Protein AF-0000000078268261 (afdb_homodimer)

Secondary structure (DSSP, 8-state):
-HHHHHHHHHHHHHHHHHHHHHHHH-GGG--HHHHHHHHT--HHHHHHH-TTTHHHHHHHHHHHHHHHHHHHHHHHHHS-S-HHHHHHHHHHHHHHHHHH-TTHHHHHTSHHHHTS-HHHHHHHHHHHHHHHHHHHHHHHHHHHTTSS-SSS-HHHHHHHHHHHHHHHHHHHHH-TTS--HHHHHHHHHHHHHHHH--/-HHHHHHHHHHHHHHHHHHHHHHHH-GGG--HHHHHHHHT--HHHHHHH-TTTHHHHHHHHHHHHHHHHHHHHHHHHHS-S-HHHHHHHHHHHHHHHHHH-TTHHHHHTSHHHHTS-HHHHHHHHHHHHHHHHHHHHHHHHHHHTTSS-SSS-HHHHHHHHHHHHHHHHHHHHH-TTS--HHHHHHHHHHHHHHHH--

Structure (mmCIF, N/CA/C/O backbone):
data_AF-0000000078268261-model_v1
#
loop_
_entity.id
_entity.type
_entity.pdbx_description
1 polymer 'Transcriptional regulator, TetR family'
#
loop_
_atom_site.group_PDB
_atom_site.id
_atom_site.type_symbol
_atom_site.label_atom_id
_atom_site.label_alt_id
_atom_site.label_comp_id
_atom_site.label_asym_id
_atom_site.label_entity_id
_atom_site.label_seq_id
_atom_site.pdbx_PDB_ins_code
_atom_site.Cartn_x
_atom_site.Cartn_y
_atom_site.Cartn_z
_atom_site.occupancy
_atom_site.B_iso_or_equiv
_atom_site.auth_seq_id
_atom_site.auth_comp_id
_atom_site.auth_asym_id
_atom_site.auth_atom_id
_atom_site.pdbx_PDB_model_num
ATOM 1 N N . MET A 1 1 ? 38.875 10.984 5.336 1 37.34 1 MET A N 1
ATOM 2 C CA . MET A 1 1 ? 38.094 9.742 5.367 1 37.34 1 MET A CA 1
ATOM 3 C C . MET A 1 1 ? 37.25 9.656 6.625 1 37.34 1 MET A C 1
ATOM 5 O O . MET A 1 1 ? 36.156 9.055 6.609 1 37.34 1 MET A O 1
ATOM 9 N N . ALA A 1 2 ? 37.625 10.102 7.668 1 46.66 2 ALA A N 1
ATOM 10 C CA . ALA A 1 2 ? 36.969 10.055 8.969 1 46.66 2 ALA A CA 1
ATOM 11 C C . ALA A 1 2 ? 35.75 10.984 9 1 46.66 2 ALA A C 1
ATOM 13 O O . ALA A 1 2 ? 34.688 10.633 9.531 1 46.66 2 ALA A O 1
ATOM 14 N N . LYS A 1 3 ? 35.875 12.133 8.391 1 48.94 3 LYS A N 1
ATOM 15 C CA . LYS A 1 3 ? 34.781 13.117 8.359 1 48.94 3 LYS A CA 1
ATOM 16 C C . LYS A 1 3 ? 33.594 12.609 7.551 1 48.94 3 LYS A C 1
ATOM 18 O O . LYS A 1 3 ? 32.438 12.797 7.949 1 48.94 3 LYS A O 1
ATOM 23 N N . ARG A 1 4 ? 34 11.898 6.434 1 51.97 4 ARG A N 1
ATOM 24 C CA . ARG A 1 4 ? 32.969 11.344 5.551 1 51.97 4 ARG A CA 1
ATOM 25 C C . ARG A 1 4 ? 32.188 10.242 6.254 1 51.97 4 ARG A C 1
ATOM 27 O O . ARG A 1 4 ? 30.953 10.172 6.117 1 51.97 4 ARG A O 1
ATOM 34 N N . LEU A 1 5 ? 32.938 9.531 6.969 1 49.31 5 LEU A N 1
ATOM 35 C CA . LEU A 1 5 ? 32.312 8.453 7.742 1 49.31 5 LEU A CA 1
ATOM 36 C C . LEU A 1 5 ? 31.422 9.016 8.836 1 49.31 5 LEU A C 1
ATOM 38 O O . LEU A 1 5 ? 30.328 8.484 9.078 1 49.31 5 LEU A O 1
ATOM 42 N N . THR A 1 6 ? 31.953 10.156 9.367 1 54 6 THR A N 1
ATOM 43 C CA . THR A 1 6 ? 31.188 10.773 10.453 1 54 6 THR A CA 1
ATOM 44 C C . THR A 1 6 ? 29.891 11.375 9.922 1 54 6 THR A C 1
ATOM 46 O O . THR A 1 6 ? 28.844 11.227 10.539 1 54 6 THR A O 1
ATOM 49 N N . THR A 1 7 ? 30.125 11.812 8.633 1 62 7 THR A N 1
ATOM 50 C CA . THR A 1 7 ? 28.953 12.438 8.031 1 62 7 THR A CA 1
ATOM 51 C C . THR A 1 7 ? 27.922 11.391 7.641 1 62 7 THR A C 1
ATOM 53 O O . THR A 1 7 ? 26.719 11.586 7.836 1 62 7 THR A O 1
ATOM 56 N N . ILE A 1 8 ? 28.516 10.32 7.156 1 59.25 8 ILE A N 1
ATOM 57 C CA . ILE A 1 8 ? 27.609 9.25 6.734 1 59.25 8 ILE A CA 1
ATOM 58 C C . ILE A 1 8 ? 26.922 8.648 7.957 1 59.25 8 ILE A C 1
ATOM 60 O O . ILE A 1 8 ? 25.703 8.398 7.934 1 59.25 8 ILE A O 1
ATOM 64 N N . ILE A 1 9 ? 27.656 8.469 8.977 1 61.19 9 ILE A N 1
ATOM 65 C CA . ILE A 1 9 ? 27.094 7.93 10.219 1 61.19 9 ILE A CA 1
ATOM 66 C C . ILE A 1 9 ? 26.062 8.898 10.781 1 61.19 9 ILE A C 1
ATOM 68 O O . ILE A 1 9 ? 24.984 8.477 11.211 1 61.19 9 ILE A O 1
ATOM 72 N N . ARG A 1 10 ? 26.297 10.109 10.445 1 75.62 10 ARG A N 1
ATOM 73 C CA . ARG A 1 10 ? 25.359 11.102 10.977 1 75.62 10 ARG A CA 1
ATOM 74 C C . ARG A 1 10 ? 24.078 11.148 10.141 1 75.62 10 ARG A C 1
ATOM 76 O O . ARG A 1 10 ? 22.984 11.227 10.688 1 75.62 10 ARG A O 1
ATOM 83 N N . ARG A 1 11 ? 24.359 10.914 8.867 1 77.94 11 ARG A N 1
ATOM 84 C CA . ARG A 1 11 ? 23.188 10.945 7.996 1 77.94 11 ARG A CA 1
ATOM 85 C C . ARG A 1 11 ? 22.297 9.734 8.242 1 77.94 11 ARG A C 1
ATOM 87 O O . ARG A 1 11 ? 21.062 9.859 8.25 1 77.94 11 ARG A O 1
ATOM 94 N N . GLU A 1 12 ? 22.938 8.625 8.484 1 82.88 12 GLU A N 1
ATOM 95 C CA . GLU A 1 12 ? 22.188 7.414 8.781 1 82.88 12 GLU A CA 1
ATOM 96 C C . GLU A 1 12 ? 21.453 7.535 10.117 1 82.88 12 GLU A C 1
ATOM 98 O O . GLU A 1 12 ? 20.297 7.102 10.242 1 82.88 12 GLU A O 1
ATOM 103 N N . GLN A 1 13 ? 22.125 8.117 10.984 1 87.19 13 GLN A N 1
ATOM 104 C CA . GLN A 1 13 ? 21.516 8.328 12.297 1 87.19 13 GLN A CA 1
ATOM 105 C C . GLN A 1 13 ? 20.312 9.25 12.195 1 87.19 13 GLN A C 1
ATOM 107 O O . GLN A 1 13 ? 19.281 9.008 12.844 1 87.19 13 GLN A O 1
ATOM 112 N N . ILE A 1 14 ? 20.469 10.258 11.406 1 89.25 14 ILE A N 1
ATOM 113 C CA . ILE A 1 14 ? 19.391 11.227 11.227 1 89.25 14 ILE A CA 1
ATOM 114 C C . ILE A 1 14 ? 18.219 10.562 10.508 1 89.25 14 ILE A C 1
ATOM 116 O O . ILE A 1 14 ? 17.062 10.734 10.906 1 89.25 14 ILE A O 1
ATOM 120 N N . ALA A 1 15 ? 18.562 9.797 9.531 1 88.25 15 ALA A N 1
ATOM 121 C CA . ALA A 1 15 ? 17.516 9.094 8.789 1 88.25 15 ALA A CA 1
ATOM 122 C C . ALA A 1 15 ? 16.781 8.109 9.68 1 88.25 15 ALA A C 1
ATOM 124 O O . ALA A 1 15 ? 15.547 8.016 9.625 1 88.25 15 ALA A O 1
ATOM 125 N N . GLU A 1 16 ? 17.516 7.441 10.531 1 90 16 GLU A N 1
ATOM 126 C CA . GLU A 1 16 ? 16.922 6.477 11.438 1 90 16 GLU A CA 1
ATOM 127 C C . GLU A 1 16 ? 16.047 7.176 12.477 1 90 16 GLU A C 1
ATOM 129 O O . GLU A 1 16 ? 14.953 6.691 12.812 1 90 16 GLU A O 1
ATOM 134 N N . ALA A 1 17 ? 16.531 8.273 12.93 1 93.06 17 ALA A N 1
ATOM 135 C CA . ALA A 1 17 ? 15.75 9.062 13.883 1 93.06 17 ALA A CA 1
ATOM 136 C C . ALA A 1 17 ? 14.461 9.578 13.242 1 93.06 17 ALA A C 1
ATOM 138 O O . ALA A 1 17 ? 13.414 9.602 13.891 1 93.06 17 ALA A O 1
ATOM 139 N N . ALA A 1 18 ? 14.594 10.016 12.016 1 94 18 ALA A N 1
ATOM 140 C CA . ALA A 1 18 ? 13.43 10.484 11.273 1 94 18 ALA A CA 1
ATOM 141 C C . ALA A 1 18 ? 12.375 9.383 11.148 1 94 18 ALA A C 1
ATOM 143 O O . ALA A 1 18 ? 11.195 9.609 11.422 1 94 18 ALA A O 1
ATOM 144 N N . LEU A 1 19 ? 12.797 8.227 10.844 1 92.25 19 LEU A N 1
ATOM 145 C CA . LEU A 1 19 ? 11.883 7.102 10.672 1 92.25 19 LEU A CA 1
ATOM 146 C C . LEU A 1 19 ? 11.266 6.703 12.008 1 92.25 19 LEU A C 1
ATOM 148 O O . LEU A 1 19 ? 10.086 6.34 12.07 1 92.25 19 LEU A O 1
ATOM 152 N N . ALA A 1 20 ? 12.031 6.785 13.055 1 92.06 20 ALA A N 1
ATOM 153 C CA . ALA A 1 20 ? 11.508 6.484 14.383 1 92.06 20 ALA A CA 1
ATOM 154 C C . ALA A 1 20 ? 10.422 7.484 14.781 1 92.06 20 ALA A C 1
ATOM 156 O O . ALA A 1 20 ? 9.406 7.105 15.367 1 92.06 20 ALA A O 1
ATOM 157 N N . LEU A 1 21 ? 10.672 8.719 14.453 1 93.69 21 LEU A N 1
ATOM 158 C CA . LEU A 1 21 ? 9.688 9.758 14.734 1 93.69 21 LEU A CA 1
ATOM 159 C C . LEU A 1 21 ? 8.383 9.492 14 1 93.69 21 LEU A C 1
ATOM 161 O O . LEU A 1 21 ? 7.301 9.625 14.578 1 93.69 21 LEU A O 1
ATOM 165 N N . VAL A 1 22 ? 8.492 9.125 12.758 1 92.88 22 VAL A N 1
ATOM 166 C CA . VAL A 1 22 ? 7.32 8.836 11.938 1 92.88 22 VAL A CA 1
ATOM 167 C C . VAL A 1 22 ? 6.582 7.625 12.5 1 92.88 22 VAL A C 1
ATOM 169 O O . VAL A 1 22 ? 5.352 7.609 12.547 1 92.88 22 VAL A O 1
ATOM 172 N N . ALA A 1 23 ? 7.32 6.645 12.93 1 88.12 23 ALA A N 1
ATOM 173 C CA . ALA A 1 23 ? 6.723 5.434 13.492 1 88.12 23 ALA A CA 1
ATOM 174 C C . ALA A 1 23 ? 5.91 5.754 14.742 1 88.12 23 ALA A C 1
ATOM 176 O O . ALA A 1 23 ? 4.82 5.211 14.938 1 88.12 23 ALA A O 1
ATOM 177 N N . ASP A 1 24 ? 6.379 6.672 15.477 1 87.88 24 ASP A N 1
ATOM 178 C CA . ASP A 1 24 ? 5.793 6.949 16.781 1 87.88 24 ASP A CA 1
ATOM 179 C C . ASP A 1 24 ? 4.691 8 16.688 1 87.88 24 ASP A C 1
ATOM 181 O O . ASP A 1 24 ? 3.674 7.91 17.375 1 87.88 24 ASP A O 1
ATOM 185 N N . GLN A 1 25 ? 4.957 8.984 15.781 1 90.06 25 GLN A N 1
ATOM 186 C CA . GLN A 1 25 ? 4.105 10.164 15.867 1 90.06 25 GLN A CA 1
ATOM 187 C C . GLN A 1 25 ? 3.516 10.523 14.508 1 90.06 25 GLN A C 1
ATOM 189 O O . GLN A 1 25 ? 2.723 11.461 14.391 1 90.06 25 GLN A O 1
ATOM 194 N N . GLY A 1 26 ? 3.852 9.828 13.516 1 90.81 26 GLY A N 1
ATOM 195 C CA . GLY A 1 26 ? 3.34 10.117 12.188 1 90.81 26 GLY A CA 1
ATOM 196 C C . GLY A 1 26 ? 4.223 11.07 11.398 1 90.81 26 GLY A C 1
ATOM 197 O O . GLY A 1 26 ? 5.184 11.617 11.93 1 90.81 26 GLY A O 1
ATOM 198 N N . VAL A 1 27 ? 3.883 11.297 10.195 1 91.81 27 VAL A N 1
ATOM 199 C CA . VAL A 1 27 ? 4.695 12.07 9.266 1 91.81 27 VAL A CA 1
ATOM 200 C C . VAL A 1 27 ? 4.66 13.547 9.648 1 91.81 27 VAL A C 1
ATOM 202 O O . VAL A 1 27 ? 5.637 14.273 9.445 1 91.81 27 VAL A O 1
ATOM 205 N N . GLY A 1 28 ? 3.611 13.984 10.211 1 89.12 28 GLY A N 1
ATOM 206 C CA . GLY A 1 28 ? 3.469 15.367 10.633 1 89.12 28 GLY A CA 1
ATOM 207 C C . GLY A 1 28 ? 4.477 15.773 11.688 1 89.12 28 GLY A C 1
ATOM 208 O O . GLY A 1 28 ? 4.816 16.953 11.812 1 89.12 28 GLY A O 1
ATOM 209 N N . ALA A 1 29 ? 4.969 14.867 12.375 1 92.12 29 ALA A N 1
ATOM 210 C CA . ALA A 1 29 ? 5.918 15.133 13.453 1 92.12 29 ALA A CA 1
ATOM 211 C C . ALA A 1 29 ? 7.34 15.273 12.914 1 92.12 29 ALA A C 1
ATOM 213 O O . ALA A 1 29 ? 8.242 15.711 13.633 1 92.12 29 ALA A O 1
ATOM 214 N N . LEU A 1 30 ? 7.473 14.922 11.688 1 93.88 30 LEU A N 1
ATOM 215 C CA . LEU A 1 30 ? 8.805 14.992 11.094 1 93.88 30 LEU A CA 1
ATOM 216 C C . LEU A 1 30 ? 9.18 16.438 10.766 1 93.88 30 LEU A C 1
ATOM 218 O O . LEU A 1 30 ? 8.852 16.938 9.695 1 93.88 30 LEU A O 1
ATOM 222 N N . THR A 1 31 ? 9.844 17.109 11.695 1 93 31 THR A N 1
ATOM 223 C CA . THR A 1 31 ? 10.414 18.438 11.508 1 93 31 THR A CA 1
ATOM 224 C C . THR A 1 31 ? 11.891 18.453 11.898 1 93 31 THR A C 1
ATOM 226 O O . THR A 1 31 ? 12.352 17.578 12.641 1 93 31 THR A O 1
ATOM 229 N N . ALA A 1 32 ? 12.547 19.453 11.344 1 93 32 ALA A N 1
ATOM 230 C CA . ALA A 1 32 ? 13.961 19.578 11.695 1 93 32 ALA A CA 1
ATOM 231 C C . ALA A 1 32 ? 14.141 19.719 13.203 1 93 32 ALA A C 1
ATOM 233 O O . ALA A 1 32 ? 15.055 19.125 13.781 1 93 32 ALA A O 1
ATOM 234 N N . ARG A 1 33 ? 13.305 20.375 13.836 1 94.75 33 ARG A N 1
ATOM 235 C CA . ARG A 1 33 ? 13.375 20.594 15.281 1 94.75 33 ARG A CA 1
ATOM 236 C C . ARG A 1 33 ? 13.18 19.281 16.047 1 94.75 33 ARG A C 1
ATOM 238 O O . ARG A 1 33 ? 13.953 18.969 16.953 1 94.75 33 ARG A O 1
ATOM 245 N N . ASN A 1 34 ? 12.203 18.516 15.695 1 96.12 34 ASN A N 1
ATOM 246 C CA . ASN A 1 34 ? 11.93 17.25 16.375 1 96.12 34 ASN A CA 1
ATOM 247 C C . ASN A 1 34 ? 13.039 16.234 16.125 1 96.12 34 ASN A C 1
ATOM 249 O O . ASN A 1 34 ? 13.383 15.461 17.031 1 96.12 34 ASN A O 1
ATOM 253 N N . VAL A 1 35 ? 13.594 16.219 14.914 1 95.69 35 VAL A N 1
ATOM 254 C CA . VAL A 1 35 ? 14.695 15.305 14.594 1 95.69 35 VAL A CA 1
ATOM 255 C C . VAL A 1 35 ? 15.93 15.688 15.406 1 95.69 35 VAL A C 1
ATOM 257 O O . VAL A 1 35 ? 16.609 14.82 15.953 1 95.69 35 VAL A O 1
ATOM 260 N N . ALA A 1 36 ? 16.188 17.016 15.469 1 95.06 36 ALA A N 1
ATOM 261 C CA . ALA A 1 36 ? 17.328 17.5 16.266 1 95.06 36 ALA A CA 1
ATOM 262 C C . ALA A 1 36 ? 17.219 17.016 17.703 1 95.06 36 ALA A C 1
ATOM 264 O O . ALA A 1 36 ? 18.172 16.469 18.266 1 95.06 36 ALA A O 1
ATOM 265 N N . ARG A 1 37 ? 16.078 17.125 18.25 1 95.38 37 ARG A N 1
ATOM 266 C CA . ARG A 1 37 ? 15.828 16.688 19.625 1 95.38 37 ARG A CA 1
ATOM 267 C C . ARG A 1 37 ? 16.031 15.188 19.766 1 95.38 37 ARG A C 1
ATOM 269 O O . ARG A 1 37 ? 16.641 14.727 20.734 1 95.38 37 ARG A O 1
ATOM 276 N N . ALA A 1 38 ? 15.602 14.453 18.828 1 93.69 38 ALA A N 1
ATOM 277 C CA . ALA A 1 38 ? 15.672 12.992 18.875 1 93.69 38 ALA A CA 1
ATOM 278 C C . ALA A 1 38 ? 17.109 12.508 18.844 1 93.69 38 ALA A C 1
ATOM 280 O O . ALA A 1 38 ? 17.438 11.477 19.438 1 93.69 38 ALA A O 1
ATOM 281 N N . VAL A 1 39 ? 17.969 13.25 18.125 1 93.31 39 VAL A N 1
ATOM 282 C CA . VAL A 1 39 ? 19.344 12.781 17.969 1 93.31 39 VAL A CA 1
ATOM 283 C C . VAL A 1 39 ? 20.25 13.516 18.953 1 93.31 39 VAL A C 1
ATOM 285 O O . VAL A 1 39 ? 21.469 13.336 18.938 1 93.31 39 VAL A O 1
ATOM 288 N N . GLY A 1 40 ? 19.672 14.445 19.719 1 93.5 40 GLY A N 1
ATOM 289 C CA . GLY A 1 40 ? 20.406 15.078 20.812 1 93.5 40 GLY A CA 1
ATOM 290 C C . GLY A 1 40 ? 21.281 16.219 20.344 1 93.5 40 GLY A C 1
ATOM 291 O O . GLY A 1 40 ? 22.375 16.422 20.875 1 93.5 40 GLY A O 1
ATOM 292 N N . VAL A 1 41 ? 20.906 16.906 19.344 1 92.94 41 VAL A N 1
ATOM 293 C CA . VAL A 1 41 ? 21.625 18.094 18.891 1 92.94 41 VAL A CA 1
ATOM 294 C C . VAL A 1 41 ? 20.703 19.297 18.922 1 92.94 41 VAL A C 1
ATOM 296 O O . VAL A 1 41 ? 19.484 19.156 19.062 1 92.94 41 VAL A O 1
ATOM 299 N N . THR A 1 42 ? 21.312 20.484 18.828 1 92.75 42 THR A N 1
ATOM 300 C CA . THR A 1 42 ? 20.5 21.688 18.766 1 92.75 42 THR A CA 1
ATOM 301 C C . THR A 1 42 ? 19.953 21.891 17.359 1 92.75 42 THR A C 1
ATOM 303 O O . THR A 1 42 ? 20.531 21.406 16.375 1 92.75 42 THR A O 1
ATOM 306 N N . ALA A 1 43 ? 18.844 22.578 17.266 1 91.31 43 ALA A N 1
ATOM 307 C CA . ALA A 1 43 ? 18.219 22.844 15.961 1 91.31 43 ALA A CA 1
ATOM 308 C C . ALA A 1 43 ? 19.188 23.562 15.031 1 91.31 43 ALA A C 1
ATOM 310 O O . ALA A 1 43 ? 19.344 23.188 13.867 1 91.31 43 ALA A O 1
ATOM 311 N N . PRO A 1 44 ? 19.953 24.5 15.508 1 92.06 44 PRO A N 1
ATOM 312 C CA . PRO A 1 44 ? 20.922 25.172 14.633 1 92.06 44 PRO A CA 1
ATOM 313 C C . PRO A 1 44 ? 22 24.219 14.109 1 92.06 44 PRO A C 1
ATOM 315 O O . PRO A 1 44 ? 22.391 24.312 12.938 1 92.06 44 PRO A O 1
ATOM 318 N N . ALA A 1 45 ? 22.406 23.375 14.852 1 90.94 45 ALA A N 1
ATOM 319 C CA . ALA A 1 45 ? 23.406 22.391 14.43 1 90.94 45 ALA A CA 1
ATOM 320 C C . ALA A 1 45 ? 22.844 21.5 13.312 1 90.94 45 ALA A C 1
ATOM 322 O O . ALA A 1 45 ? 23.547 21.188 12.352 1 90.94 45 ALA A O 1
ATOM 323 N N . LEU A 1 46 ? 21.562 21.016 13.461 1 92.19 46 LEU A N 1
ATOM 324 C CA . LEU A 1 46 ? 20.938 20.203 12.422 1 92.19 46 LEU A CA 1
ATOM 325 C C . LEU A 1 46 ? 20.812 20.984 11.117 1 92.19 46 LEU A C 1
ATOM 327 O O . LEU A 1 46 ? 21.078 20.438 10.039 1 92.19 46 LEU A O 1
ATOM 331 N N . TYR A 1 47 ? 20.516 22.266 11.219 1 91.5 47 TYR A N 1
ATOM 332 C CA . TYR A 1 47 ? 20.312 23.094 10.039 1 91.5 47 TYR A CA 1
ATOM 333 C C . TYR A 1 47 ? 21.625 23.359 9.312 1 91.5 47 TYR A C 1
ATOM 335 O O . TYR A 1 47 ? 21.641 23.625 8.109 1 91.5 47 TYR A O 1
ATOM 343 N N . ARG A 1 48 ? 22.719 23.266 10.039 1 89.62 48 ARG A N 1
ATOM 344 C CA . ARG A 1 48 ? 24.016 23.359 9.398 1 89.62 48 ARG A CA 1
ATOM 345 C C . ARG A 1 48 ? 24.25 22.203 8.438 1 89.62 48 ARG A C 1
ATOM 347 O O . ARG A 1 48 ? 24.828 22.391 7.363 1 89.62 48 ARG A O 1
ATOM 354 N N . HIS A 1 49 ? 23.719 21.062 8.844 1 87.44 49 HIS A N 1
ATOM 355 C CA . HIS A 1 49 ? 23.891 19.875 8.023 1 87.44 49 HIS A CA 1
ATOM 356 C C . HIS A 1 49 ? 22.734 19.703 7.047 1 87.44 49 HIS A C 1
ATOM 358 O O . HIS A 1 49 ? 22.906 19.094 5.988 1 87.44 49 HIS A O 1
ATOM 364 N N . PHE A 1 50 ? 21.547 20.25 7.449 1 92 50 PHE A N 1
ATOM 365 C CA . PHE A 1 50 ? 20.328 20.172 6.66 1 92 50 PHE A CA 1
ATOM 366 C C . PHE A 1 50 ? 19.688 21.547 6.52 1 92 50 PHE A C 1
ATOM 368 O O . PHE A 1 50 ? 18.609 21.797 7.066 1 92 50 PHE A O 1
ATOM 375 N N . PRO A 1 51 ? 20.266 22.312 5.688 1 91.5 51 PRO A N 1
ATOM 376 C CA . PRO A 1 51 ? 19.781 23.688 5.57 1 91.5 51 PRO A CA 1
ATOM 377 C C . PRO A 1 51 ? 18.359 23.766 5.051 1 91.5 51 PRO A C 1
ATOM 379 O O . PRO A 1 51 ? 17.625 24.703 5.383 1 91.5 51 PRO A O 1
ATOM 382 N N . GLY A 1 52 ? 17.953 22.766 4.262 1 91.81 52 GLY A N 1
ATOM 383 C CA . GLY A 1 52 ? 16.594 22.75 3.729 1 91.81 52 GLY A CA 1
ATOM 384 C C . GLY A 1 52 ? 15.586 22.172 4.691 1 91.81 52 GLY A C 1
ATOM 385 O O . GLY A 1 52 ? 14.406 22.047 4.355 1 91.81 52 GLY A O 1
ATOM 386 N N . GLY A 1 53 ? 16.078 21.781 5.875 1 91.5 53 GLY A N 1
ATOM 387 C CA . GLY A 1 53 ? 15.172 21.297 6.906 1 91.5 53 GLY A CA 1
ATOM 388 C C . GLY A 1 53 ? 14.57 19.938 6.582 1 91.5 53 GLY A C 1
ATOM 389 O O . GLY A 1 53 ? 15.297 19 6.262 1 91.5 53 GLY A O 1
ATOM 390 N N . LYS A 1 54 ? 13.258 19.938 6.586 1 91.62 54 LYS A N 1
ATOM 391 C CA . LYS A 1 54 ? 12.508 18.688 6.398 1 91.62 54 LYS A CA 1
ATOM 392 C C . LYS A 1 54 ? 12.812 18.062 5.043 1 91.62 54 LYS A C 1
ATOM 394 O O . LYS A 1 54 ? 12.984 16.844 4.945 1 91.62 54 LYS A O 1
ATOM 399 N N . ALA A 1 55 ? 12.906 18.875 4 1 93.31 55 ALA A N 1
ATOM 400 C CA . ALA A 1 55 ? 13.164 18.375 2.654 1 93.31 55 ALA A CA 1
ATOM 401 C C . ALA A 1 55 ? 14.508 17.656 2.58 1 93.31 55 ALA A C 1
ATOM 403 O O . ALA A 1 55 ? 14.609 16.578 1.981 1 93.31 55 ALA A O 1
ATOM 404 N N . ASP A 1 56 ? 15.469 18.203 3.23 1 92.94 56 ASP A N 1
ATOM 405 C CA . ASP A 1 56 ? 16.797 17.609 3.24 1 92.94 56 ASP A CA 1
ATOM 406 C C . ASP A 1 56 ? 16.812 16.312 4.059 1 92.94 56 ASP A C 1
ATOM 408 O O . ASP A 1 56 ? 17.484 15.352 3.693 1 92.94 56 ASP A O 1
ATOM 412 N N . ILE A 1 57 ? 16.094 16.328 5.125 1 93.44 57 ILE A N 1
ATOM 413 C CA . ILE A 1 57 ? 16 15.141 5.969 1 93.44 57 ILE A CA 1
ATOM 414 C C . ILE A 1 57 ? 15.328 14.008 5.188 1 93.44 57 ILE A C 1
ATOM 416 O O . ILE A 1 57 ? 15.82 12.875 5.184 1 93.44 57 ILE A O 1
ATOM 420 N N . LEU A 1 58 ? 14.281 14.367 4.5 1 94.19 58 LEU A N 1
ATOM 421 C CA . LEU A 1 58 ? 13.57 13.398 3.684 1 94.19 58 LEU A CA 1
ATOM 422 C C . LEU A 1 58 ? 14.469 12.844 2.584 1 94.19 58 LEU A C 1
ATOM 424 O O . LEU A 1 58 ? 14.461 11.641 2.312 1 94.19 58 LEU A O 1
ATOM 428 N N . ALA A 1 59 ? 15.219 13.727 2 1 92.81 59 ALA A N 1
ATOM 429 C CA . ALA A 1 59 ? 16.156 13.297 0.973 1 92.81 59 ALA A CA 1
ATOM 430 C C . ALA A 1 59 ? 17.172 12.305 1.543 1 92.81 59 ALA A C 1
ATOM 432 O O . ALA A 1 59 ? 17.531 11.328 0.884 1 92.81 59 ALA A O 1
ATOM 433 N N . SER A 1 60 ? 17.594 12.562 2.73 1 90 60 SER A N 1
ATOM 434 C CA . SER A 1 60 ? 18.562 11.68 3.375 1 90 60 SER A CA 1
ATOM 435 C C . SER A 1 60 ? 17.953 10.312 3.664 1 90 60 SER A C 1
ATOM 437 O O . SER A 1 60 ? 18.656 9.289 3.596 1 90 60 SER A O 1
ATOM 439 N N . VAL A 1 61 ? 16.719 10.242 4.023 1 91.25 61 VAL A N 1
ATOM 440 C CA . VAL A 1 61 ? 16.031 8.977 4.238 1 91.25 61 VAL A CA 1
ATOM 441 C C . VAL A 1 61 ? 15.969 8.188 2.93 1 91.25 61 VAL A C 1
ATOM 443 O O . VAL A 1 61 ? 16.25 6.988 2.904 1 91.25 61 VAL A O 1
ATOM 446 N N . LEU A 1 62 ? 15.633 8.898 1.838 1 90.69 62 LEU A N 1
ATOM 447 C CA . LEU A 1 62 ? 15.578 8.242 0.535 1 90.69 62 LEU A CA 1
ATOM 448 C C . LEU A 1 62 ? 16.953 7.73 0.126 1 90.69 62 LEU A C 1
ATOM 450 O O . LEU A 1 62 ? 17.062 6.656 -0.466 1 90.69 62 LEU A O 1
ATOM 454 N N . ASP A 1 63 ? 18 8.5 0.467 1 86.75 63 ASP A N 1
ATOM 455 C CA . ASP A 1 63 ? 19.359 8.062 0.201 1 86.75 63 ASP A CA 1
ATOM 456 C C . ASP A 1 63 ? 19.688 6.766 0.941 1 86.75 63 ASP A C 1
ATOM 458 O O . ASP A 1 63 ? 20.25 5.836 0.363 1 86.75 63 ASP A O 1
ATOM 462 N N . LEU A 1 64 ? 19.344 6.762 2.152 1 82.19 64 LEU A N 1
ATOM 463 C CA . LEU A 1 64 ? 19.562 5.578 2.979 1 82.19 64 LEU A CA 1
ATOM 464 C C . LEU A 1 64 ? 18.859 4.359 2.385 1 82.19 64 LEU A C 1
ATOM 466 O O . LEU A 1 64 ? 19.453 3.283 2.297 1 82.19 64 LEU A O 1
ATOM 470 N N . LEU A 1 65 ? 17.672 4.504 1.923 1 82.94 65 LEU A N 1
ATOM 471 C CA . LEU A 1 65 ? 16.906 3.396 1.376 1 82.94 65 LEU A CA 1
ATOM 472 C C . LEU A 1 65 ? 17.469 2.936 0.042 1 82.94 65 LEU A C 1
ATOM 474 O O . LEU A 1 65 ? 17.516 1.735 -0.236 1 82.94 65 LEU A O 1
ATOM 478 N N . ASP A 1 66 ? 17.812 3.943 -0.728 1 82 66 ASP A N 1
ATOM 479 C CA . ASP A 1 66 ? 18.422 3.627 -2.018 1 82 66 ASP A CA 1
ATOM 480 C C . ASP A 1 66 ? 19.719 2.846 -1.836 1 82 66 ASP A C 1
ATOM 482 O O . ASP A 1 66 ? 19.984 1.897 -2.578 1 82 66 ASP A O 1
ATOM 486 N N . ASP A 1 67 ? 20.469 3.182 -0.851 1 76.69 67 ASP A N 1
ATOM 487 C CA . ASP A 1 67 ? 21.75 2.516 -0.586 1 76.69 67 ASP A CA 1
ATOM 488 C C . ASP A 1 67 ? 21.531 1.064 -0.163 1 76.69 67 ASP A C 1
ATOM 490 O O . ASP A 1 67 ? 22.234 0.164 -0.636 1 76.69 67 ASP A O 1
ATOM 494 N N . VAL A 1 68 ? 20.578 0.853 0.626 1 73.56 68 VAL A N 1
ATOM 495 C CA . VAL A 1 68 ? 20.312 -0.484 1.143 1 73.56 68 VAL A CA 1
ATOM 496 C C . VAL A 1 68 ? 19.75 -1.366 0.027 1 73.56 68 VAL A C 1
ATOM 498 O O . VAL A 1 68 ? 20.172 -2.514 -0.133 1 73.56 68 VAL A O 1
ATOM 501 N N . LYS A 1 69 ? 18.922 -0.814 -0.816 1 78.25 69 LYS A N 1
ATOM 502 C CA . LYS A 1 69 ? 18.219 -1.602 -1.831 1 78.25 69 LYS A CA 1
ATOM 503 C C . LYS A 1 69 ? 19.109 -1.818 -3.057 1 78.25 69 LYS A C 1
ATOM 505 O O . LYS A 1 69 ? 19.172 -2.928 -3.59 1 78.25 69 LYS A O 1
ATOM 510 N N . THR A 1 70 ? 19.719 -0.738 -3.482 1 76.06 70 THR A N 1
ATOM 511 C CA . THR A 1 70 ? 20.469 -0.786 -4.73 1 76.06 70 THR A CA 1
ATOM 512 C C . THR A 1 70 ? 21.641 -1.766 -4.617 1 76.06 70 THR A C 1
ATOM 514 O O . THR A 1 70 ? 21.859 -2.58 -5.516 1 76.06 70 THR A O 1
ATOM 517 N N . GLU A 1 71 ? 22.25 -1.744 -3.502 1 74.44 71 GLU A N 1
ATOM 518 C CA . GLU A 1 71 ? 23.391 -2.639 -3.348 1 74.44 71 GLU A CA 1
ATOM 519 C C . GLU A 1 71 ? 22.953 -4.098 -3.303 1 74.44 71 GLU A C 1
ATOM 521 O O . GLU A 1 71 ? 23.562 -4.957 -3.943 1 74.44 71 GLU A O 1
ATOM 526 N N . GLY A 1 72 ? 21.859 -4.363 -2.652 1 75.94 72 GLY A N 1
ATOM 527 C CA . GLY A 1 72 ? 21.359 -5.723 -2.555 1 75.94 72 GLY A CA 1
ATOM 528 C C . GLY A 1 72 ? 20.844 -6.262 -3.871 1 75.94 72 GLY A C 1
ATOM 529 O O . GLY A 1 72 ? 21.125 -7.402 -4.238 1 75.94 72 GLY A O 1
ATOM 530 N N . ILE A 1 73 ? 20.188 -5.434 -4.625 1 80.12 73 ILE A N 1
ATOM 531 C CA . ILE A 1 73 ? 19.609 -5.848 -5.902 1 80.12 73 ILE A CA 1
ATOM 532 C C . ILE A 1 73 ? 20.734 -6.055 -6.926 1 80.12 73 ILE A C 1
ATOM 534 O O . ILE A 1 73 ? 20.719 -7.027 -7.684 1 80.12 73 ILE A O 1
ATOM 538 N N . ARG A 1 74 ? 21.672 -5.137 -6.879 1 80.81 74 ARG A N 1
ATOM 539 C CA . ARG A 1 74 ? 22.797 -5.266 -7.789 1 80.81 74 ARG A CA 1
ATOM 540 C C . ARG A 1 74 ? 23.562 -6.562 -7.531 1 80.81 74 ARG A C 1
ATOM 542 O O . ARG A 1 74 ? 23.984 -7.238 -8.477 1 80.81 74 ARG A O 1
ATOM 549 N N . GLN A 1 75 ? 23.672 -6.91 -6.312 1 81.19 75 GLN A N 1
ATOM 550 C CA . GLN A 1 75 ? 24.344 -8.156 -5.961 1 81.19 75 GLN A CA 1
ATOM 551 C C . GLN A 1 75 ? 23.531 -9.367 -6.395 1 81.19 75 GLN A C 1
ATOM 553 O O . GLN A 1 75 ? 24.078 -10.359 -6.871 1 81.19 75 GLN A O 1
ATOM 558 N N . ALA A 1 76 ? 22.234 -9.281 -6.25 1 80.62 76 ALA A N 1
ATOM 559 C CA . ALA A 1 76 ? 21.359 -10.375 -6.637 1 80.62 76 ALA A CA 1
ATOM 560 C C . ALA A 1 76 ? 21.406 -10.617 -8.141 1 80.62 76 ALA A C 1
ATOM 562 O O . ALA A 1 76 ? 21.406 -11.766 -8.594 1 80.62 76 ALA A O 1
ATOM 563 N N . ILE A 1 77 ? 21.5 -9.602 -8.906 1 82.31 77 ILE A N 1
ATOM 564 C CA . ILE A 1 77 ? 21.484 -9.664 -10.367 1 82.31 77 ILE A CA 1
ATOM 565 C C . ILE A 1 77 ? 22.797 -10.266 -10.859 1 82.31 77 ILE A C 1
ATOM 567 O O . ILE A 1 77 ? 22.828 -11 -11.852 1 82.31 77 ILE A O 1
ATOM 571 N N . LYS A 1 78 ? 23.844 -9.953 -10.148 1 85 78 LYS A N 1
ATOM 572 C CA . LYS A 1 78 ? 25.172 -10.367 -10.594 1 85 78 LYS A CA 1
ATOM 573 C C . LYS A 1 78 ? 25.453 -11.828 -10.242 1 85 78 LYS A C 1
ATOM 575 O O . LYS A 1 78 ? 26.344 -12.453 -10.812 1 85 78 LYS A O 1
ATOM 580 N N . GLU A 1 7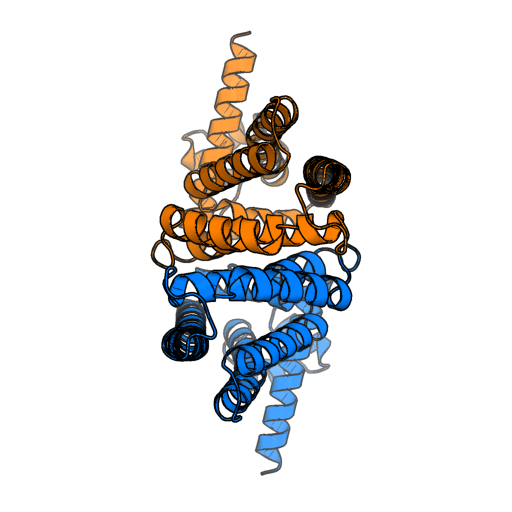9 ? 24.688 -12.281 -9.281 1 80.81 79 GLU A N 1
ATOM 581 C CA . GLU A 1 79 ? 24.906 -13.664 -8.875 1 80.81 79 GLU A CA 1
ATOM 582 C C . GLU A 1 79 ? 24.391 -14.641 -9.93 1 80.81 79 GLU A C 1
ATOM 584 O O . GLU A 1 79 ? 23.328 -14.438 -10.508 1 80.81 79 GLU A O 1
ATOM 589 N N . PRO A 1 80 ? 25.281 -15.602 -10.258 1 85 80 PRO A N 1
ATOM 590 C CA . PRO A 1 80 ? 24.812 -16.594 -11.227 1 85 80 PRO A CA 1
ATOM 591 C C . PRO A 1 80 ? 23.641 -17.422 -10.695 1 85 80 PRO A C 1
ATOM 593 O O . PRO A 1 80 ? 23.5 -17.594 -9.477 1 85 80 PRO A O 1
ATOM 596 N N . GLY A 1 81 ? 22.75 -17.859 -11.539 1 89.31 81 GLY A N 1
ATOM 597 C CA . GLY A 1 81 ? 21.656 -18.719 -11.141 1 89.31 81 GLY A CA 1
ATOM 598 C C . GLY A 1 81 ? 20.359 -18.406 -11.883 1 89.31 81 GLY A C 1
ATOM 599 O O . GLY A 1 81 ? 20.312 -17.484 -12.695 1 89.31 81 GLY A O 1
ATOM 600 N N . PRO A 1 82 ? 19.438 -19.281 -11.641 1 94.88 82 PRO A N 1
ATOM 601 C CA . PRO A 1 82 ? 18.141 -19.109 -12.281 1 94.88 82 PRO A CA 1
ATOM 602 C C . PRO A 1 82 ? 17.469 -17.797 -11.883 1 94.88 82 PRO A C 1
ATOM 604 O O . PRO A 1 82 ? 17.75 -17.25 -10.82 1 94.88 82 PRO A O 1
ATOM 607 N N . ALA A 1 83 ? 16.656 -17.25 -12.734 1 95.56 83 ALA A N 1
ATOM 608 C CA . ALA A 1 83 ? 15.938 -15.992 -12.523 1 95.56 83 ALA A CA 1
ATOM 609 C C . ALA A 1 83 ? 15.18 -16.016 -11.195 1 95.56 83 ALA A C 1
ATOM 611 O O . ALA A 1 83 ? 15.172 -15.016 -10.469 1 95.56 83 ALA A O 1
ATOM 612 N N . LEU A 1 84 ? 14.664 -17.156 -10.836 1 95.75 84 LEU A N 1
ATOM 613 C CA . LEU A 1 84 ? 13.867 -17.234 -9.617 1 95.75 84 LEU A CA 1
ATOM 614 C C . LEU A 1 84 ? 14.75 -17.125 -8.383 1 95.75 84 LEU A C 1
ATOM 616 O O . LEU A 1 84 ? 14.328 -16.578 -7.359 1 95.75 84 LEU A O 1
ATOM 620 N N . THR A 1 85 ? 15.953 -17.594 -8.461 1 95.12 85 THR A N 1
ATOM 621 C CA . THR A 1 85 ? 16.906 -17.438 -7.359 1 95.12 85 THR A CA 1
ATOM 622 C C . THR A 1 85 ? 17.266 -15.977 -7.16 1 95.12 85 THR A C 1
ATOM 624 O O . THR A 1 85 ? 17.328 -15.492 -6.027 1 95.12 85 THR A O 1
ATOM 627 N N . LYS A 1 86 ? 17.438 -15.266 -8.25 1 94.94 86 LYS A N 1
ATOM 628 C CA . LYS A 1 86 ? 17.734 -13.836 -8.195 1 94.94 86 LYS A CA 1
ATOM 629 C C . LYS A 1 86 ? 16.562 -13.055 -7.617 1 94.94 86 LYS A C 1
ATOM 631 O O . LYS A 1 86 ? 16.734 -12.172 -6.777 1 94.94 86 LYS A O 1
ATOM 636 N N . LEU A 1 87 ? 15.375 -13.414 -8.016 1 96.12 87 LEU A N 1
ATOM 637 C CA . LEU A 1 87 ? 14.18 -12.75 -7.512 1 96.12 87 LEU A CA 1
ATOM 638 C C . LEU A 1 87 ? 14 -13.016 -6.02 1 96.12 87 LEU A C 1
ATOM 640 O O . LEU A 1 87 ? 13.586 -12.125 -5.273 1 96.12 87 LEU A O 1
ATOM 644 N N . ARG A 1 88 ? 14.328 -14.219 -5.598 1 96.19 88 ARG A N 1
ATOM 645 C CA . ARG A 1 88 ? 14.227 -14.555 -4.18 1 96.19 88 ARG A CA 1
ATOM 646 C C . ARG A 1 88 ? 15.172 -13.695 -3.346 1 96.19 88 ARG A C 1
ATOM 648 O O . ARG A 1 88 ? 14.797 -13.219 -2.275 1 96.19 88 ARG A O 1
ATOM 655 N N . ARG A 1 89 ? 16.297 -13.508 -3.797 1 94.19 89 ARG A N 1
ATOM 656 C CA . ARG A 1 89 ? 17.266 -12.68 -3.09 1 94.19 89 ARG A CA 1
ATOM 657 C C . ARG A 1 89 ? 16.781 -11.234 -2.984 1 94.19 89 ARG A C 1
ATOM 659 O O . ARG A 1 89 ? 16.875 -10.617 -1.924 1 94.19 89 ARG A O 1
ATOM 666 N N . CYS A 1 90 ? 16.297 -10.727 -4.121 1 93.56 90 CYS A N 1
ATOM 667 C CA . CYS A 1 90 ? 15.711 -9.391 -4.109 1 93.56 90 CYS A CA 1
ATOM 668 C C . CYS A 1 90 ? 14.57 -9.305 -3.107 1 93.56 90 CYS A C 1
ATOM 670 O O . CYS A 1 90 ? 14.484 -8.344 -2.336 1 93.56 90 CYS A O 1
ATOM 672 N N . TYR A 1 91 ? 13.75 -10.32 -3.141 1 95.69 91 TYR A N 1
ATOM 673 C CA . TYR A 1 91 ? 12.594 -10.383 -2.258 1 95.69 91 TYR A CA 1
ATOM 674 C C . TYR A 1 91 ? 13.023 -10.367 -0.795 1 95.69 91 TYR A C 1
ATOM 676 O O . TYR A 1 91 ? 12.5 -9.594 0.005 1 95.69 91 TYR A O 1
ATOM 684 N N . ASP A 1 92 ? 14.031 -11.18 -0.433 1 94.88 92 ASP A N 1
ATOM 685 C CA . ASP A 1 92 ? 14.508 -11.289 0.942 1 94.88 92 ASP A CA 1
ATOM 686 C C . ASP A 1 92 ? 15.109 -9.977 1.421 1 94.88 92 ASP A C 1
ATOM 688 O O . ASP A 1 92 ? 14.969 -9.609 2.59 1 94.88 92 ASP A O 1
ATOM 692 N N . LEU A 1 93 ? 15.719 -9.305 0.566 1 92.12 93 LEU A N 1
ATOM 693 C CA . LEU A 1 93 ? 16.266 -7.992 0.892 1 92.12 93 LEU A CA 1
ATOM 694 C C . LEU A 1 93 ? 15.156 -7.004 1.231 1 92.12 93 LEU A C 1
ATOM 696 O O . LEU A 1 93 ? 15.25 -6.273 2.221 1 92.12 93 LEU A O 1
ATOM 700 N N . HIS A 1 94 ? 14.125 -6.973 0.436 1 93.5 94 HIS A N 1
ATOM 701 C CA . HIS A 1 94 ? 13 -6.078 0.701 1 93.5 94 HIS A CA 1
ATOM 702 C C . HIS A 1 94 ? 12.336 -6.414 2.029 1 93.5 94 HIS A C 1
ATOM 704 O O . HIS A 1 94 ? 11.992 -5.516 2.801 1 93.5 94 HIS A O 1
ATOM 710 N N . ILE A 1 95 ? 12.195 -7.695 2.307 1 95.25 95 ILE A N 1
ATOM 711 C CA . ILE A 1 95 ? 11.578 -8.109 3.562 1 95.25 95 ILE A CA 1
ATOM 712 C C . ILE A 1 95 ? 12.438 -7.656 4.738 1 95.25 95 ILE A C 1
ATOM 714 O O . ILE A 1 95 ? 11.922 -7.168 5.746 1 95.25 95 ILE A O 1
ATOM 718 N N . SER A 1 96 ? 13.734 -7.77 4.59 1 92.81 96 SER A N 1
ATOM 719 C CA . SER A 1 96 ? 14.633 -7.336 5.648 1 92.81 96 SER A CA 1
ATOM 720 C C . SER A 1 96 ? 14.523 -5.836 5.891 1 92.81 96 SER A C 1
ATOM 722 O O . SER A 1 96 ? 14.602 -5.379 7.035 1 92.81 96 SER A O 1
ATOM 724 N N . VAL A 1 97 ? 14.336 -5.078 4.863 1 90.38 97 VAL A N 1
ATOM 725 C CA . VAL A 1 97 ? 14.172 -3.631 4.965 1 90.38 97 VAL A CA 1
ATOM 726 C C . VAL A 1 97 ? 12.859 -3.305 5.664 1 90.38 97 VAL A C 1
ATOM 728 O O . VAL A 1 97 ? 12.805 -2.432 6.531 1 90.38 97 VAL A O 1
ATOM 731 N N . VAL A 1 98 ? 11.82 -4.008 5.285 1 91.38 98 VAL A N 1
ATOM 732 C CA . VAL A 1 98 ? 10.508 -3.816 5.898 1 91.38 98 VAL A CA 1
ATOM 733 C C . VAL A 1 98 ? 10.602 -4.082 7.398 1 91.38 98 VAL A C 1
ATOM 735 O O . VAL A 1 98 ? 10.055 -3.32 8.203 1 91.38 98 VAL A O 1
ATOM 738 N N . GLU A 1 99 ? 11.305 -5.102 7.738 1 91.56 99 GLU A N 1
ATOM 739 C CA . GLU A 1 99 ? 11.43 -5.473 9.148 1 91.56 99 GLU A CA 1
ATOM 740 C C . GLU A 1 99 ? 12.234 -4.438 9.922 1 91.56 99 GLU A C 1
ATOM 742 O O . GLU A 1 99 ? 11.922 -4.129 11.07 1 91.56 99 GLU A O 1
ATOM 747 N N . ARG A 1 100 ? 13.18 -3.922 9.258 1 88.44 100 ARG A N 1
ATOM 748 C CA . ARG A 1 100 ? 14.078 -2.988 9.922 1 88.44 100 ARG A CA 1
ATOM 749 C C . ARG A 1 100 ? 13.445 -1.61 10.055 1 88.44 100 ARG A C 1
ATOM 751 O O . ARG A 1 100 ? 13.641 -0.921 11.062 1 88.44 100 ARG A O 1
ATOM 758 N N . TYR A 1 101 ? 12.75 -1.218 9.016 1 89.25 101 TYR A N 1
ATOM 759 C CA . TYR A 1 101 ? 12.156 0.116 8.984 1 89.25 101 TYR A CA 1
ATOM 760 C C . TYR A 1 101 ? 10.641 0.038 8.844 1 89.25 101 TYR A C 1
ATOM 762 O O . TYR A 1 101 ? 10.102 0.349 7.781 1 89.25 101 TYR A O 1
ATOM 770 N N . ARG A 1 102 ? 9.961 -0.144 9.898 1 89.25 102 ARG A N 1
ATOM 771 C CA . ARG A 1 102 ? 8.523 -0.407 9.906 1 89.25 102 ARG A CA 1
ATOM 772 C C . ARG A 1 102 ? 7.746 0.799 9.398 1 89.25 102 ARG A C 1
ATOM 774 O O . ARG A 1 102 ? 6.684 0.646 8.789 1 89.25 102 ARG A O 1
ATOM 781 N N . ALA A 1 103 ? 8.328 1.997 9.578 1 90.38 103 ALA A N 1
ATOM 782 C CA . ALA A 1 103 ? 7.59 3.217 9.258 1 90.38 103 ALA A CA 1
ATOM 783 C C . ALA A 1 103 ? 7.832 3.641 7.812 1 90.38 103 ALA A C 1
ATOM 785 O O . ALA A 1 103 ? 7.238 4.609 7.336 1 90.38 103 ALA A O 1
ATOM 786 N N . LEU A 1 104 ? 8.547 2.877 7.109 1 90.31 104 LEU A N 1
ATOM 787 C CA . LEU A 1 104 ? 8.992 3.275 5.777 1 90.31 104 LEU A CA 1
ATOM 788 C C . LEU A 1 104 ? 7.801 3.486 4.848 1 90.31 104 LEU A C 1
ATOM 790 O O . LEU A 1 104 ? 7.707 4.516 4.176 1 90.31 104 LEU A O 1
ATOM 794 N N . PRO A 1 105 ? 6.773 2.641 4.828 1 91.94 105 PRO A N 1
ATOM 795 C CA . PRO A 1 105 ? 5.652 2.883 3.918 1 91.94 105 PRO A CA 1
ATOM 796 C C . PRO A 1 105 ? 4.875 4.152 4.262 1 91.94 105 PRO A C 1
ATOM 798 O O . PRO A 1 105 ? 4.391 4.848 3.365 1 91.94 105 PRO A O 1
ATOM 801 N N . ASN A 1 106 ? 4.836 4.453 5.523 1 92.12 106 ASN A N 1
ATOM 802 C CA . ASN A 1 106 ? 4.152 5.672 5.934 1 92.12 106 ASN A CA 1
ATOM 803 C C . ASN A 1 106 ? 4.801 6.914 5.324 1 92.12 106 ASN A C 1
ATOM 805 O O . ASN A 1 106 ? 4.102 7.84 4.91 1 92.12 106 ASN A O 1
ATOM 809 N N . LEU A 1 107 ? 6.039 6.844 5.309 1 92 107 LEU A N 1
ATOM 810 C CA . LEU A 1 107 ? 6.773 7.988 4.777 1 92 107 LEU A CA 1
ATOM 811 C C . LEU A 1 107 ? 6.766 7.984 3.254 1 92 107 LEU A C 1
ATOM 813 O O . LEU A 1 107 ? 6.406 8.984 2.627 1 92 107 LEU A O 1
ATOM 817 N N . VAL A 1 108 ? 7.055 6.863 2.635 1 91.38 108 VAL A N 1
ATOM 818 C CA . VAL A 1 108 ? 7.234 6.742 1.192 1 91.38 108 VAL A CA 1
ATOM 819 C C . VAL A 1 108 ? 5.906 6.996 0.484 1 91.38 108 VAL A C 1
ATOM 821 O O . VAL A 1 108 ? 5.879 7.531 -0.626 1 91.38 108 VAL A O 1
ATOM 824 N N . LEU A 1 109 ? 4.84 6.75 1.157 1 91.31 109 LEU A N 1
ATOM 825 C CA . LEU A 1 109 ? 3.529 6.91 0.535 1 91.31 109 LEU A CA 1
ATOM 826 C C . LEU A 1 109 ? 2.883 8.227 0.957 1 91.31 109 LEU A C 1
ATOM 828 O O . LEU A 1 109 ? 1.759 8.531 0.551 1 91.31 109 LEU A O 1
ATOM 832 N N . SER A 1 110 ? 3.613 9.039 1.629 1 91.75 110 SER A N 1
ATOM 833 C CA . SER A 1 110 ? 3.029 10.242 2.209 1 91.75 110 SER A CA 1
ATOM 834 C C . SER A 1 110 ? 3.07 11.406 1.226 1 91.75 110 SER A C 1
ATOM 836 O O . SER A 1 110 ? 3.879 11.406 0.295 1 91.75 110 SER A O 1
ATOM 838 N N . ASP A 1 111 ? 2.291 12.367 1.504 1 90.25 111 ASP A N 1
ATOM 839 C CA . ASP A 1 111 ? 2.254 13.602 0.717 1 90.25 111 ASP A CA 1
ATOM 840 C C . ASP A 1 111 ? 3.539 14.406 0.896 1 90.25 111 ASP A C 1
ATOM 842 O O . ASP A 1 111 ? 3.885 15.227 0.045 1 90.25 111 ASP A O 1
ATOM 846 N N . ALA A 1 112 ? 4.219 14.117 1.988 1 90.62 112 ALA A N 1
ATOM 847 C CA . ALA A 1 112 ? 5.473 14.828 2.23 1 90.62 112 ALA A CA 1
ATOM 848 C C . ALA A 1 112 ? 6.469 14.578 1.102 1 90.62 112 ALA A C 1
ATOM 850 O O . ALA A 1 112 ? 7.254 15.469 0.755 1 90.62 112 ALA A O 1
ATOM 851 N N . LEU A 1 113 ? 6.348 13.438 0.484 1 90.94 113 LEU A N 1
ATOM 852 C CA . LEU A 1 113 ? 7.277 13.094 -0.586 1 90.94 113 LEU A CA 1
ATOM 853 C C . LEU A 1 113 ? 6.625 13.273 -1.952 1 90.94 113 LEU A C 1
ATOM 855 O O . LEU A 1 113 ? 7.293 13.633 -2.924 1 90.94 113 LEU A O 1
ATOM 859 N N . TRP A 1 114 ? 5.316 13.141 -2.039 1 88.75 114 TRP A N 1
ATOM 860 C CA . TRP A 1 114 ? 4.66 13.062 -3.34 1 88.75 114 TRP A CA 1
ATOM 861 C C . TRP A 1 114 ? 4.035 14.406 -3.717 1 88.75 114 TRP A C 1
ATOM 863 O O . TRP A 1 114 ? 3.807 14.68 -4.898 1 88.75 114 TRP A O 1
ATOM 873 N N . SER A 1 115 ? 3.752 15.258 -2.768 1 83.5 115 SER A N 1
ATOM 874 C CA . SER A 1 115 ? 3.025 16.484 -3.08 1 83.5 115 SER A CA 1
ATOM 875 C C . SER A 1 115 ? 3.807 17.719 -2.645 1 83.5 115 SER A C 1
ATOM 877 O O . SER A 1 115 ? 3.809 18.734 -3.34 1 83.5 115 SER A O 1
ATOM 879 N N . ASP A 1 116 ? 4.508 17.625 -1.585 1 82.31 116 ASP A N 1
ATOM 880 C CA . ASP A 1 116 ? 5.098 18.812 -0.978 1 82.31 116 ASP A CA 1
ATOM 881 C C . ASP A 1 116 ? 6.43 19.172 -1.639 1 82.31 116 ASP A C 1
ATOM 883 O O . ASP A 1 116 ? 6.844 20.328 -1.632 1 82.31 116 ASP A O 1
ATOM 887 N N . GLU A 1 117 ? 7.09 18.125 -2.117 1 86.56 117 GLU A N 1
ATOM 888 C CA . GLU A 1 117 ? 8.438 18.312 -2.652 1 86.56 117 GLU A CA 1
ATOM 889 C C . GLU A 1 117 ? 8.562 17.703 -4.047 1 86.56 117 GLU A C 1
ATOM 891 O O . GLU A 1 117 ? 8.82 16.5 -4.191 1 86.56 117 GLU A O 1
ATOM 896 N N . ASN A 1 118 ? 8.586 18.547 -5.02 1 89.12 118 ASN A N 1
ATOM 897 C CA . ASN A 1 118 ? 8.617 18.062 -6.395 1 89.12 118 ASN A CA 1
ATOM 898 C C . ASN A 1 118 ? 9.883 17.266 -6.676 1 89.12 118 ASN A C 1
ATOM 900 O O . ASN A 1 118 ? 9.836 16.219 -7.336 1 89.12 118 ASN A O 1
ATOM 904 N N . HIS A 1 119 ? 10.938 17.781 -6.172 1 92.62 119 HIS A N 1
ATOM 905 C CA . HIS A 1 119 ? 12.203 17.125 -6.457 1 92.62 119 HIS A CA 1
ATOM 906 C C . HIS A 1 119 ? 12.258 15.742 -5.805 1 92.62 119 HIS A C 1
ATOM 908 O O . HIS A 1 119 ? 12.852 14.812 -6.363 1 92.62 119 HIS A O 1
ATOM 914 N N . LEU A 1 120 ? 11.625 15.539 -4.684 1 93.38 120 LEU A N 1
ATOM 915 C CA . LEU A 1 120 ? 11.609 14.242 -4.02 1 93.38 120 LEU A CA 1
ATOM 916 C C . LEU A 1 120 ? 10.648 13.281 -4.719 1 93.38 120 LEU A C 1
ATOM 918 O O . LEU A 1 120 ? 10.922 12.086 -4.828 1 93.38 120 LEU A O 1
ATOM 922 N N . ARG A 1 121 ? 9.547 13.812 -5.203 1 91.38 121 ARG A N 1
ATOM 923 C CA . ARG A 1 121 ? 8.633 13 -6.004 1 91.38 121 ARG A CA 1
ATOM 924 C C . ARG A 1 121 ? 9.336 12.438 -7.23 1 91.38 121 ARG A C 1
ATOM 926 O O . ARG A 1 121 ? 9.219 11.25 -7.535 1 91.38 121 ARG A O 1
ATOM 933 N N . GLU A 1 122 ? 10.062 13.273 -7.914 1 92.44 122 GLU A N 1
ATOM 934 C CA . GLU A 1 122 ? 10.781 12.852 -9.109 1 92.44 122 GLU A CA 1
ATOM 935 C C . GLU A 1 122 ? 11.828 11.789 -8.781 1 92.44 122 GLU A C 1
ATOM 937 O O . GLU A 1 122 ? 12.039 10.859 -9.555 1 92.44 122 GLU A O 1
ATOM 942 N N . ARG A 1 123 ? 12.414 11.945 -7.676 1 91.62 123 ARG A N 1
ATOM 943 C CA . ARG A 1 123 ? 13.398 10.961 -7.238 1 91.62 123 ARG A CA 1
ATOM 944 C C . ARG A 1 123 ? 12.742 9.617 -6.961 1 91.62 123 ARG A C 1
ATOM 946 O O . ARG A 1 123 ? 13.289 8.57 -7.32 1 91.62 123 ARG A O 1
ATOM 953 N N . LEU A 1 124 ? 11.633 9.648 -6.332 1 91.38 124 LEU A N 1
ATOM 954 C CA . LEU A 1 124 ? 10.898 8.414 -6.059 1 91.38 124 LEU A CA 1
ATOM 955 C C . LEU A 1 124 ? 10.492 7.723 -7.355 1 91.38 124 LEU A C 1
ATOM 957 O O . LEU A 1 124 ? 10.594 6.5 -7.473 1 91.38 124 LEU A O 1
ATOM 961 N N . LEU A 1 125 ? 10.094 8.516 -8.312 1 91.31 125 LEU A N 1
ATOM 962 C CA . LEU A 1 125 ? 9.688 7.977 -9.609 1 91.31 125 LEU A CA 1
ATOM 963 C C . LEU A 1 125 ? 10.875 7.355 -10.328 1 91.31 125 LEU A C 1
ATOM 965 O O . LEU A 1 125 ? 10.766 6.266 -10.898 1 91.31 125 LEU A O 1
ATOM 969 N N . LYS A 1 126 ? 11.961 8.023 -10.227 1 91 126 LYS A N 1
ATOM 970 C CA . LYS A 1 126 ? 13.18 7.508 -10.852 1 91 126 LYS A CA 1
ATOM 971 C C . LYS A 1 126 ? 13.633 6.215 -10.18 1 91 126 LYS A C 1
ATOM 973 O O . LYS A 1 126 ? 14.055 5.273 -10.852 1 91 126 LYS A O 1
ATOM 978 N N . ASN A 1 127 ? 13.555 6.195 -8.883 1 89.19 127 ASN A N 1
ATOM 979 C CA . ASN A 1 127 ? 13.898 4.992 -8.133 1 89.19 127 ASN A CA 1
ATOM 980 C C . ASN A 1 127 ? 12.992 3.822 -8.508 1 89.19 127 ASN A C 1
ATOM 982 O O . ASN A 1 127 ? 13.461 2.693 -8.664 1 89.19 127 ASN A O 1
ATOM 986 N N . HIS A 1 128 ? 11.75 4.098 -8.625 1 90.69 128 HIS A N 1
ATOM 987 C CA . HIS A 1 128 ? 10.797 3.064 -9.023 1 90.69 128 HIS A CA 1
ATOM 988 C C . HIS A 1 128 ? 11.117 2.541 -10.422 1 90.69 128 HIS A C 1
ATOM 990 O O . HIS A 1 128 ? 11.125 1.329 -10.648 1 90.69 128 HIS A O 1
ATOM 996 N N . GLN A 1 129 ? 11.422 3.43 -11.328 1 92 129 GLN A N 1
ATOM 997 C CA . GLN A 1 129 ? 11.719 3.051 -12.703 1 92 129 GLN A CA 1
ATOM 998 C C . GLN A 1 129 ? 12.977 2.189 -12.781 1 92 129 GLN A C 1
ATOM 1000 O O . GLN A 1 129 ? 13.023 1.203 -13.516 1 92 129 GLN A O 1
ATOM 1005 N N . ARG A 1 130 ? 13.906 2.588 -12.039 1 90.94 130 ARG A N 1
ATOM 1006 C CA . ARG A 1 130 ? 15.141 1.808 -12 1 90.94 130 ARG A CA 1
ATOM 1007 C C . ARG A 1 130 ? 14.891 0.413 -11.438 1 90.94 130 ARG A C 1
ATOM 1009 O O . ARG A 1 130 ? 15.359 -0.581 -11.992 1 90.94 130 ARG A O 1
ATOM 1016 N N . HIS A 1 131 ? 14.203 0.349 -10.344 1 90.88 131 HIS A N 1
ATOM 1017 C CA . HIS A 1 131 ? 13.852 -0.931 -9.742 1 90.88 131 HIS A CA 1
ATOM 1018 C C . HIS A 1 131 ? 13.062 -1.802 -10.711 1 90.88 131 HIS A C 1
ATOM 1020 O O . HIS A 1 131 ? 13.344 -2.994 -10.852 1 90.88 131 HIS A O 1
ATOM 1026 N N . GLN A 1 132 ? 12.109 -1.178 -11.344 1 93.5 132 GLN A N 1
ATOM 1027 C CA . GLN A 1 132 ? 11.297 -1.891 -12.328 1 93.5 132 GLN A CA 1
ATOM 1028 C C . GLN A 1 132 ? 12.164 -2.432 -13.461 1 93.5 132 GLN A C 1
ATOM 1030 O O . GLN A 1 132 ? 12.039 -3.596 -13.852 1 93.5 132 GLN A O 1
ATOM 1035 N N . SER A 1 133 ? 13.039 -1.613 -13.953 1 94.06 133 SER A N 1
ATOM 1036 C CA . SER A 1 133 ? 13.906 -2.025 -15.055 1 94.06 133 SER A CA 1
ATOM 1037 C C . SER A 1 133 ? 14.781 -3.207 -14.656 1 94.06 133 SER A C 1
ATOM 1039 O O . SER A 1 133 ? 14.914 -4.176 -15.406 1 94.06 133 SER A O 1
ATOM 1041 N N . GLU A 1 134 ? 15.289 -3.15 -13.461 1 92.75 134 GLU A N 1
ATOM 1042 C CA . GLU A 1 134 ? 16.203 -4.188 -12.977 1 92.75 134 GLU A CA 1
ATOM 1043 C C . GLU A 1 134 ? 15.461 -5.496 -12.734 1 92.75 134 GLU A C 1
ATOM 1045 O O . GLU A 1 134 ? 15.867 -6.551 -13.234 1 92.75 134 GLU A O 1
ATOM 1050 N N . VAL A 1 135 ? 14.406 -5.453 -12.031 1 94.88 135 VAL A N 1
ATOM 1051 C CA . VAL A 1 135 ? 13.68 -6.66 -11.656 1 94.88 135 VAL A CA 1
ATOM 1052 C C . VAL A 1 135 ? 12.961 -7.234 -12.875 1 94.88 135 VAL A C 1
ATOM 1054 O O . VAL A 1 135 ? 12.969 -8.445 -13.094 1 94.88 135 VAL A O 1
ATOM 1057 N N . ALA A 1 136 ? 12.359 -6.352 -13.703 1 96.62 136 ALA A N 1
ATOM 1058 C CA . ALA A 1 136 ? 11.734 -6.82 -14.938 1 96.62 136 ALA A CA 1
ATOM 1059 C C . ALA A 1 136 ? 12.766 -7.461 -15.867 1 96.62 136 ALA A C 1
ATOM 1061 O O . ALA A 1 136 ? 12.453 -8.398 -16.609 1 96.62 136 ALA A O 1
ATOM 1062 N N . GLY A 1 137 ? 13.961 -6.906 -15.844 1 95.19 137 GLY A N 1
ATOM 1063 C CA . GLY A 1 137 ? 15.039 -7.527 -16.609 1 95.19 137 GLY A CA 1
ATOM 1064 C C . GLY A 1 137 ? 15.312 -8.961 -16.188 1 95.19 137 GLY A C 1
ATOM 1065 O O . GLY A 1 137 ? 15.492 -9.836 -17.031 1 95.19 137 GLY A O 1
ATOM 1066 N N . ILE A 1 138 ? 15.336 -9.219 -14.891 1 95.5 138 ILE A N 1
ATOM 1067 C CA . ILE A 1 138 ? 15.508 -10.562 -14.359 1 95.5 138 ILE A CA 1
ATOM 1068 C C . ILE A 1 138 ? 14.352 -11.453 -14.82 1 95.5 138 ILE A C 1
ATOM 1070 O O . ILE A 1 138 ? 14.57 -12.586 -15.258 1 95.5 138 ILE A O 1
ATOM 1074 N N . ILE A 1 139 ? 13.133 -10.922 -14.805 1 97.81 139 ILE A N 1
ATOM 1075 C CA . ILE A 1 139 ? 11.93 -11.656 -15.18 1 97.81 139 ILE A CA 1
ATOM 1076 C C . ILE A 1 139 ? 11.984 -12.016 -16.656 1 97.81 139 ILE A C 1
ATOM 1078 O O . ILE A 1 139 ? 11.711 -13.148 -17.047 1 97.81 139 ILE A O 1
ATOM 1082 N N . ARG A 1 140 ? 12.383 -11.062 -17.453 1 97.88 140 ARG A N 1
ATOM 1083 C CA . ARG A 1 140 ? 12.477 -11.289 -18.891 1 97.88 140 ARG A CA 1
ATOM 1084 C C . ARG A 1 140 ? 13.5 -12.375 -19.219 1 97.88 140 ARG A C 1
ATOM 1086 O O . ARG A 1 140 ? 13.266 -13.227 -20.078 1 97.88 140 ARG A O 1
ATOM 1093 N N . GLN A 1 141 ? 14.609 -12.328 -18.578 1 95.69 141 GLN A N 1
ATOM 1094 C CA . GLN A 1 141 ? 15.609 -13.375 -18.75 1 95.69 141 GLN A CA 1
ATOM 1095 C C . GLN A 1 141 ? 15.055 -14.742 -18.359 1 95.69 141 GLN A C 1
ATOM 1097 O O . GLN A 1 141 ? 15.32 -15.742 -19.031 1 95.69 141 GLN A O 1
ATOM 1102 N N . GLY A 1 142 ? 14.305 -14.75 -17.281 1 97.44 142 GLY A N 1
ATOM 1103 C CA . GLY A 1 142 ? 13.664 -15.984 -16.875 1 97.44 142 GLY A CA 1
ATOM 1104 C C . GLY A 1 142 ? 12.633 -16.484 -17.859 1 97.44 142 GLY A C 1
ATOM 1105 O O . GLY A 1 142 ? 12.477 -17.688 -18.047 1 97.44 142 GLY A O 1
ATOM 1106 N N . GLN A 1 143 ? 11.93 -15.547 -18.469 1 98.56 143 GLN A N 1
ATOM 1107 C CA . GLN A 1 143 ? 10.961 -15.914 -19.5 1 98.56 143 GLN A CA 1
ATOM 1108 C C . GLN A 1 143 ? 11.656 -16.5 -20.719 1 98.56 143 GLN A C 1
ATOM 1110 O O . GLN A 1 143 ? 11.219 -17.531 -21.25 1 98.56 143 GLN A O 1
ATOM 1115 N N . ILE A 1 144 ? 12.734 -15.93 -21.109 1 97.56 144 ILE A N 1
ATOM 1116 C CA . ILE A 1 144 ? 13.516 -16.406 -22.25 1 97.56 144 ILE A CA 1
ATOM 1117 C C . ILE A 1 144 ? 14.055 -17.797 -21.969 1 97.56 144 ILE A C 1
ATOM 1119 O O . ILE A 1 144 ? 14.047 -18.672 -22.828 1 97.56 144 ILE A O 1
ATOM 1123 N N . ALA A 1 145 ? 14.469 -18.016 -20.734 1 97.06 145 ALA A N 1
ATOM 1124 C CA . ALA A 1 145 ? 15.07 -19.281 -20.328 1 97.06 145 ALA A CA 1
ATOM 1125 C C . ALA A 1 145 ? 14.008 -20.344 -20.062 1 97.06 145 ALA A C 1
ATOM 1127 O O . ALA A 1 145 ? 14.336 -21.5 -19.797 1 97.06 145 ALA A O 1
ATOM 1128 N N . GLY A 1 146 ? 12.773 -19.984 -20.016 1 97.81 146 GLY A N 1
ATOM 1129 C CA . GLY A 1 146 ? 11.688 -20.922 -19.781 1 97.81 146 GLY A CA 1
ATOM 1130 C C . GLY A 1 146 ? 11.453 -21.219 -18.312 1 97.81 146 GLY A C 1
ATOM 1131 O O . GLY A 1 146 ? 10.789 -22.203 -17.969 1 97.81 146 GLY A O 1
ATOM 1132 N N . GLU A 1 147 ? 11.992 -20.328 -17.406 1 97.31 147 GLU A N 1
ATOM 1133 C CA . GLU A 1 147 ? 11.859 -20.484 -15.961 1 97.31 147 GLU A CA 1
ATOM 1134 C C . GLU A 1 147 ? 10.594 -19.797 -15.445 1 97.31 147 GLU A C 1
ATOM 1136 O O . GLU A 1 147 ? 10.055 -20.188 -14.406 1 97.31 147 GLU A O 1
ATOM 1141 N N . ILE A 1 148 ? 10.211 -18.781 -16.156 1 98.38 148 ILE A N 1
ATOM 1142 C CA . ILE A 1 148 ? 9.047 -17.969 -15.828 1 98.38 148 ILE A CA 1
ATOM 1143 C C . ILE A 1 148 ? 8.078 -17.938 -17 1 98.38 148 ILE A C 1
ATOM 1145 O O . ILE A 1 148 ? 8.5 -17.891 -18.156 1 98.38 148 ILE A O 1
ATOM 1149 N N . ARG A 1 149 ? 6.82 -18.016 -16.703 1 98.38 149 ARG A N 1
ATOM 1150 C CA . ARG A 1 149 ? 5.816 -17.969 -17.766 1 98.38 149 ARG A CA 1
ATOM 1151 C C . ARG A 1 149 ? 5.996 -16.734 -18.625 1 98.38 149 ARG A C 1
ATOM 1153 O O . ARG A 1 149 ? 6.371 -15.664 -18.125 1 98.38 149 ARG A O 1
ATOM 1160 N N . ASP A 1 150 ? 5.656 -16.844 -19.922 1 98.06 150 ASP A N 1
ATOM 1161 C CA . ASP A 1 150 ? 5.93 -15.75 -20.844 1 98.06 150 ASP A CA 1
ATOM 1162 C C . ASP A 1 150 ? 4.637 -15.203 -21.438 1 98.06 150 ASP A C 1
ATOM 1164 O O . ASP A 1 150 ? 4.672 -14.398 -22.375 1 98.06 150 ASP A O 1
ATOM 1168 N N . ASP A 1 151 ? 3.453 -15.625 -20.938 1 98.31 151 ASP A N 1
ATOM 1169 C CA . ASP A 1 151 ? 2.17 -15.133 -21.438 1 98.31 151 ASP A CA 1
ATOM 1170 C C . ASP A 1 151 ? 1.753 -13.852 -20.719 1 98.31 151 ASP A C 1
ATOM 1172 O O . ASP A 1 151 ? 0.725 -13.258 -21.047 1 98.31 151 ASP A O 1
ATOM 1176 N N . ILE A 1 152 ? 2.545 -13.445 -19.75 1 98.56 152 ILE A N 1
ATOM 1177 C CA . ILE A 1 152 ? 2.324 -12.195 -19.031 1 98.56 152 ILE A CA 1
ATOM 1178 C C . ILE A 1 152 ? 3.551 -11.297 -19.172 1 98.56 152 ILE A C 1
ATOM 1180 O O . ILE A 1 152 ? 4.688 -11.758 -19.031 1 98.56 152 ILE A O 1
ATOM 1184 N N . ASP A 1 153 ? 3.314 -10.055 -19.438 1 98.31 153 ASP A N 1
ATOM 1185 C CA . ASP A 1 153 ? 4.391 -9.086 -19.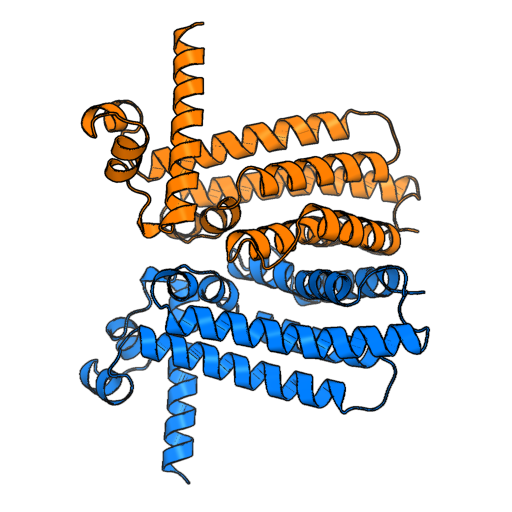641 1 98.31 153 ASP A CA 1
ATOM 1186 C C . ASP A 1 153 ? 5.266 -8.977 -18.391 1 98.31 153 ASP A C 1
ATOM 1188 O O . ASP A 1 153 ? 4.754 -8.977 -17.266 1 98.31 153 ASP A O 1
ATOM 1192 N N . ALA A 1 154 ? 6.559 -8.852 -18.578 1 98.44 154 ALA A N 1
ATOM 1193 C CA . ALA A 1 154 ? 7.512 -8.805 -17.484 1 98.44 154 ALA A CA 1
ATOM 1194 C C . ALA A 1 154 ? 7.203 -7.648 -16.531 1 98.44 154 ALA A C 1
ATOM 1196 O O . ALA A 1 154 ? 7.398 -7.758 -15.32 1 98.44 154 ALA A O 1
ATOM 1197 N N . ASP A 1 155 ? 6.719 -6.547 -17.062 1 97.81 155 ASP A N 1
ATOM 1198 C CA . ASP A 1 155 ? 6.391 -5.395 -16.234 1 97.81 155 ASP A CA 1
ATOM 1199 C C . ASP A 1 155 ? 5.18 -5.684 -15.344 1 97.81 155 ASP A C 1
ATOM 1201 O O . ASP A 1 155 ? 5.094 -5.191 -14.219 1 97.81 155 ASP A O 1
ATOM 1205 N N . GLU A 1 156 ? 4.25 -6.449 -15.859 1 98.44 156 GLU A N 1
ATOM 1206 C CA . GLU A 1 156 ? 3.1 -6.844 -15.047 1 98.44 156 GLU A CA 1
ATOM 1207 C C . GLU A 1 156 ? 3.512 -7.809 -13.938 1 98.44 156 GLU A C 1
ATOM 1209 O O . GLU A 1 156 ? 2.988 -7.742 -12.828 1 98.44 156 GLU A O 1
ATOM 1214 N N . ILE A 1 157 ? 4.465 -8.672 -14.258 1 98.75 157 ILE A N 1
ATOM 1215 C CA . ILE A 1 157 ? 4.965 -9.586 -13.242 1 98.75 157 ILE A CA 1
ATOM 1216 C C . ILE A 1 157 ? 5.734 -8.812 -12.18 1 98.75 157 ILE A C 1
ATOM 1218 O O . ILE A 1 157 ? 5.676 -9.148 -10.992 1 98.75 157 ILE A O 1
ATOM 1222 N N . PHE A 1 158 ? 6.445 -7.746 -12.602 1 97.69 158 PHE A N 1
ATOM 1223 C CA . PHE A 1 158 ? 7.133 -6.887 -11.641 1 97.69 158 PHE A CA 1
ATOM 1224 C C . PHE A 1 158 ? 6.148 -6.293 -10.641 1 97.69 158 PHE A C 1
ATOM 1226 O O . PHE A 1 158 ? 6.41 -6.285 -9.438 1 97.69 158 PHE A O 1
ATOM 1233 N N . VAL A 1 159 ? 5.004 -5.801 -11.109 1 97.69 159 VAL A N 1
ATOM 1234 C CA . VAL A 1 159 ? 4.02 -5.18 -10.234 1 97.69 159 VAL A CA 1
ATOM 1235 C C . VAL A 1 159 ? 3.492 -6.215 -9.234 1 97.69 159 VAL A C 1
ATOM 1237 O O . VAL A 1 159 ? 3.32 -5.914 -8.055 1 97.69 159 VAL A O 1
ATOM 1240 N N . GLN A 1 160 ? 3.283 -7.398 -9.766 1 98.06 160 GLN A N 1
ATOM 1241 C CA . GLN A 1 160 ? 2.881 -8.484 -8.875 1 98.06 160 GLN A CA 1
ATOM 1242 C C . GLN A 1 160 ? 3.963 -8.773 -7.844 1 98.06 160 GLN A C 1
ATOM 1244 O O . GLN A 1 160 ? 3.66 -9.008 -6.672 1 98.06 160 GLN A O 1
ATOM 1249 N N . PHE A 1 161 ? 5.199 -8.781 -8.281 1 98.06 161 PHE A N 1
ATOM 1250 C CA . PHE A 1 161 ? 6.344 -8.992 -7.398 1 98.06 161 PHE A CA 1
ATOM 1251 C C . PHE A 1 161 ? 6.391 -7.922 -6.309 1 98.06 161 PHE A C 1
ATOM 1253 O O . PHE A 1 161 ? 6.586 -8.234 -5.133 1 98.06 161 PHE A O 1
ATOM 1260 N N . LEU A 1 162 ? 6.199 -6.715 -6.648 1 96.44 162 LEU A N 1
ATOM 1261 C CA . LEU A 1 162 ? 6.172 -5.582 -5.727 1 96.44 162 LEU A CA 1
ATOM 1262 C C . LEU A 1 162 ? 5.121 -5.789 -4.645 1 96.44 162 LEU A C 1
ATOM 1264 O O . LEU A 1 162 ? 5.371 -5.508 -3.469 1 96.44 162 LEU A O 1
ATOM 1268 N N . GLY A 1 163 ? 4.02 -6.297 -5.02 1 97.31 163 GLY A N 1
ATOM 1269 C CA . GLY A 1 163 ? 2.918 -6.504 -4.09 1 97.31 163 GLY A CA 1
ATOM 1270 C C . GLY A 1 163 ? 3.23 -7.527 -3.014 1 97.31 163 GLY A C 1
ATOM 1271 O O . GLY A 1 163 ? 2.6 -7.535 -1.953 1 97.31 163 GLY A O 1
ATOM 1272 N N . GLN A 1 164 ? 4.234 -8.398 -3.238 1 97.81 164 GLN A N 1
ATOM 1273 C CA . GLN A 1 164 ? 4.543 -9.484 -2.316 1 97.81 164 GLN A CA 1
ATOM 1274 C C . GLN A 1 164 ? 5.121 -8.953 -1.009 1 97.81 164 GLN A C 1
ATOM 1276 O O . GLN A 1 164 ? 4.969 -9.578 0.043 1 97.81 164 GLN A O 1
ATOM 1281 N N . PHE A 1 165 ? 5.746 -7.82 -1.056 1 96.56 165 PHE A N 1
ATOM 1282 C CA . PHE A 1 165 ? 6.305 -7.293 0.182 1 96.56 165 PHE A CA 1
ATOM 1283 C C . PHE A 1 165 ? 5.641 -5.973 0.556 1 96.56 165 PHE A C 1
ATOM 1285 O O . PHE A 1 165 ? 5.691 -5.551 1.713 1 96.56 165 PHE A O 1
ATOM 1292 N N . LEU A 1 166 ? 5.008 -5.309 -0.417 1 96.44 166 LEU A N 1
ATOM 1293 C CA . LEU A 1 166 ? 4.359 -4.031 -0.142 1 96.44 166 LEU A CA 1
ATOM 1294 C C . LEU A 1 166 ? 3.182 -4.215 0.807 1 96.44 166 LEU A C 1
ATOM 1296 O O . LEU A 1 166 ? 3.006 -3.43 1.743 1 96.44 166 LEU A O 1
ATOM 1300 N N . THR A 1 167 ? 2.406 -5.246 0.582 1 96.44 167 THR A N 1
ATOM 1301 C CA . THR A 1 167 ? 1.26 -5.504 1.446 1 96.44 167 THR A CA 1
ATOM 1302 C C . THR A 1 167 ? 1.713 -5.812 2.871 1 96.44 167 THR A C 1
ATOM 1304 O O . THR A 1 167 ? 1.114 -5.332 3.836 1 96.44 167 THR A O 1
ATOM 1307 N N . ILE A 1 168 ? 2.779 -6.516 3.01 1 96.88 168 ILE A N 1
ATOM 1308 C CA . ILE A 1 168 ? 3.35 -6.82 4.316 1 96.88 168 ILE A CA 1
ATOM 1309 C C . ILE A 1 168 ? 3.805 -5.531 4.992 1 96.88 168 ILE A C 1
ATOM 1311 O O . ILE A 1 168 ? 3.492 -5.293 6.16 1 96.88 168 ILE A O 1
ATOM 1315 N N . ALA A 1 169 ? 4.469 -4.723 4.207 1 95.44 169 ALA A N 1
ATOM 1316 C CA . ALA A 1 169 ? 5.008 -3.475 4.742 1 95.44 169 ALA A CA 1
ATOM 1317 C C . ALA A 1 169 ? 3.889 -2.568 5.25 1 95.44 169 ALA A C 1
ATOM 1319 O O . ALA A 1 169 ? 3.99 -1.999 6.34 1 95.44 169 ALA A O 1
ATOM 1320 N N . ILE A 1 170 ? 2.824 -2.5 4.496 1 95.19 170 ILE A N 1
ATOM 1321 C CA . ILE A 1 170 ? 1.708 -1.623 4.832 1 95.19 170 ILE A CA 1
ATOM 1322 C C . ILE A 1 170 ? 1.013 -2.135 6.09 1 95.19 170 ILE A C 1
ATOM 1324 O O . ILE A 1 170 ? 0.806 -1.38 7.043 1 95.19 170 ILE A O 1
ATOM 1328 N N . LEU A 1 171 ? 0.729 -3.383 6.176 1 94.69 171 LEU A N 1
ATOM 1329 C CA . LEU A 1 171 ? 0.031 -3.934 7.336 1 94.69 171 LEU A CA 1
ATOM 1330 C C . LEU A 1 171 ? 0.919 -3.893 8.57 1 94.69 171 LEU A C 1
ATOM 1332 O O . LEU A 1 171 ? 0.443 -3.605 9.672 1 94.69 171 LEU A O 1
ATOM 1336 N N . TYR A 1 172 ? 2.188 -4.145 8.367 1 94.12 172 TYR A N 1
ATOM 1337 C CA . TYR A 1 172 ? 3.135 -4.145 9.477 1 94.12 172 TYR A CA 1
ATOM 1338 C C . TYR A 1 172 ? 3.309 -2.744 10.047 1 94.12 172 TYR A C 1
ATOM 1340 O O . TYR A 1 172 ? 3.504 -2.576 11.25 1 94.12 172 TYR A O 1
ATOM 1348 N N . SER A 1 173 ? 3.213 -1.73 9.211 1 91.5 173 SER A N 1
ATOM 1349 C CA . SER A 1 173 ? 3.455 -0.353 9.625 1 91.5 173 SER A CA 1
ATOM 1350 C C . SER A 1 173 ? 2.279 0.2 10.422 1 91.5 173 SER A C 1
ATOM 1352 O O . SER A 1 173 ? 2.449 1.099 11.25 1 91.5 173 SER A O 1
ATOM 1354 N N . ARG A 1 174 ? 1.031 -0.202 10.164 1 82.81 174 ARG A N 1
ATOM 1355 C CA . ARG A 1 174 ? -0.158 0.392 10.766 1 82.81 174 ARG A CA 1
ATOM 1356 C C . ARG A 1 174 ? -0.343 -0.088 12.203 1 82.81 174 ARG A C 1
ATOM 1358 O O . ARG A 1 174 ? -0.635 0.709 13.094 1 82.81 174 ARG A O 1
ATOM 1365 N N . ARG A 1 175 ? -0.325 -1.466 12.297 1 74.69 175 ARG A N 1
ATOM 1366 C CA . ARG A 1 175 ? -0.324 -2.07 13.625 1 74.69 175 ARG A CA 1
ATOM 1367 C C . ARG A 1 175 ? 0.569 -3.305 13.664 1 74.69 175 ARG A C 1
ATOM 1369 O O . ARG A 1 175 ? 0.334 -4.27 12.93 1 74.69 175 ARG A O 1
ATOM 1376 N N . GLY A 1 176 ? 1.518 -3.215 14.359 1 66.31 176 GLY A N 1
ATOM 1377 C CA . GLY A 1 176 ? 2.578 -4.211 14.414 1 66.31 176 GLY A CA 1
ATOM 1378 C C . GLY A 1 176 ? 2.066 -5.617 14.656 1 66.31 176 GLY A C 1
ATOM 1379 O O . GLY A 1 176 ? 2.77 -6.594 14.391 1 66.31 176 GLY A O 1
ATOM 1380 N N . ASP A 1 177 ? 0.809 -5.707 15 1 79.12 177 ASP A N 1
ATOM 1381 C CA . ASP A 1 177 ? 0.345 -7.051 15.336 1 79.12 177 ASP A CA 1
ATOM 1382 C C . ASP A 1 177 ? -0.68 -7.547 14.32 1 79.12 177 ASP A C 1
ATOM 1384 O O . ASP A 1 177 ? -1.35 -8.555 14.547 1 79.12 177 ASP A O 1
ATOM 1388 N N . MET A 1 178 ? -0.713 -6.828 13.188 1 84.44 178 MET A N 1
ATOM 1389 C CA . MET A 1 178 ? -1.686 -7.23 12.18 1 84.44 178 MET A CA 1
ATOM 1390 C C . MET A 1 178 ? -1.155 -8.391 11.344 1 84.44 178 MET A C 1
ATOM 1392 O O . MET A 1 178 ? -1.93 -9.117 10.719 1 84.44 178 MET A O 1
ATOM 1396 N N . ILE A 1 179 ? 0.232 -8.508 11.438 1 91.62 179 ILE A N 1
ATOM 1397 C CA . ILE A 1 179 ? 0.826 -9.5 10.547 1 91.62 179 ILE A CA 1
ATOM 1398 C C . ILE A 1 179 ? 2.193 -9.922 11.078 1 91.62 179 ILE A C 1
ATOM 1400 O O . ILE A 1 179 ? 2.883 -9.125 11.727 1 91.62 179 ILE A O 1
ATOM 1404 N N . ASP A 1 180 ? 2.529 -11.109 10.938 1 95.06 180 ASP A N 1
ATOM 1405 C CA . ASP A 1 180 ? 3.906 -11.562 11.094 1 95.06 180 ASP A CA 1
ATOM 1406 C C . ASP A 1 180 ? 4.648 -11.531 9.758 1 95.06 180 ASP A C 1
ATOM 1408 O O . ASP A 1 180 ? 4.41 -12.375 8.891 1 95.06 180 ASP A O 1
ATOM 1412 N N . PRO A 1 181 ? 5.59 -10.578 9.625 1 96.19 181 PRO A N 1
ATOM 1413 C CA . PRO A 1 181 ? 6.195 -10.359 8.312 1 96.19 181 PRO A CA 1
ATOM 1414 C C . PRO A 1 181 ? 6.879 -11.609 7.758 1 96.19 181 PRO A C 1
ATOM 1416 O O . PRO A 1 181 ? 6.723 -11.93 6.578 1 96.19 181 PRO A O 1
ATOM 1419 N N . LYS A 1 182 ? 7.566 -12.344 8.57 1 95.94 182 LYS A N 1
ATOM 1420 C CA . LYS A 1 182 ? 8.336 -13.5 8.102 1 95.94 182 LYS A CA 1
ATOM 1421 C C . LYS A 1 182 ? 7.41 -14.617 7.625 1 95.94 182 LYS A C 1
ATOM 1423 O O . LYS A 1 182 ? 7.598 -15.156 6.535 1 95.94 182 LYS A O 1
ATOM 1428 N N . THR A 1 183 ? 6.414 -14.906 8.445 1 97.19 183 THR A N 1
ATOM 1429 C CA . THR A 1 183 ? 5.465 -15.953 8.086 1 97.19 183 THR A CA 1
ATOM 1430 C C . THR A 1 183 ? 4.707 -15.594 6.816 1 97.19 183 THR A C 1
ATOM 1432 O O . THR A 1 183 ? 4.574 -16.406 5.906 1 97.19 183 THR A O 1
ATOM 1435 N N . GLN A 1 184 ? 4.285 -14.398 6.727 1 98.12 184 GLN A N 1
ATOM 1436 C CA . GLN A 1 184 ? 3.543 -13.953 5.547 1 98.12 184 GLN A CA 1
ATOM 1437 C C . GLN A 1 184 ? 4.438 -13.93 4.312 1 98.12 184 GLN A C 1
ATOM 1439 O O . GLN A 1 184 ? 3.984 -14.242 3.207 1 98.12 184 GLN A O 1
ATOM 1444 N N . ALA A 1 185 ? 5.684 -13.531 4.539 1 98.44 185 ALA A N 1
ATOM 1445 C CA . ALA A 1 185 ? 6.613 -13.469 3.414 1 98.44 185 ALA A CA 1
ATOM 1446 C C . ALA A 1 185 ? 6.812 -14.844 2.787 1 98.44 185 ALA A C 1
ATOM 1448 O O . ALA A 1 185 ? 6.84 -14.977 1.562 1 98.44 185 ALA A O 1
ATOM 1449 N N . GLU A 1 186 ? 6.93 -15.828 3.607 1 98.5 186 GLU A N 1
ATOM 1450 C CA . GLU A 1 186 ? 7.113 -17.188 3.09 1 98.5 186 GLU A CA 1
ATOM 1451 C C . GLU A 1 186 ? 5.879 -17.656 2.33 1 98.5 186 GLU A C 1
ATOM 1453 O O . GLU A 1 186 ? 5.992 -18.266 1.268 1 98.5 186 GLU A O 1
ATOM 1458 N N . ALA A 1 187 ? 4.734 -17.391 2.838 1 98.56 187 ALA A N 1
ATOM 1459 C CA . ALA A 1 187 ? 3.488 -17.734 2.164 1 98.56 187 ALA A CA 1
ATOM 1460 C C . ALA A 1 187 ? 3.369 -17.016 0.821 1 98.56 187 ALA A C 1
ATOM 1462 O O . ALA A 1 187 ? 3.02 -17.641 -0.189 1 98.56 187 ALA A O 1
ATOM 1463 N N . ASN A 1 188 ? 3.674 -15.688 0.823 1 98.75 188 ASN A N 1
ATOM 1464 C CA . ASN A 1 188 ? 3.607 -14.906 -0.404 1 98.75 188 ASN A CA 1
ATOM 1465 C C . ASN A 1 188 ? 4.551 -15.453 -1.472 1 98.75 188 ASN A C 1
ATOM 1467 O O . ASN A 1 188 ? 4.172 -15.57 -2.639 1 98.75 188 ASN A O 1
ATOM 1471 N N . TRP A 1 189 ? 5.742 -15.742 -1.005 1 98.5 189 TRP A N 1
ATOM 1472 C CA . TRP A 1 189 ? 6.73 -16.219 -1.962 1 98.5 189 TRP A CA 1
ATOM 1473 C C . TRP A 1 189 ? 6.293 -17.547 -2.586 1 98.5 189 TRP A C 1
ATOM 1475 O O . TRP A 1 189 ? 6.398 -17.734 -3.801 1 98.5 189 TRP A O 1
ATOM 1485 N N . LYS A 1 190 ? 5.789 -18.484 -1.774 1 98.06 190 LYS A N 1
ATOM 1486 C CA . LYS A 1 190 ? 5.32 -19.781 -2.262 1 98.06 190 LYS A CA 1
ATOM 1487 C C . LYS A 1 190 ? 4.234 -19.609 -3.322 1 98.06 190 LYS A C 1
ATOM 1489 O O . LYS A 1 190 ? 4.27 -20.266 -4.367 1 98.06 190 LYS A O 1
ATOM 1494 N N . MET A 1 191 ? 3.334 -18.734 -3.117 1 98.44 191 MET A N 1
ATOM 1495 C CA . MET A 1 191 ? 2.242 -18.484 -4.055 1 98.44 191 MET A CA 1
ATOM 1496 C C . MET A 1 191 ? 2.746 -17.766 -5.301 1 98.44 191 MET A C 1
ATOM 1498 O O . MET A 1 191 ? 2.328 -18.078 -6.418 1 98.44 191 MET A O 1
ATOM 1502 N N . PHE A 1 192 ? 3.689 -16.781 -5.121 1 98.69 192 PHE A N 1
ATOM 1503 C CA . PHE A 1 192 ? 4.234 -16.031 -6.238 1 98.69 192 PHE A CA 1
ATOM 1504 C C . PHE A 1 192 ? 4.969 -16.938 -7.211 1 98.69 192 PHE A C 1
ATOM 1506 O O . PHE A 1 192 ? 4.754 -16.875 -8.422 1 98.69 192 PHE A O 1
ATOM 1513 N N . VAL A 1 193 ? 5.805 -17.812 -6.645 1 98.06 193 VAL A N 1
ATOM 1514 C CA . VAL A 1 193 ? 6.609 -18.703 -7.469 1 98.06 193 VAL A CA 1
ATOM 1515 C C . VAL A 1 193 ? 5.695 -19.609 -8.289 1 98.06 193 VAL A C 1
ATOM 1517 O O . VAL A 1 193 ? 5.914 -19.797 -9.492 1 98.06 193 VAL A O 1
ATOM 1520 N N . ARG A 1 194 ? 4.652 -20.109 -7.688 1 97.75 194 ARG A N 1
ATOM 1521 C CA . ARG A 1 194 ? 3.688 -20.922 -8.422 1 97.75 194 ARG A CA 1
ATOM 1522 C C . ARG A 1 194 ? 2.984 -20.094 -9.492 1 97.75 194 ARG A C 1
ATOM 1524 O O . ARG A 1 194 ? 2.744 -20.594 -10.602 1 97.75 194 ARG A O 1
ATOM 1531 N N . GLY A 1 195 ? 2.666 -18.844 -9.164 1 98.06 195 GLY A N 1
ATOM 1532 C CA . GLY A 1 195 ? 1.951 -17.969 -10.078 1 98.06 195 GLY A CA 1
ATOM 1533 C C . GLY A 1 195 ? 2.754 -17.625 -11.32 1 98.06 195 GLY A C 1
ATOM 1534 O O . GLY A 1 195 ? 2.184 -17.344 -12.375 1 98.06 195 GLY A O 1
ATOM 1535 N N . VAL A 1 196 ? 4.098 -17.688 -11.203 1 98.12 196 VAL A N 1
ATOM 1536 C CA . VAL A 1 196 ? 4.906 -17.25 -12.336 1 98.12 196 VAL A CA 1
ATOM 1537 C C . VAL A 1 196 ? 5.574 -18.453 -13 1 98.12 196 VAL A C 1
ATOM 1539 O O . VAL A 1 196 ? 6.316 -18.297 -13.969 1 98.12 196 VAL A O 1
ATOM 1542 N N . SER A 1 197 ? 5.34 -19.578 -12.453 1 94.88 197 SER A N 1
ATOM 1543 C CA . SER A 1 197 ? 5.918 -20.797 -13.039 1 94.88 197 SER A CA 1
ATOM 1544 C C . SER A 1 197 ? 5.387 -21.031 -14.445 1 94.88 197 SER A C 1
ATOM 1546 O O . SER A 1 197 ? 4.25 -20.672 -14.758 1 94.88 197 SER A O 1
ATOM 1548 N N . PRO A 1 198 ? 6.195 -21.656 -15.242 1 93.88 198 PRO A N 1
ATOM 1549 C CA . PRO A 1 198 ? 5.773 -21.953 -16.609 1 93.88 198 PRO A CA 1
ATOM 1550 C C . PRO A 1 198 ? 4.555 -22.875 -16.672 1 9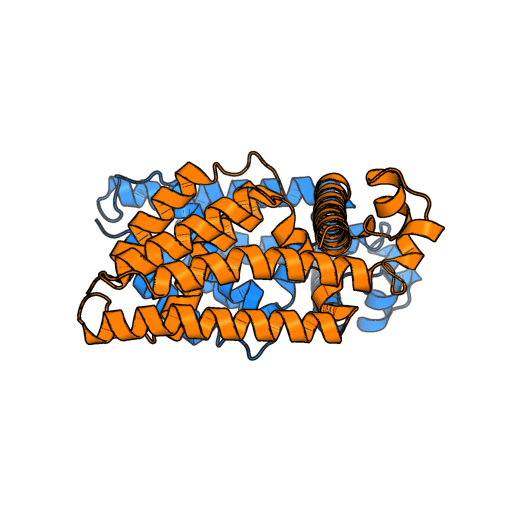3.88 198 PRO A C 1
ATOM 1552 O O . PRO A 1 198 ? 4.332 -23.672 -15.766 1 93.88 198 PRO A O 1
ATOM 1555 N N . MET B 1 1 ? -38.812 10.141 3.625 1 37 1 MET B N 1
ATOM 1556 C CA . MET B 1 1 ? -38 9.359 2.697 1 37 1 MET B CA 1
ATOM 1557 C C . MET B 1 1 ? -37.156 10.266 1.811 1 37 1 MET B C 1
ATOM 1559 O O . MET B 1 1 ? -36.062 9.875 1.368 1 37 1 MET B O 1
ATOM 1563 N N . ALA B 1 2 ? -37.531 11.336 1.431 1 46.06 2 ALA B N 1
ATOM 1564 C CA . ALA B 1 2 ? -36.875 12.289 0.543 1 46.06 2 ALA B CA 1
ATOM 1565 C C . ALA B 1 2 ? -35.688 12.961 1.233 1 46.06 2 ALA B C 1
ATOM 1567 O O . ALA B 1 2 ? -34.656 13.141 0.625 1 46.06 2 ALA B O 1
ATOM 1568 N N . LYS B 1 3 ? -35.844 13.266 2.477 1 48.84 3 LYS B N 1
ATOM 1569 C CA . LYS B 1 3 ? -34.781 13.93 3.252 1 48.84 3 LYS B CA 1
A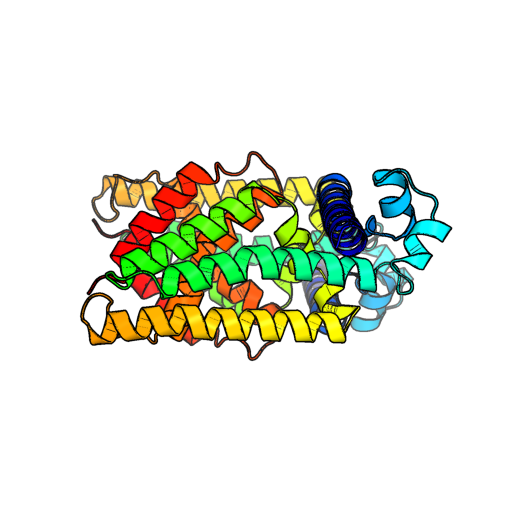TOM 1570 C C . LYS B 1 3 ? -33.562 13.016 3.426 1 48.84 3 LYS B C 1
ATOM 1572 O O . LYS B 1 3 ? -32.438 13.477 3.332 1 48.84 3 LYS B O 1
ATOM 1577 N N . ARG B 1 4 ? -33.969 11.734 3.623 1 52.72 4 ARG B N 1
ATOM 1578 C CA . ARG B 1 4 ? -32.906 10.727 3.805 1 52.72 4 ARG B CA 1
ATOM 1579 C C . ARG B 1 4 ? -32.094 10.547 2.527 1 52.72 4 ARG B C 1
ATOM 1581 O O . ARG B 1 4 ? -30.875 10.43 2.578 1 52.72 4 ARG B O 1
ATOM 1588 N N . LEU B 1 5 ? -32.844 10.578 1.514 1 50.19 5 LEU B N 1
ATOM 1589 C CA . LEU B 1 5 ? -32.219 10.453 0.203 1 50.19 5 LEU B CA 1
ATOM 1590 C C . LEU B 1 5 ? -31.328 11.664 -0.103 1 50.19 5 LEU B C 1
ATOM 1592 O O . LEU B 1 5 ? -30.234 11.516 -0.643 1 50.19 5 LEU B O 1
ATOM 1596 N N . THR B 1 6 ? -31.906 12.805 0.388 1 54.38 6 THR B N 1
ATOM 1597 C CA . THR B 1 6 ? -31.172 14.047 0.139 1 54.38 6 THR B CA 1
ATOM 1598 C C . THR B 1 6 ? -29.891 14.094 0.961 1 54.38 6 THR B C 1
ATOM 1600 O O . THR B 1 6 ? -28.844 14.484 0.453 1 54.38 6 THR B O 1
ATOM 1603 N N . THR B 1 7 ? -30.141 13.422 2.148 1 62.12 7 THR B N 1
ATOM 1604 C CA . THR B 1 7 ? -28.984 13.43 3.037 1 62.12 7 THR B CA 1
ATOM 1605 C C . THR B 1 7 ? -27.906 12.477 2.535 1 62.12 7 THR B C 1
ATOM 1607 O O . THR B 1 7 ? -26.719 12.805 2.559 1 62.12 7 THR B O 1
ATOM 1610 N N . ILE B 1 8 ? -28.453 11.383 2.059 1 59.59 8 ILE B N 1
ATOM 1611 C CA . ILE B 1 8 ? -27.5 10.391 1.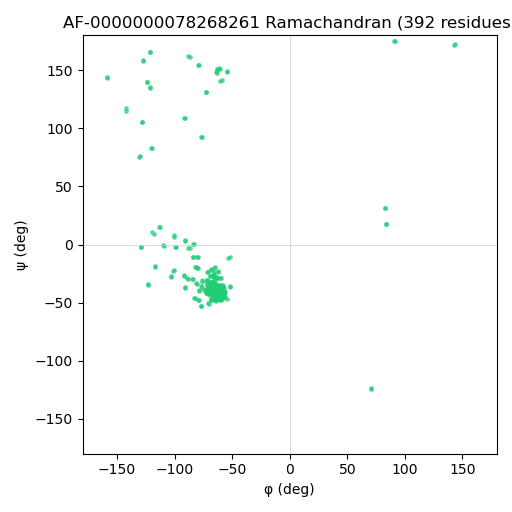562 1 59.59 8 ILE B CA 1
ATOM 1612 C C . ILE B 1 8 ? -26.812 10.922 0.307 1 59.59 8 ILE B C 1
ATOM 1614 O O . ILE B 1 8 ? -25.594 10.773 0.15 1 59.59 8 ILE B O 1
ATOM 1618 N N . ILE B 1 9 ? -27.547 11.539 -0.514 1 62.09 9 ILE B N 1
ATOM 1619 C CA . ILE B 1 9 ? -27 12.125 -1.733 1 62.09 9 ILE B CA 1
ATOM 1620 C C . ILE B 1 9 ? -26 13.219 -1.375 1 62.09 9 ILE B C 1
ATOM 1622 O O . ILE B 1 9 ? -24.906 13.297 -1.956 1 62.09 9 ILE B O 1
ATOM 1626 N N . ARG B 1 10 ? -26.266 13.773 -0.257 1 75.88 10 ARG B N 1
ATOM 1627 C CA . ARG B 1 10 ? -25.375 14.852 0.133 1 75.88 10 ARG B CA 1
ATOM 1628 C C . ARG B 1 10 ? -24.094 14.312 0.756 1 75.88 10 ARG B C 1
ATOM 1630 O O . ARG B 1 10 ? -23 14.797 0.465 1 75.88 10 ARG B O 1
ATOM 1637 N N . ARG B 1 11 ? -24.344 13.195 1.431 1 77.94 11 ARG B N 1
ATOM 1638 C CA . ARG B 1 11 ? -23.172 12.602 2.053 1 77.94 11 ARG B CA 1
ATOM 1639 C C . ARG B 1 11 ? -22.234 12.008 1.005 1 77.94 11 ARG B C 1
ATOM 1641 O O . ARG B 1 11 ? -21.016 12.141 1.109 1 77.94 11 ARG B O 1
ATOM 1648 N N . GLU B 1 12 ? -22.844 11.43 0.013 1 82.94 12 GLU B N 1
ATOM 1649 C CA . GLU B 1 12 ? -22.047 10.867 -1.074 1 82.94 12 GLU B CA 1
ATOM 1650 C C . GLU B 1 12 ? -21.344 11.961 -1.865 1 82.94 12 GLU B C 1
ATOM 1652 O O . GLU B 1 12 ? -20.188 11.805 -2.258 1 82.94 12 GLU B O 1
ATOM 1657 N N . GLN B 1 13 ? -22.031 12.984 -2.029 1 87.38 13 GLN B N 1
ATOM 1658 C CA . GLN B 1 13 ? -21.453 14.117 -2.744 1 87.38 13 GLN B CA 1
ATOM 1659 C C . GLN B 1 13 ? -20.281 14.703 -1.977 1 87.38 13 GLN B C 1
ATOM 1661 O O . GLN B 1 13 ? -19.25 15.055 -2.572 1 87.38 13 GLN B O 1
ATOM 1666 N N . ILE B 1 14 ? -20.469 14.773 -0.705 1 89.44 14 ILE B N 1
ATOM 1667 C CA . ILE B 1 14 ? -19.422 15.328 0.152 1 89.44 14 ILE B CA 1
ATOM 1668 C C . ILE B 1 14 ? -18.219 14.391 0.16 1 89.44 14 ILE B C 1
ATOM 1670 O O . ILE B 1 14 ? -17.078 14.836 0.039 1 89.44 14 ILE B O 1
ATOM 1674 N N . ALA B 1 15 ? -18.531 13.156 0.242 1 88.38 15 ALA B N 1
ATOM 1675 C CA . ALA B 1 15 ? -17.453 12.164 0.239 1 88.38 15 ALA B CA 1
ATOM 1676 C C . ALA B 1 15 ? -16.688 12.188 -1.082 1 88.38 15 ALA B C 1
ATOM 1678 O O . ALA B 1 15 ? -15.453 12.133 -1.094 1 88.38 15 ALA B O 1
ATOM 1679 N N . GLU B 1 16 ? -17.406 12.336 -2.156 1 90.25 16 GLU B N 1
ATOM 1680 C CA . GLU B 1 16 ? -16.781 12.391 -3.473 1 90.25 16 GLU B CA 1
ATOM 1681 C C . GLU B 1 16 ? -15.953 13.656 -3.643 1 90.25 16 GLU B C 1
ATOM 1683 O O . GLU B 1 16 ? -14.859 13.617 -4.207 1 90.25 16 GLU B O 1
ATOM 1688 N N . ALA B 1 17 ? -16.484 14.711 -3.135 1 93.25 17 ALA B N 1
ATOM 1689 C CA . ALA B 1 17 ? -15.758 15.977 -3.18 1 93.25 17 ALA B CA 1
ATOM 1690 C C . ALA B 1 17 ? -14.477 15.891 -2.348 1 93.25 17 ALA B C 1
ATOM 1692 O O . ALA B 1 17 ? -13.438 16.422 -2.744 1 93.25 17 ALA B O 1
ATOM 1693 N N . ALA B 1 18 ? -14.602 15.266 -1.199 1 94.12 18 ALA B N 1
ATOM 1694 C CA . ALA B 1 18 ? -13.445 15.07 -0.336 1 94.12 18 ALA B CA 1
ATOM 1695 C C . ALA B 1 18 ? -12.352 14.281 -1.054 1 94.12 18 ALA B C 1
ATOM 1697 O O . ALA B 1 18 ? -11.188 14.672 -1.053 1 94.12 18 ALA B O 1
ATOM 1698 N N . LEU B 1 19 ? -12.734 13.258 -1.71 1 92.31 19 LEU B N 1
ATOM 1699 C CA . LEU B 1 19 ? -11.781 12.414 -2.42 1 92.31 19 LEU B CA 1
ATOM 1700 C C . LEU B 1 19 ? -11.164 13.156 -3.602 1 92.31 19 LEU B C 1
ATOM 1702 O O . LEU B 1 19 ? -9.977 13 -3.891 1 92.31 19 LEU B O 1
ATOM 1706 N N . ALA B 1 20 ? -11.945 13.953 -4.246 1 92.19 20 ALA B N 1
ATOM 1707 C CA . ALA B 1 20 ? -11.422 14.758 -5.352 1 92.19 20 ALA B CA 1
ATOM 1708 C C . ALA B 1 20 ? -10.383 15.758 -4.863 1 92.19 20 ALA B C 1
ATOM 1710 O O . ALA B 1 20 ? -9.367 15.977 -5.523 1 92.19 20 ALA B O 1
ATOM 17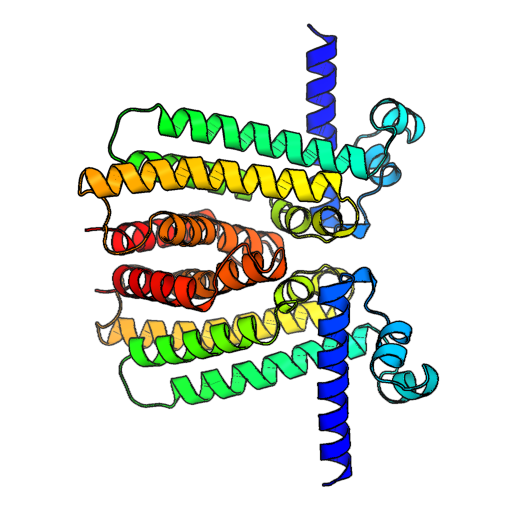11 N N . LEU B 1 21 ? -10.664 16.344 -3.734 1 93.75 21 LEU B N 1
ATOM 1712 C CA . LEU B 1 21 ? -9.727 17.297 -3.137 1 93.75 21 LEU B CA 1
ATOM 1713 C C . LEU B 1 21 ? -8.406 16.609 -2.816 1 93.75 21 LEU B C 1
ATOM 1715 O O . LEU B 1 21 ? -7.336 17.156 -3.094 1 93.75 21 LEU B O 1
ATOM 1719 N N . VAL B 1 22 ? -8.5 15.438 -2.26 1 92.88 22 VAL B N 1
ATOM 1720 C CA . VAL B 1 22 ? -7.305 14.672 -1.902 1 92.88 22 VAL B CA 1
ATOM 1721 C C . VAL B 1 22 ? -6.527 14.305 -3.164 1 92.88 22 VAL B C 1
ATOM 1723 O O . VAL B 1 22 ? -5.297 14.375 -3.188 1 92.88 22 VAL B O 1
ATOM 1726 N N . ALA B 1 23 ? -7.23 13.945 -4.191 1 88.19 23 ALA B N 1
ATOM 1727 C CA . ALA B 1 23 ? -6.598 13.57 -5.449 1 88.19 23 ALA B CA 1
ATOM 1728 C C . ALA B 1 23 ? -5.82 14.742 -6.043 1 88.19 23 ALA B C 1
ATOM 1730 O O . ALA B 1 23 ? -4.715 14.562 -6.559 1 88.19 23 ALA B O 1
ATOM 1731 N N . ASP B 1 24 ? -6.332 15.883 -5.867 1 87.94 24 ASP B N 1
ATOM 1732 C CA . ASP B 1 24 ? -5.777 17.062 -6.535 1 87.94 24 ASP B CA 1
ATOM 1733 C C . ASP B 1 24 ? -4.715 17.734 -5.668 1 87.94 24 ASP B C 1
ATOM 1735 O O . ASP B 1 24 ? -3.705 18.219 -6.184 1 87.94 24 ASP B O 1
ATOM 1739 N N . GLN B 1 25 ? -5.008 17.703 -4.324 1 90.06 25 GLN B N 1
ATOM 1740 C CA . GLN B 1 25 ? -4.199 18.594 -3.496 1 90.06 25 GLN B CA 1
ATOM 1741 C C . GLN B 1 25 ? -3.604 17.844 -2.307 1 90.06 25 GLN B C 1
ATOM 1743 O O . GLN B 1 25 ? -2.844 18.422 -1.523 1 90.06 25 GLN B O 1
ATOM 1748 N N . GLY B 1 26 ? -3.895 16.625 -2.162 1 90.81 26 GLY B N 1
ATOM 1749 C CA . GLY B 1 26 ? -3.373 15.852 -1.046 1 90.81 26 GLY B CA 1
ATOM 1750 C C . GLY B 1 26 ? -4.277 15.875 0.171 1 90.81 26 GLY B C 1
ATOM 1751 O O . GLY B 1 26 ? -5.266 16.609 0.203 1 90.81 26 GLY B O 1
ATOM 1752 N N . VAL B 1 27 ? -3.939 15.156 1.155 1 91.75 27 VAL B N 1
ATOM 1753 C CA . VAL B 1 27 ? -4.77 14.961 2.34 1 91.75 27 VAL B CA 1
ATOM 1754 C C . VAL B 1 27 ? -4.793 16.234 3.174 1 91.75 27 VAL B C 1
ATOM 1756 O O . VAL B 1 27 ? -5.793 16.547 3.826 1 91.75 27 VAL B O 1
ATOM 1759 N N . GLY B 1 28 ? -3.766 16.969 3.135 1 89.25 28 GLY B N 1
ATOM 1760 C CA . GLY B 1 28 ? -3.68 18.219 3.877 1 89.25 28 GLY B CA 1
ATOM 1761 C C . GLY B 1 28 ? -4.715 19.25 3.449 1 89.25 28 GLY B C 1
ATOM 1762 O O . GLY B 1 28 ? -5.098 20.109 4.234 1 89.25 28 GLY B O 1
ATOM 1763 N N . ALA B 1 29 ? -5.188 19.125 2.303 1 92.12 29 ALA B N 1
ATOM 1764 C CA . ALA B 1 29 ? -6.16 20.078 1.753 1 92.12 29 ALA B CA 1
ATOM 1765 C C . ALA B 1 29 ? -7.574 19.719 2.193 1 92.12 29 ALA B C 1
ATOM 1767 O O . ALA B 1 29 ? -8.508 20.516 2.016 1 92.12 29 ALA B O 1
ATOM 1768 N N . LEU B 1 30 ? -7.684 18.578 2.758 1 93.81 30 LEU B N 1
ATOM 1769 C CA . LEU B 1 30 ? -9.008 18.141 3.188 1 93.81 30 LEU B CA 1
ATOM 1770 C C . LEU B 1 30 ? -9.43 18.844 4.469 1 93.81 30 LEU B C 1
ATOM 1772 O O . LEU B 1 30 ? -9.102 18.406 5.57 1 93.81 30 LEU B O 1
ATOM 1776 N N . THR B 1 31 ? -10.125 19.953 4.328 1 92.94 31 THR B N 1
ATOM 1777 C CA . THR B 1 31 ? -10.742 20.688 5.426 1 92.94 31 THR B CA 1
ATOM 1778 C C . THR B 1 31 ? -12.219 20.938 5.152 1 92.94 31 THR B C 1
ATOM 1780 O O . THR B 1 31 ? -12.656 20.891 4 1 92.94 31 THR B O 1
ATOM 1783 N N . ALA B 1 32 ? -12.906 21.172 6.25 1 93.06 32 ALA B N 1
ATOM 1784 C CA . ALA B 1 32 ? -14.328 21.469 6.09 1 93.06 32 ALA B CA 1
ATOM 1785 C C . ALA B 1 32 ? -14.531 22.672 5.172 1 93.06 32 ALA B C 1
ATOM 1787 O O . ALA B 1 32 ? -15.438 22.688 4.34 1 93.06 32 ALA B O 1
ATOM 1788 N N . ARG B 1 33 ? -13.719 23.609 5.254 1 94.81 33 ARG B N 1
ATOM 1789 C CA . ARG B 1 33 ? -13.812 24.828 4.445 1 94.81 33 ARG B CA 1
ATOM 1790 C C . ARG B 1 33 ? -13.586 24.516 2.969 1 94.81 33 ARG B C 1
ATOM 1792 O O . ARG B 1 33 ? -14.359 24.953 2.111 1 94.81 33 ARG B O 1
ATOM 1799 N N . ASN B 1 34 ? -12.578 23.781 2.648 1 96.19 34 ASN B N 1
ATOM 1800 C CA . ASN B 1 34 ? -12.266 23.438 1.264 1 96.19 34 ASN B CA 1
ATOM 1801 C C . ASN B 1 34 ? -13.344 22.547 0.652 1 96.19 34 ASN B C 1
ATOM 1803 O O . ASN B 1 34 ? -13.672 22.688 -0.528 1 96.19 34 ASN B O 1
ATOM 1807 N N . VAL B 1 35 ? -13.883 21.625 1.45 1 95.75 35 VAL B N 1
ATOM 1808 C CA . VAL B 1 35 ? -14.938 20.734 0.971 1 95.75 35 VAL B CA 1
ATOM 1809 C C . VAL B 1 35 ? -16.203 21.547 0.691 1 95.75 35 VAL B C 1
ATOM 1811 O O . VAL B 1 35 ? -16.859 21.344 -0.333 1 95.75 35 VAL B O 1
ATOM 1814 N N . ALA B 1 36 ? -16.516 22.469 1.632 1 95.19 36 ALA B N 1
ATOM 1815 C CA . ALA B 1 36 ? -17.672 23.344 1.428 1 95.19 36 ALA B CA 1
ATOM 1816 C C . ALA B 1 36 ? -17.562 24.078 0.101 1 95.19 36 ALA B C 1
ATOM 1818 O O . ALA B 1 36 ? -18.516 24.094 -0.686 1 95.19 36 ALA B O 1
ATOM 1819 N N . ARG B 1 37 ? -16.453 24.609 -0.159 1 95.56 37 ARG B N 1
ATOM 1820 C CA . ARG B 1 37 ? -16.203 25.328 -1.399 1 95.56 37 ARG B CA 1
ATOM 1821 C C . ARG B 1 37 ? -16.359 24.422 -2.611 1 95.56 37 ARG B C 1
ATOM 1823 O O . ARG B 1 37 ? -16.969 24.812 -3.611 1 95.56 37 ARG B O 1
ATOM 1830 N N . ALA B 1 38 ? -15.891 23.25 -2.516 1 93.75 38 ALA B N 1
ATOM 1831 C CA . ALA B 1 38 ? -15.898 22.312 -3.631 1 93.75 38 ALA B CA 1
ATOM 1832 C C . ALA B 1 38 ? -17.328 21.906 -3.988 1 93.75 38 ALA B C 1
ATOM 1834 O O . ALA B 1 38 ? -17.625 21.641 -5.156 1 93.75 38 ALA B O 1
ATOM 1835 N N . VAL B 1 39 ? -18.203 21.828 -2.975 1 93.44 39 VAL B N 1
ATOM 1836 C CA . VAL B 1 39 ? -19.547 21.359 -3.236 1 93.44 39 VAL B CA 1
ATOM 1837 C C . VAL B 1 39 ? -20.5 22.547 -3.371 1 93.44 39 VAL B C 1
ATOM 1839 O O . VAL B 1 39 ? -21.719 22.359 -3.51 1 93.44 39 VAL B O 1
ATOM 1842 N N . GLY B 1 40 ? -19.953 23.766 -3.191 1 93.56 40 GLY B N 1
ATOM 1843 C CA . GLY B 1 40 ? -20.734 24.969 -3.465 1 93.56 40 GLY B CA 1
ATOM 1844 C C . GLY B 1 40 ? -21.641 25.359 -2.318 1 93.56 40 GLY B C 1
ATOM 1845 O O . GLY B 1 40 ? -22.75 25.844 -2.539 1 93.56 40 GLY B O 1
ATOM 1846 N N . VAL B 1 41 ? -21.281 25.094 -1.142 1 93 41 VAL B N 1
ATOM 1847 C CA . VAL B 1 41 ? -22.031 25.547 0.029 1 93 41 VAL B CA 1
ATOM 1848 C C . VAL B 1 41 ? -21.141 26.406 0.919 1 93 41 VAL B C 1
ATOM 1850 O O . VAL B 1 41 ? -19.922 26.453 0.729 1 93 41 VAL B O 1
ATOM 1853 N N . THR B 1 42 ? -21.797 27.109 1.847 1 92.88 42 THR B N 1
ATOM 1854 C CA . THR B 1 42 ? -21.016 27.891 2.801 1 92.88 42 THR B CA 1
ATOM 1855 C C . THR B 1 42 ? -20.453 27 3.898 1 92.88 42 THR B C 1
ATOM 1857 O O . THR B 1 42 ? -20.984 25.938 4.191 1 92.88 42 THR B O 1
ATOM 1860 N N . ALA B 1 43 ? -19.359 27.438 4.492 1 91.5 43 ALA B N 1
ATOM 1861 C CA . ALA B 1 43 ? -18.719 26.688 5.566 1 91.5 43 ALA B CA 1
ATOM 1862 C C . ALA B 1 43 ? -19.703 26.453 6.719 1 91.5 43 ALA B C 1
ATOM 1864 O O . ALA B 1 43 ? -19.828 25.328 7.219 1 91.5 43 ALA B O 1
ATOM 1865 N N . PRO B 1 44 ? -20.5 27.406 7.074 1 92.31 44 PRO B N 1
ATOM 1866 C CA . PRO B 1 44 ? -21.469 27.172 8.148 1 92.31 44 PRO B CA 1
ATOM 1867 C C . PRO B 1 44 ? -22.5 26.109 7.785 1 92.31 44 PRO B C 1
ATOM 1869 O O . PRO B 1 44 ? -22.875 25.297 8.633 1 92.31 44 PRO B O 1
ATOM 1872 N N . ALA B 1 45 ? -22.906 26.062 6.652 1 91 45 ALA B N 1
ATOM 1873 C CA . ALA B 1 45 ? -23.859 25.062 6.199 1 91 45 ALA B CA 1
ATOM 1874 C C . ALA B 1 45 ? -23.25 23.656 6.297 1 91 45 ALA B C 1
ATOM 1876 O O . ALA B 1 45 ? -23.938 22.719 6.707 1 91 45 ALA B O 1
ATOM 1877 N N . LEU B 1 46 ? -21.969 23.484 5.859 1 92.31 46 LEU B N 1
ATOM 1878 C CA . LEU B 1 46 ? -21.297 22.203 5.961 1 92.31 46 LEU B CA 1
ATOM 1879 C C . LEU B 1 46 ? -21.188 21.75 7.414 1 92.31 46 LEU B C 1
ATOM 1881 O O . LEU B 1 46 ? -21.406 20.578 7.734 1 92.31 46 LEU B O 1
ATOM 1885 N N . TYR B 1 47 ? -20.922 22.703 8.305 1 91.56 47 TYR B N 1
ATOM 1886 C CA . TYR B 1 47 ? -20.719 22.391 9.719 1 91.56 47 TYR B CA 1
ATOM 1887 C C . TYR B 1 47 ? -22.031 21.984 10.375 1 91.56 47 TYR B C 1
ATOM 1889 O O . TYR B 1 47 ? -22.047 21.266 11.383 1 91.56 47 TYR B O 1
ATOM 1897 N N . ARG B 1 48 ? -23.141 22.422 9.797 1 89.75 48 ARG B N 1
ATOM 1898 C CA . ARG B 1 48 ? -24.438 21.969 10.281 1 89.75 48 ARG B CA 1
ATOM 1899 C C . ARG B 1 48 ? -24.609 20.469 10.078 1 89.75 48 ARG B C 1
ATOM 1901 O O . ARG B 1 48 ? -25.188 19.781 10.922 1 89.75 48 ARG B O 1
ATOM 1908 N N . HIS B 1 49 ? -24.047 20.031 8.969 1 87.56 49 HIS B N 1
ATOM 1909 C CA . HIS B 1 49 ? -24.172 18.609 8.641 1 87.56 49 HIS B CA 1
ATOM 1910 C C . HIS B 1 49 ? -23 17.812 9.18 1 87.56 49 HIS B C 1
ATOM 1912 O O . HIS B 1 49 ? -23.125 16.609 9.43 1 87.56 49 HIS B O 1
ATOM 1918 N N . PHE B 1 50 ? -21.844 18.531 9.328 1 91.94 50 PHE B N 1
ATOM 1919 C CA . PHE B 1 50 ? -20.609 17.922 9.812 1 91.94 50 PHE B CA 1
ATOM 1920 C C . PHE B 1 50 ? -20 18.766 10.938 1 91.94 50 PHE B C 1
ATOM 1922 O O . PHE B 1 50 ? -18.953 19.375 10.766 1 91.94 50 PHE B O 1
ATOM 1929 N N . PRO B 1 51 ? -20.609 18.641 12.039 1 91.5 51 PRO B N 1
ATOM 1930 C CA . PRO B 1 51 ? -20.172 19.5 13.148 1 91.5 51 PRO B CA 1
ATOM 1931 C C . PRO B 1 51 ? -18.734 19.219 13.578 1 91.5 51 PRO B C 1
ATOM 1933 O O . PRO B 1 51 ? -18.031 20.109 14.062 1 91.5 51 PRO B O 1
ATOM 1936 N N . GLY B 1 52 ? -18.297 17.969 13.391 1 91.88 52 GLY B N 1
ATOM 1937 C CA . GLY B 1 52 ? -16.938 17.609 13.766 1 91.88 52 GLY B CA 1
ATOM 1938 C C . GLY B 1 52 ? -15.906 17.969 12.703 1 91.88 52 GLY B C 1
ATOM 1939 O O . GLY B 1 52 ? -14.719 17.672 12.859 1 91.88 52 GLY B O 1
ATOM 1940 N N . GLY B 1 53 ? -16.391 18.562 11.602 1 91.38 53 GLY B N 1
ATOM 1941 C CA . GLY B 1 53 ? -15.492 19.031 10.57 1 91.38 53 GLY B CA 1
ATOM 1942 C C . GLY B 1 53 ? -14.836 17.906 9.797 1 91.38 53 GLY B C 1
ATOM 1943 O O . GLY B 1 53 ? -15.523 17 9.297 1 91.38 53 GLY B O 1
ATOM 1944 N N . LYS B 1 54 ? -13.531 17.938 9.789 1 91.62 54 LYS B N 1
ATOM 1945 C CA . LYS B 1 54 ? -12.734 16.984 9.008 1 91.62 54 LYS B CA 1
ATOM 1946 C C . LYS B 1 54 ? -13 15.555 9.445 1 91.62 54 LYS B C 1
ATOM 1948 O O . LYS B 1 54 ? -13.133 14.656 8.609 1 91.62 54 LYS B O 1
ATOM 1953 N N . ALA B 1 55 ? -13.117 15.328 10.75 1 93.38 55 ALA B N 1
ATOM 1954 C CA . ALA B 1 55 ? -13.336 13.984 11.273 1 93.38 55 ALA B CA 1
ATOM 1955 C C . ALA B 1 55 ? -14.656 13.406 10.773 1 93.38 55 ALA B C 1
ATOM 1957 O O . ALA B 1 55 ? -14.719 12.242 10.375 1 93.38 55 ALA B O 1
ATOM 1958 N N . ASP B 1 56 ? -15.641 14.227 10.742 1 92.94 56 ASP B N 1
ATOM 1959 C CA . ASP B 1 56 ? -16.953 13.789 10.273 1 92.94 56 ASP B CA 1
ATOM 1960 C C . ASP B 1 56 ? -16.938 13.531 8.766 1 92.94 56 ASP B C 1
ATOM 1962 O O . ASP B 1 56 ? -17.578 12.594 8.289 1 92.94 56 ASP B O 1
ATOM 1966 N N . ILE B 1 57 ? -16.219 14.344 8.062 1 93.5 57 ILE B N 1
ATOM 1967 C CA . ILE B 1 57 ? -16.094 14.172 6.617 1 93.5 57 ILE B CA 1
ATOM 1968 C C . ILE B 1 57 ? -15.383 12.859 6.316 1 93.5 57 ILE B C 1
ATOM 1970 O O . ILE B 1 57 ? -15.836 12.078 5.473 1 93.5 57 ILE B O 1
ATOM 1974 N N . LEU B 1 58 ? -14.344 12.625 7.062 1 94.19 58 LEU B N 1
ATOM 1975 C CA . LEU B 1 58 ? -13.586 11.391 6.902 1 94.19 58 LEU B CA 1
ATOM 1976 C C . LEU B 1 58 ? -14.453 10.172 7.223 1 94.19 58 LEU B C 1
ATOM 1978 O O . LEU B 1 58 ? -14.398 9.164 6.516 1 94.19 58 LEU B O 1
ATOM 1982 N N . ALA B 1 59 ? -15.219 10.305 8.258 1 92.88 59 ALA B N 1
ATOM 1983 C CA . ALA B 1 59 ? -16.125 9.227 8.609 1 92.88 59 ALA B CA 1
ATOM 1984 C C . ALA B 1 59 ? -17.125 8.953 7.48 1 92.88 59 ALA B C 1
ATOM 1986 O O . ALA B 1 59 ? -17.438 7.797 7.195 1 92.88 59 ALA B O 1
ATOM 1987 N N . SER B 1 60 ? -17.562 9.992 6.867 1 90 60 SER B N 1
ATOM 1988 C CA . SER B 1 60 ? -18.516 9.844 5.766 1 90 60 SER B CA 1
ATOM 1989 C C . SER B 1 60 ? -17.875 9.156 4.566 1 90 60 SER B C 1
ATOM 1991 O O . SER B 1 60 ? -18.531 8.398 3.85 1 90 60 SER B O 1
ATOM 1993 N N . VAL B 1 61 ? -16.641 9.422 4.293 1 91.25 61 VAL B N 1
ATOM 1994 C CA . VAL B 1 61 ? -15.914 8.75 3.225 1 91.25 61 VAL B CA 1
ATOM 1995 C C . VAL B 1 61 ? -15.812 7.254 3.527 1 91.25 61 VAL B C 1
ATOM 1997 O O . VAL B 1 61 ? -16.047 6.418 2.65 1 91.25 61 VAL B O 1
ATOM 2000 N N . LEU B 1 62 ? -15.484 6.93 4.781 1 90.75 62 LEU B N 1
ATOM 2001 C CA . LEU B 1 62 ? -15.391 5.527 5.176 1 90.75 62 LEU B CA 1
ATOM 2002 C C . LEU B 1 62 ? -16.75 4.836 5.047 1 90.75 62 LEU B C 1
ATOM 2004 O O . LEU B 1 62 ? -16.812 3.672 4.652 1 90.75 62 LEU B O 1
ATOM 2008 N N . ASP B 1 63 ? -17.797 5.574 5.379 1 86.94 63 ASP B N 1
ATOM 2009 C CA . ASP B 1 63 ? -19.156 5.039 5.211 1 86.94 63 ASP B CA 1
ATOM 2010 C C . ASP B 1 63 ? -19.438 4.703 3.748 1 86.94 63 ASP B C 1
ATOM 2012 O O . ASP B 1 63 ? -19.969 3.633 3.441 1 86.94 63 ASP B O 1
ATOM 2016 N N . LEU B 1 64 ? -19.109 5.613 2.938 1 82.06 64 LEU B N 1
ATOM 2017 C CA . LEU B 1 64 ? -19.297 5.422 1.503 1 82.06 64 LEU B CA 1
ATOM 2018 C C . LEU B 1 64 ? -18.547 4.188 1.015 1 82.06 64 LEU B C 1
ATOM 2020 O O . LEU B 1 64 ? -19.094 3.379 0.263 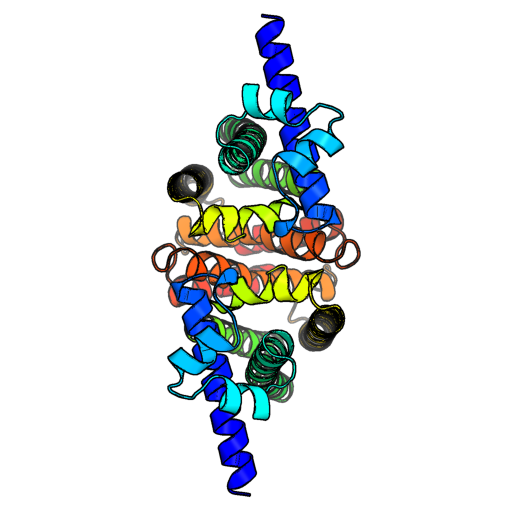1 82.06 64 LEU B O 1
ATOM 2024 N N . LEU B 1 65 ? -17.359 3.977 1.451 1 82.88 65 LEU B N 1
ATOM 2025 C CA . LEU B 1 65 ? -16.531 2.854 1.016 1 82.88 65 LEU B CA 1
ATOM 2026 C C . LEU B 1 65 ? -17.078 1.537 1.561 1 82.88 65 LEU B C 1
ATOM 2028 O O . LEU B 1 65 ? -17.062 0.523 0.858 1 82.88 65 LEU B O 1
ATOM 2032 N N . ASP B 1 66 ? -17.438 1.63 2.812 1 81.94 66 ASP B N 1
ATOM 2033 C CA . ASP B 1 66 ? -18.016 0.443 3.436 1 81.94 66 ASP B CA 1
ATOM 2034 C C . ASP B 1 66 ? -19.281 0.008 2.713 1 81.94 66 ASP B C 1
ATOM 2036 O O . ASP B 1 66 ? -19.516 -1.186 2.506 1 81.94 66 ASP B O 1
ATOM 2040 N N . ASP B 1 67 ? -20.078 0.937 2.293 1 76.62 67 ASP B N 1
ATOM 2041 C CA . ASP B 1 67 ? -21.328 0.645 1.602 1 76.62 67 ASP B CA 1
ATOM 2042 C C . ASP B 1 67 ? -21.062 -0.014 0.249 1 76.62 67 ASP B C 1
ATOM 2044 O O . ASP B 1 67 ? -21.734 -0.985 -0.113 1 76.62 67 ASP B O 1
ATOM 2048 N N . VAL B 1 68 ? -20.125 0.458 -0.428 1 73.62 68 VAL B N 1
ATOM 2049 C CA . VAL B 1 68 ? -19.812 -0.054 -1.76 1 73.62 68 VAL B CA 1
ATOM 2050 C C . VAL B 1 68 ? -19.203 -1.449 -1.649 1 73.62 68 VAL B C 1
ATOM 2052 O O . VAL B 1 68 ? -19.578 -2.359 -2.391 1 73.62 68 VAL B O 1
ATOM 2055 N N . LYS B 1 69 ? -18.359 -1.671 -0.664 1 78.44 69 LYS B N 1
ATOM 2056 C CA . LYS B 1 69 ? -17.625 -2.924 -0.552 1 78.44 69 LYS B CA 1
ATOM 2057 C C . LYS B 1 69 ? -18.469 -4.008 0.103 1 78.44 69 LYS B C 1
ATOM 2059 O O . LYS B 1 69 ? -18.5 -5.152 -0.361 1 78.44 69 LYS B O 1
ATOM 2064 N N . THR B 1 70 ? -19.109 -3.619 1.179 1 76.19 70 THR B N 1
ATOM 2065 C CA . THR B 1 70 ? -19.844 -4.602 1.973 1 76.19 70 THR B CA 1
ATOM 2066 C C . THR B 1 70 ? -20.984 -5.219 1.16 1 76.19 70 THR B C 1
ATOM 2068 O O . THR B 1 70 ? -21.156 -6.438 1.16 1 76.19 70 THR B O 1
ATOM 2071 N N . GLU B 1 71 ? -21.609 -4.395 0.419 1 74.31 71 GLU B N 1
ATOM 2072 C CA . GLU B 1 71 ? -22.734 -4.922 -0.361 1 74.31 71 GLU B CA 1
ATOM 2073 C C . GLU B 1 71 ? -22.234 -5.852 -1.466 1 74.31 71 GLU B C 1
ATOM 2075 O O . GLU B 1 71 ? -22.812 -6.926 -1.679 1 74.31 71 GLU B O 1
ATOM 2080 N N . GLY B 1 72 ? -21.156 -5.508 -2.092 1 76 72 GLY B N 1
ATOM 2081 C CA . GLY B 1 72 ? -20.625 -6.332 -3.158 1 76 72 GLY B CA 1
ATOM 2082 C C . GLY B 1 72 ? -20.062 -7.652 -2.664 1 76 72 GLY B C 1
ATOM 2083 O O . GLY B 1 72 ? -20.312 -8.703 -3.266 1 76 72 GLY B O 1
ATOM 2084 N N . ILE B 1 73 ? -19.422 -7.633 -1.537 1 80.38 73 ILE B N 1
ATOM 2085 C CA . ILE B 1 73 ? -18.828 -8.836 -0.977 1 80.38 73 ILE B CA 1
ATOM 2086 C C . ILE B 1 73 ? -19.922 -9.766 -0.463 1 80.38 73 ILE B C 1
ATOM 2088 O O . ILE B 1 73 ? -19.859 -10.984 -0.671 1 80.38 73 ILE B O 1
ATOM 2092 N N . ARG B 1 74 ? -20.875 -9.141 0.17 1 81.06 74 ARG B N 1
ATOM 2093 C CA . ARG B 1 74 ? -21.984 -9.938 0.669 1 81.06 74 ARG B CA 1
ATOM 2094 C C . ARG B 1 74 ? -22.719 -10.648 -0.473 1 81.06 74 ARG B C 1
ATOM 2096 O O . ARG B 1 74 ? -23.094 -11.812 -0.345 1 81.06 74 ARG B O 1
ATOM 2103 N N . GLN B 1 75 ? -22.828 -9.992 -1.554 1 81.31 75 GLN B N 1
ATOM 2104 C CA . GLN B 1 75 ? -23.469 -10.586 -2.721 1 81.31 75 GLN B CA 1
ATOM 2105 C C . GLN B 1 75 ? -22.609 -11.695 -3.311 1 81.31 75 GLN B C 1
ATOM 2107 O O . GLN B 1 75 ? -23.125 -12.734 -3.729 1 81.31 75 GLN B O 1
ATOM 2112 N N . ALA B 1 76 ? -21.328 -11.484 -3.33 1 81 76 ALA B N 1
ATOM 2113 C CA . ALA B 1 76 ? -20.406 -12.484 -3.863 1 81 76 ALA B CA 1
ATOM 2114 C C . ALA B 1 76 ? -20.422 -13.758 -3.027 1 81 76 ALA B C 1
ATOM 2116 O O . ALA B 1 76 ? -20.375 -14.867 -3.57 1 81 76 ALA B O 1
ATOM 2117 N N . ILE B 1 77 ? -20.547 -13.641 -1.757 1 83 77 ILE B N 1
ATOM 2118 C CA . ILE B 1 77 ? -20.516 -14.766 -0.821 1 83 77 ILE B CA 1
ATOM 2119 C C . ILE B 1 77 ? -21.797 -15.578 -0.953 1 83 77 ILE B C 1
ATOM 2121 O O . ILE B 1 77 ? -21.781 -16.797 -0.838 1 83 77 ILE B O 1
ATOM 2125 N N . LYS B 1 78 ? -22.859 -14.875 -1.221 1 85.12 78 LYS B N 1
ATOM 2126 C CA . LYS B 1 78 ? -24.156 -15.531 -1.247 1 85.12 78 LYS B CA 1
ATOM 2127 C C . LYS B 1 78 ? -24.391 -16.25 -2.57 1 85.12 78 LYS B C 1
ATOM 2129 O O . LYS B 1 78 ? -25.25 -17.125 -2.666 1 85.12 78 LYS B O 1
ATOM 2134 N N . GLU B 1 79 ? -23.625 -15.812 -3.543 1 81.25 79 GLU B N 1
ATOM 2135 C CA . GLU B 1 79 ? -23.812 -16.438 -4.848 1 81.25 79 GLU B CA 1
ATOM 2136 C C . GLU B 1 79 ? -23.25 -17.859 -4.852 1 81.25 79 GLU B C 1
ATOM 2138 O O . GLU B 1 79 ? -22.172 -18.125 -4.301 1 81.25 79 GLU B O 1
ATOM 2143 N N . PRO B 1 80 ? -24.094 -18.781 -5.348 1 85.12 80 PRO B N 1
ATOM 2144 C CA . PRO B 1 80 ? -23.578 -20.156 -5.438 1 85.12 80 PRO B CA 1
ATOM 2145 C C . PRO B 1 80 ? -22.391 -20.266 -6.391 1 85.12 80 PRO B C 1
ATOM 2147 O O . PRO B 1 80 ? -22.266 -19.469 -7.328 1 85.12 80 PRO B O 1
ATOM 2150 N N . GLY B 1 81 ? -21.469 -21.156 -6.117 1 89.38 81 GLY B N 1
ATOM 2151 C CA . GLY B 1 81 ? -20.344 -21.406 -7.004 1 89.38 81 GLY B CA 1
ATOM 2152 C C . GLY B 1 81 ? -19.062 -21.703 -6.258 1 89.38 81 GLY B C 1
ATOM 2153 O O . GLY B 1 81 ? -19.031 -21.688 -5.027 1 89.38 81 GLY B O 1
ATOM 2154 N N . PRO B 1 82 ? -18.109 -22.078 -7.07 1 94.94 82 PRO B N 1
ATOM 2155 C CA . PRO B 1 82 ? -16.812 -22.391 -6.484 1 94.94 82 PRO B CA 1
ATOM 2156 C C . PRO B 1 82 ? -16.188 -21.203 -5.773 1 94.94 82 PRO B C 1
ATOM 2158 O O . PRO B 1 82 ? -16.5 -20.047 -6.09 1 94.94 82 PRO B O 1
ATOM 2161 N N . ALA B 1 83 ? -15.391 -21.438 -4.789 1 95.69 83 ALA B N 1
ATOM 2162 C CA . ALA B 1 83 ? -14.719 -20.406 -3.992 1 95.69 83 ALA B CA 1
ATOM 2163 C C . ALA B 1 83 ? -13.984 -19.406 -4.887 1 95.69 83 ALA B C 1
ATOM 2165 O O . ALA B 1 83 ? -14.023 -18.203 -4.641 1 95.69 83 ALA B O 1
ATOM 2166 N N . LEU B 1 84 ? -13.422 -19.891 -5.965 1 95.88 84 LEU B N 1
ATOM 2167 C CA . LEU B 1 84 ? -12.648 -19.016 -6.836 1 95.88 84 LEU B CA 1
ATOM 2168 C C . LEU B 1 84 ? -13.555 -18.047 -7.59 1 95.88 84 LEU B C 1
ATOM 2170 O O . LEU B 1 84 ? -13.164 -16.922 -7.863 1 95.88 84 LEU B O 1
ATOM 2174 N N . THR B 1 85 ? -14.727 -18.484 -7.914 1 95.25 85 THR B N 1
ATOM 2175 C CA . THR B 1 85 ? -15.695 -17.594 -8.555 1 95.25 85 THR B CA 1
ATOM 2176 C C . THR B 1 85 ? -16.109 -16.484 -7.602 1 95.25 85 THR B C 1
ATOM 2178 O O . THR B 1 85 ? -16.219 -15.32 -8.008 1 95.25 85 THR B O 1
ATOM 2181 N N . LYS B 1 86 ? -16.312 -16.812 -6.352 1 95.06 86 LYS B N 1
ATOM 2182 C CA . LYS B 1 86 ? -16.656 -15.82 -5.336 1 95.06 86 LYS B CA 1
ATOM 2183 C C . LYS B 1 86 ? -15.516 -14.828 -5.125 1 95.06 86 LYS B C 1
ATOM 2185 O O . LYS B 1 86 ? -15.742 -13.625 -5.039 1 95.06 86 LYS B O 1
ATOM 2190 N N . LEU B 1 87 ? -14.312 -15.328 -5.098 1 96.25 87 LEU B N 1
ATOM 2191 C CA . LEU B 1 87 ? -13.141 -14.469 -4.93 1 96.25 87 LEU B CA 1
ATOM 2192 C C . LEU B 1 87 ? -12.984 -13.531 -6.125 1 96.25 87 LEU B C 1
ATOM 2194 O O . LEU B 1 87 ? -12.609 -12.367 -5.961 1 96.25 87 LEU B O 1
ATOM 2198 N N . ARG B 1 88 ? -13.281 -14.039 -7.309 1 96.25 88 ARG B N 1
ATOM 2199 C CA . ARG B 1 88 ? -13.188 -13.211 -8.508 1 96.25 88 ARG B CA 1
ATOM 2200 C C . ARG B 1 88 ? -14.18 -12.055 -8.445 1 96.25 88 ARG B C 1
ATOM 2202 O O . ARG B 1 88 ? -13.836 -10.922 -8.805 1 96.25 88 ARG B O 1
ATOM 2209 N N . ARG B 1 89 ? -15.297 -12.305 -8.016 1 94.25 89 ARG B N 1
ATOM 2210 C CA . ARG B 1 89 ? -16.312 -11.25 -7.891 1 94.25 89 ARG B CA 1
ATOM 2211 C C . ARG B 1 89 ? -15.867 -10.195 -6.887 1 94.25 89 ARG B C 1
ATOM 2213 O O . ARG B 1 89 ? -16 -8.992 -7.141 1 94.25 89 ARG B O 1
ATOM 2220 N N . CYS B 1 90 ? -15.391 -10.672 -5.742 1 93.88 90 CYS B N 1
ATOM 2221 C CA . CYS B 1 90 ? -14.852 -9.742 -4.75 1 93.88 90 CYS B CA 1
ATOM 2222 C C . CYS B 1 90 ? -13.727 -8.906 -5.344 1 93.88 90 CYS B C 1
ATOM 2224 O O . CYS B 1 90 ? -13.68 -7.691 -5.152 1 93.88 90 CYS B O 1
ATOM 2226 N N . TYR B 1 91 ? -12.875 -9.578 -6.051 1 95.88 91 TYR B N 1
ATOM 2227 C CA . TYR B 1 91 ? -11.734 -8.93 -6.68 1 95.88 91 TYR B CA 1
ATOM 2228 C C . TYR B 1 91 ? -12.188 -7.848 -7.652 1 95.88 91 TYR B C 1
ATOM 2230 O O . TYR B 1 91 ? -11.711 -6.711 -7.602 1 95.88 91 TYR B O 1
ATOM 2238 N N . ASP B 1 92 ? -13.156 -8.164 -8.523 1 94.94 92 ASP B N 1
ATOM 2239 C CA . ASP B 1 92 ? -13.656 -7.242 -9.531 1 94.94 92 ASP B CA 1
ATOM 2240 C C . ASP B 1 92 ? -14.312 -6.023 -8.883 1 94.94 92 ASP B C 1
ATOM 2242 O O . ASP B 1 92 ? -14.195 -4.906 -9.391 1 94.94 92 ASP B O 1
ATOM 2246 N N . LEU B 1 93 ? -14.922 -6.23 -7.828 1 92.25 93 LEU B N 1
ATOM 2247 C CA . LEU B 1 93 ? -15.523 -5.129 -7.086 1 92.25 93 LEU B CA 1
ATOM 2248 C C . LEU B 1 93 ? -14.453 -4.176 -6.566 1 92.25 93 LEU B C 1
ATOM 2250 O O . LEU B 1 93 ? -14.586 -2.955 -6.691 1 92.25 93 LEU B O 1
ATOM 2254 N N . HIS B 1 94 ? -13.414 -4.699 -5.988 1 93.62 94 HIS B N 1
ATOM 2255 C CA . HIS B 1 94 ? -12.328 -3.863 -5.488 1 93.62 94 HIS B CA 1
ATOM 2256 C C . HIS B 1 94 ? -11.672 -3.08 -6.617 1 93.62 94 HIS B C 1
ATOM 2258 O O . HIS B 1 94 ? -11.375 -1.893 -6.465 1 93.62 94 HIS B O 1
ATOM 2264 N N . ILE B 1 95 ? -11.477 -3.734 -7.754 1 95.31 95 ILE B N 1
ATOM 2265 C CA . ILE B 1 95 ? -10.867 -3.062 -8.891 1 95.31 95 ILE B CA 1
ATOM 2266 C C . ILE B 1 95 ? -11.758 -1.917 -9.359 1 95.31 95 ILE B C 1
ATOM 2268 O O . ILE B 1 95 ? -11.273 -0.827 -9.672 1 95.31 95 ILE B O 1
ATOM 2272 N N . SER B 1 96 ? -13.039 -2.141 -9.359 1 92.88 96 SER B N 1
ATOM 2273 C CA . SER B 1 96 ? -13.977 -1.096 -9.766 1 92.88 96 SER B CA 1
ATOM 2274 C C . SER B 1 96 ? -13.914 0.096 -8.812 1 92.88 96 SER B C 1
ATOM 2276 O O . SER B 1 96 ? -14.031 1.245 -9.242 1 92.88 96 SER B O 1
ATOM 2278 N N . VAL B 1 97 ? -13.75 -0.153 -7.562 1 90.44 97 VAL B N 1
ATOM 2279 C CA . VAL B 1 97 ? -13.641 0.901 -6.559 1 90.44 97 VAL B CA 1
ATOM 2280 C C . VAL B 1 97 ? -12.344 1.682 -6.77 1 90.44 97 VAL B C 1
ATOM 2282 O O . VAL B 1 97 ? -12.336 2.914 -6.703 1 90.44 97 VAL B O 1
ATOM 2285 N N . VAL B 1 98 ? -11.281 0.966 -7.02 1 91.44 98 VAL B N 1
ATOM 2286 C CA . VAL B 1 98 ? -9.984 1.595 -7.27 1 91.44 98 VAL B CA 1
ATOM 2287 C C . VAL B 1 98 ? -10.086 2.525 -8.477 1 91.44 98 VAL B C 1
ATOM 2289 O O . VAL B 1 98 ? -9.586 3.65 -8.438 1 91.44 98 VAL B O 1
ATOM 2292 N N . GLU B 1 99 ? -10.758 2.066 -9.477 1 91.69 99 GLU B N 1
ATOM 2293 C CA . GLU B 1 99 ? -10.891 2.854 -10.695 1 91.69 99 GLU B CA 1
ATOM 2294 C C . GLU B 1 99 ? -11.75 4.094 -10.461 1 91.69 99 GLU B C 1
ATOM 2296 O O . GLU B 1 99 ? -11.461 5.164 -11 1 91.69 99 GLU B O 1
ATOM 2301 N N . ARG B 1 100 ? -12.688 3.918 -9.641 1 88.56 100 ARG B N 1
ATOM 2302 C CA . ARG B 1 100 ? -13.633 5.004 -9.406 1 88.56 100 ARG B CA 1
ATOM 2303 C C . ARG B 1 100 ? -13.047 6.051 -8.469 1 88.56 100 ARG B C 1
ATOM 2305 O O . ARG B 1 100 ? -13.281 7.246 -8.625 1 88.56 100 ARG B O 1
ATOM 2312 N N . TYR B 1 101 ? -12.344 5.566 -7.477 1 89.5 101 TYR B N 1
ATOM 2313 C CA . TYR B 1 101 ? -11.805 6.457 -6.457 1 89.5 101 TYR B CA 1
ATOM 2314 C C . TYR B 1 101 ? -10.281 6.355 -6.398 1 89.5 101 TYR B C 1
ATOM 2316 O O . TYR B 1 101 ? -9.727 5.793 -5.449 1 89.5 101 TYR B O 1
ATOM 2324 N N . ARG B 1 102 ? -9.617 7.051 -7.234 1 89.62 102 ARG B N 1
ATOM 2325 C CA . ARG B 1 102 ? -8.172 6.934 -7.418 1 89.62 102 ARG B CA 1
ATOM 2326 C C . ARG B 1 102 ? -7.426 7.391 -6.168 1 89.62 102 ARG B C 1
ATOM 2328 O O . ARG B 1 102 ? -6.352 6.871 -5.859 1 89.62 102 ARG B O 1
ATOM 2335 N N . ALA B 1 103 ? -8.047 8.305 -5.414 1 90.62 103 ALA B N 1
ATOM 2336 C CA . ALA B 1 103 ? -7.348 8.914 -4.285 1 90.62 103 ALA B CA 1
ATOM 2337 C C . ALA B 1 103 ? -7.582 8.117 -3.002 1 90.62 103 ALA B C 1
ATOM 2339 O O . ALA B 1 103 ? -7.012 8.438 -1.954 1 90.62 103 ALA B O 1
ATOM 2340 N N . LEU B 1 104 ? -8.258 7.051 -3.102 1 90.38 104 LEU B N 1
ATOM 2341 C CA . LEU B 1 104 ? -8.703 6.32 -1.92 1 90.38 104 LEU B CA 1
ATOM 2342 C C . LEU B 1 104 ? -7.508 5.816 -1.115 1 90.38 104 LEU B C 1
ATOM 2344 O O . LEU B 1 104 ? -7.441 6.023 0.1 1 90.38 104 LEU B O 1
ATOM 2348 N N . PRO B 1 105 ? -6.453 5.262 -1.708 1 92.06 105 PRO B N 1
ATOM 2349 C CA . PRO B 1 105 ? -5.332 4.789 -0.895 1 92.06 105 PRO B CA 1
ATOM 2350 C C . PRO B 1 105 ? -4.609 5.922 -0.172 1 92.06 105 PRO B C 1
ATOM 2352 O O . PRO B 1 105 ? -4.141 5.742 0.954 1 92.06 105 PRO B O 1
ATOM 2355 N N . ASN B 1 106 ? -4.598 7.066 -0.801 1 92.19 106 ASN B N 1
ATOM 2356 C CA . ASN B 1 106 ? -3.959 8.219 -0.164 1 92.19 106 ASN B CA 1
ATOM 2357 C C . ASN B 1 106 ? -4.645 8.578 1.151 1 92.19 106 ASN B C 1
ATOM 2359 O O . ASN B 1 106 ? -3.977 8.922 2.127 1 92.19 106 ASN B O 1
ATOM 2363 N N . LEU B 1 107 ? -5.875 8.469 1.101 1 92.06 107 LEU B N 1
ATOM 2364 C CA . LEU B 1 107 ? -6.645 8.82 2.291 1 92.06 107 LEU B CA 1
ATOM 2365 C C . LEU B 1 107 ? -6.613 7.688 3.311 1 92.06 107 LEU B C 1
ATOM 2367 O O . LEU B 1 107 ? -6.281 7.902 4.477 1 92.06 107 LEU B O 1
ATOM 2371 N N . VAL B 1 108 ? -6.859 6.465 2.887 1 91.44 108 VAL B N 1
ATOM 2372 C CA . VAL B 1 108 ? -7.012 5.309 3.762 1 91.44 108 VAL B CA 1
ATOM 2373 C C . VAL B 1 108 ? -5.684 5 4.449 1 91.44 108 VAL B C 1
ATOM 2375 O O . VAL B 1 108 ? -5.66 4.543 5.594 1 91.44 108 VAL B O 1
ATOM 2378 N N . LEU B 1 109 ? -4.625 5.359 3.834 1 91.31 109 LEU B N 1
ATOM 2379 C CA . LEU B 1 109 ? -3.311 5.055 4.391 1 91.31 109 LEU B CA 1
ATOM 2380 C C . LEU B 1 109 ? -2.719 6.27 5.094 1 91.31 109 LEU B C 1
ATOM 2382 O O . LEU B 1 109 ? -1.6 6.215 5.605 1 91.31 109 LEU B O 1
ATOM 2386 N N . SER B 1 110 ? -3.488 7.301 5.215 1 91.75 110 SER B N 1
ATOM 2387 C CA . SER B 1 110 ? -2.955 8.562 5.727 1 91.75 110 SER B CA 1
ATOM 2388 C C . SER B 1 110 ? -3.012 8.609 7.25 1 91.75 110 SER B C 1
ATOM 2390 O O . SER B 1 110 ? -3.807 7.895 7.871 1 91.75 110 SER B O 1
ATOM 2392 N N . ASP B 1 111 ? -2.26 9.477 7.789 1 90.25 111 ASP B N 1
ATOM 2393 C CA . ASP B 1 111 ? -2.248 9.719 9.234 1 90.25 111 ASP B CA 1
ATOM 2394 C C . ASP B 1 111 ? -3.559 10.344 9.695 1 90.25 111 ASP B C 1
ATOM 2396 O O . ASP B 1 111 ? -3.916 10.258 10.867 1 90.25 111 ASP B O 1
ATOM 2400 N N . ALA B 1 112 ? -4.242 10.953 8.742 1 90.56 112 ALA B N 1
ATOM 2401 C CA . ALA B 1 112 ? -5.52 11.562 9.094 1 90.56 112 ALA B CA 1
ATOM 2402 C C . ALA B 1 112 ? -6.492 10.531 9.648 1 90.56 112 ALA B C 1
ATOM 2404 O O . ALA B 1 112 ? -7.297 10.844 10.531 1 90.56 112 ALA B O 1
ATOM 2405 N N . LEU B 1 113 ? -6.34 9.312 9.219 1 91 113 LEU B N 1
ATOM 2406 C CA . LEU B 1 113 ? -7.246 8.266 9.664 1 91 113 LEU B CA 1
ATOM 2407 C C . LEU B 1 113 ? -6.578 7.391 10.727 1 91 113 LEU B C 1
ATOM 2409 O O . LEU B 1 113 ? -7.246 6.891 11.633 1 91 113 LEU B O 1
ATOM 2413 N N . TRP B 1 114 ? -5.27 7.285 10.711 1 88.75 114 TRP B N 1
ATOM 2414 C CA . TRP B 1 114 ? -4.598 6.289 11.539 1 88.75 114 TRP B CA 1
ATOM 2415 C C . TRP B 1 114 ? -4.02 6.934 12.797 1 88.75 114 TRP B C 1
ATOM 2417 O O . TRP B 1 114 ? -3.783 6.25 13.797 1 88.75 114 TRP B O 1
ATOM 2427 N N . SER B 1 115 ? -3.775 8.227 12.781 1 83.5 115 SER B N 1
ATOM 2428 C CA . SER B 1 115 ? -3.088 8.844 13.914 1 83.5 115 SER B CA 1
ATOM 2429 C C . SER B 1 115 ? -3.92 9.969 14.523 1 83.5 115 SER B C 1
ATOM 2431 O O . SER B 1 115 ? -3.947 10.133 15.75 1 83.5 115 SER B O 1
ATOM 2433 N N . ASP B 1 116 ? -4.625 10.648 13.742 1 82.31 116 ASP B N 1
ATOM 2434 C CA . ASP B 1 116 ? -5.262 11.875 14.211 1 82.31 116 ASP B CA 1
ATOM 2435 C C . ASP B 1 116 ? -6.598 11.578 14.891 1 82.31 116 ASP B C 1
ATOM 2437 O O . ASP B 1 116 ? -7.059 12.352 15.734 1 82.31 116 ASP B O 1
ATOM 2441 N N . GLU B 1 117 ? -7.223 10.508 14.43 1 86.44 117 GLU B N 1
ATOM 2442 C CA . GLU B 1 117 ? -8.57 10.18 14.898 1 86.44 117 GLU B CA 1
ATOM 2443 C C . GLU B 1 117 ? -8.648 8.742 15.383 1 86.44 117 GLU B C 1
ATOM 2445 O O . GLU B 1 117 ? -8.859 7.82 14.594 1 86.44 117 GLU B O 1
ATOM 2450 N N . ASN B 1 118 ? -8.695 8.586 16.672 1 89.25 118 ASN B N 1
ATOM 2451 C CA . ASN B 1 118 ? -8.695 7.238 17.234 1 89.25 118 ASN B CA 1
ATOM 2452 C C . ASN B 1 118 ? -9.93 6.449 16.812 1 89.25 118 ASN B C 1
ATOM 2454 O O . ASN B 1 118 ? -9.828 5.266 16.484 1 89.25 118 ASN B O 1
ATOM 2458 N N . HIS B 1 119 ? -11.008 7.141 16.828 1 92.69 119 HIS B N 1
ATOM 2459 C CA . HIS B 1 119 ? -12.25 6.441 16.5 1 92.69 119 HIS B CA 1
ATOM 2460 C C . HIS B 1 119 ? -12.258 5.992 15.047 1 92.69 119 HIS B C 1
ATOM 2462 O O . HIS B 1 119 ? -12.805 4.938 14.727 1 92.69 119 HIS B O 1
ATOM 2468 N N . LEU B 1 120 ? -11.633 6.715 14.156 1 93.38 120 LEU B N 1
ATOM 2469 C CA . LEU B 1 120 ? -11.578 6.336 12.75 1 93.38 120 LEU B CA 1
ATOM 2470 C C . LEU B 1 120 ? -10.57 5.211 12.523 1 93.38 120 LEU B C 1
ATOM 2472 O O . LEU B 1 120 ? -10.805 4.316 11.711 1 93.38 120 LEU B O 1
ATOM 2476 N N . ARG B 1 121 ? -9.484 5.25 13.266 1 91.38 121 ARG B N 1
ATOM 2477 C CA . ARG B 1 121 ? -8.531 4.145 13.219 1 91.38 121 ARG B CA 1
ATOM 2478 C C . ARG B 1 121 ? -9.203 2.83 13.609 1 91.38 121 ARG B C 1
ATOM 2480 O O . ARG B 1 121 ? -9.031 1.812 12.938 1 91.38 121 ARG B O 1
ATOM 2487 N N . GLU B 1 122 ? -9.945 2.854 14.672 1 92.44 122 GLU B N 1
ATOM 2488 C CA . GLU B 1 122 ? -10.633 1.658 15.148 1 92.44 122 GLU B CA 1
ATOM 2489 C C . GLU B 1 122 ? -11.648 1.156 14.125 1 92.44 122 GLU B C 1
ATOM 2491 O O . GLU B 1 122 ? -11.812 -0.052 13.945 1 92.44 122 GLU B O 1
ATOM 2496 N N . ARG B 1 123 ? -12.25 2.055 13.492 1 91.56 123 ARG B N 1
ATOM 2497 C CA . ARG B 1 123 ? -13.203 1.687 12.453 1 91.56 123 ARG B CA 1
ATOM 2498 C C . ARG B 1 123 ? -12.5 1.01 11.281 1 91.56 123 ARG B C 1
ATOM 2500 O O . ARG B 1 123 ? -13 0.023 10.734 1 91.56 123 ARG B O 1
ATOM 2507 N N . LEU B 1 124 ? -11.391 1.533 10.898 1 91.38 124 LEU B N 1
ATOM 2508 C CA . LEU B 1 124 ? -10.617 0.933 9.82 1 91.38 124 LEU B CA 1
ATOM 2509 C C . LEU B 1 124 ? -10.172 -0.478 10.188 1 91.38 124 LEU B C 1
ATOM 2511 O O . LEU B 1 124 ? -10.227 -1.389 9.359 1 91.38 124 LEU B O 1
ATOM 2515 N N . LEU B 1 125 ? -9.797 -0.639 11.422 1 91.19 125 LEU B N 1
ATOM 2516 C CA . LEU B 1 125 ? -9.359 -1.945 11.906 1 91.19 125 LEU B CA 1
ATOM 2517 C C . LEU B 1 125 ? -10.516 -2.939 11.906 1 91.19 125 LEU B C 1
ATOM 2519 O O . LEU B 1 125 ? -10.352 -4.086 11.477 1 91.19 125 LEU B O 1
ATOM 2523 N N . LYS B 1 126 ? -11.617 -2.451 12.312 1 90.88 126 LYS B N 1
ATOM 2524 C CA . LYS B 1 126 ? -12.805 -3.301 12.328 1 90.88 126 LYS B CA 1
ATOM 2525 C C . LYS B 1 126 ? -13.219 -3.684 10.906 1 90.88 126 LYS B C 1
ATOM 2527 O O . LYS B 1 126 ? -13.602 -4.828 10.656 1 90.88 126 LYS B O 1
ATOM 2532 N N . ASN B 1 127 ? -13.156 -2.74 10.023 1 89.19 127 ASN B N 1
ATOM 2533 C CA . ASN B 1 127 ? -13.469 -3.008 8.625 1 89.19 127 ASN B CA 1
ATOM 2534 C C . ASN B 1 127 ? -12.516 -4.035 8.023 1 89.19 127 ASN B C 1
ATOM 2536 O O . ASN B 1 127 ? -12.938 -4.926 7.285 1 89.19 127 ASN B O 1
ATOM 2540 N N . HIS B 1 128 ? -11.281 -3.895 8.32 1 90.69 128 HIS B N 1
ATOM 2541 C CA . HIS B 1 128 ? -10.289 -4.855 7.848 1 90.69 128 HIS B CA 1
ATOM 2542 C C . HIS B 1 128 ? -10.57 -6.25 8.391 1 90.69 128 HIS B C 1
ATOM 2544 O O . HIS B 1 128 ? -10.539 -7.23 7.645 1 90.69 128 HIS B O 1
ATOM 2550 N N . GLN B 1 129 ? -10.891 -6.332 9.656 1 92 129 GLN B N 1
ATOM 2551 C CA . GLN B 1 129 ? -11.156 -7.617 10.297 1 92 129 GLN B CA 1
ATOM 2552 C C . GLN B 1 129 ? -12.383 -8.297 9.688 1 92 129 GLN B C 1
ATOM 2554 O O . GLN B 1 129 ? -12.375 -9.5 9.453 1 92 129 GLN B O 1
ATOM 2559 N N . ARG B 1 130 ? -13.328 -7.508 9.469 1 90.88 130 ARG B N 1
ATOM 2560 C CA . ARG B 1 130 ? -14.539 -8.047 8.844 1 90.88 130 ARG B CA 1
ATOM 2561 C C . ARG B 1 130 ? -14.242 -8.562 7.438 1 90.88 130 ARG B C 1
ATOM 2563 O O . ARG B 1 130 ? -14.672 -9.656 7.074 1 90.88 130 ARG B O 1
ATOM 2570 N N . HIS B 1 131 ? -13.578 -7.773 6.664 1 90.88 131 HIS B N 1
ATOM 2571 C CA . HIS B 1 131 ? -13.195 -8.172 5.312 1 90.88 131 HIS B CA 1
ATOM 2572 C C . HIS B 1 131 ? -12.359 -9.445 5.332 1 90.88 131 HIS B C 1
ATOM 2574 O O . HIS B 1 131 ? -12.594 -10.359 4.539 1 90.88 131 HIS B O 1
ATOM 2580 N N . GLN B 1 132 ? -11.422 -9.461 6.242 1 93.5 132 GLN B N 1
ATOM 2581 C CA . GLN B 1 132 ? -10.57 -10.641 6.387 1 93.5 132 GLN B CA 1
ATOM 2582 C C . GLN B 1 132 ? -11.398 -11.875 6.738 1 93.5 132 GLN B C 1
ATOM 2584 O O . GLN B 1 132 ? -11.227 -12.938 6.133 1 93.5 132 GLN B O 1
ATOM 2589 N N . SER B 1 133 ? -12.297 -11.719 7.66 1 94.12 133 SER B N 1
ATOM 2590 C CA . SER B 1 133 ? -13.133 -12.844 8.078 1 94.12 133 SER B CA 1
ATOM 2591 C C . SER B 1 133 ? -13.969 -13.375 6.922 1 94.12 133 SER B C 1
ATOM 2593 O O . SER B 1 133 ? -14.047 -14.586 6.707 1 94.12 133 SER B O 1
ATOM 2595 N N . GLU B 1 134 ? -14.5 -12.469 6.16 1 92.81 134 GLU B N 1
ATOM 2596 C CA . GLU B 1 134 ? -15.375 -12.844 5.055 1 92.81 134 GLU B CA 1
ATOM 2597 C C . GLU B 1 134 ? -14.594 -13.516 3.932 1 92.81 134 GLU B C 1
ATOM 2599 O O . GLU B 1 134 ? -14.953 -14.609 3.486 1 92.81 134 GLU B O 1
ATOM 2604 N N . VAL B 1 135 ? -13.555 -12.922 3.502 1 94.88 135 VAL B N 1
ATOM 2605 C CA . VAL B 1 135 ? -12.789 -13.43 2.369 1 94.88 135 VAL B CA 1
ATOM 2606 C C . VAL B 1 135 ? -12.031 -14.695 2.777 1 94.88 135 VAL B C 1
ATOM 2608 O O . VAL B 1 135 ? -11.992 -15.672 2.025 1 94.88 135 VAL B O 1
ATOM 2611 N N . ALA B 1 136 ? -11.445 -14.688 3.992 1 96.69 136 ALA B N 1
ATOM 2612 C CA . ALA B 1 136 ? -10.789 -15.898 4.484 1 96.69 136 ALA B CA 1
ATOM 2613 C C . ALA B 1 136 ? -11.781 -17.047 4.617 1 96.69 136 ALA B C 1
ATOM 2615 O O . ALA B 1 136 ? -11.422 -18.203 4.426 1 96.69 136 ALA B O 1
ATOM 2616 N N . GLY B 1 137 ? -12.992 -16.703 5.004 1 95.31 137 GLY B N 1
ATOM 2617 C CA . GLY B 1 137 ? -14.031 -17.719 5.043 1 95.31 137 GLY B CA 1
ATOM 2618 C C . GLY B 1 137 ? -14.266 -18.391 3.697 1 95.31 137 GLY B C 1
ATOM 2619 O O . GLY B 1 137 ? -14.398 -19.609 3.617 1 95.31 137 GLY B O 1
ATOM 2620 N N . ILE B 1 138 ? -14.305 -17.594 2.627 1 95.62 138 ILE B N 1
ATOM 2621 C CA . ILE B 1 138 ? -14.438 -18.125 1.272 1 95.62 138 ILE B CA 1
ATOM 2622 C C . ILE B 1 138 ? -13.25 -19.016 0.946 1 95.62 138 ILE B C 1
ATOM 2624 O O . ILE B 1 138 ? -13.422 -20.109 0.397 1 95.62 138 ILE B O 1
ATOM 2628 N N . ILE B 1 139 ? -12.047 -18.609 1.335 1 97.81 139 ILE B N 1
ATOM 2629 C CA . ILE B 1 139 ? -10.812 -19.328 1.061 1 97.81 139 ILE B CA 1
ATOM 2630 C C . ILE B 1 139 ? -10.836 -20.672 1.797 1 97.81 139 ILE B C 1
ATOM 2632 O O . ILE B 1 139 ? -10.516 -21.719 1.217 1 97.81 139 ILE B O 1
ATOM 2636 N N . ARG B 1 140 ? -11.258 -20.641 3.033 1 97.94 140 ARG B N 1
ATOM 2637 C CA . ARG B 1 140 ? -11.32 -21.859 3.832 1 97.94 140 ARG B CA 1
ATOM 2638 C C . ARG B 1 140 ? -12.297 -22.859 3.221 1 97.94 140 ARG B C 1
ATOM 2640 O O . ARG B 1 140 ? -12.023 -24.062 3.178 1 97.94 140 ARG B O 1
ATOM 2647 N N . GLN B 1 141 ? -13.414 -22.391 2.816 1 95.81 141 GLN B N 1
ATOM 2648 C CA . GLN B 1 141 ? -14.375 -23.266 2.148 1 95.81 141 GLN B CA 1
ATOM 2649 C C . GLN B 1 141 ? -13.781 -23.875 0.884 1 95.81 141 GLN B C 1
ATOM 2651 O O . GLN B 1 141 ? -14.008 -25.047 0.589 1 95.81 141 GLN B O 1
ATOM 2656 N N . GLY B 1 142 ? -13.055 -23.047 0.164 1 97.5 142 GLY B N 1
ATOM 2657 C CA . GLY B 1 142 ? -12.375 -23.547 -1.02 1 97.5 142 GLY B CA 1
ATOM 2658 C C . GLY B 1 142 ? -11.32 -24.578 -0.703 1 97.5 142 GLY B C 1
ATOM 2659 O O . GLY B 1 142 ? -11.117 -25.531 -1.471 1 97.5 142 GLY B O 1
ATOM 2660 N N . GLN B 1 143 ? -10.633 -24.375 0.399 1 98.56 143 GLN B N 1
ATOM 2661 C CA . GLN B 1 143 ? -9.633 -25.359 0.836 1 98.56 143 GLN B CA 1
ATOM 2662 C C . GLN B 1 143 ? -10.289 -26.688 1.209 1 98.56 143 GLN B C 1
ATOM 2664 O O . GLN B 1 143 ? -9.812 -27.75 0.815 1 98.56 143 GLN B O 1
ATOM 2669 N N . ILE B 1 144 ? -11.383 -26.625 1.885 1 97.62 144 ILE B N 1
ATOM 2670 C CA . ILE B 1 144 ? -12.125 -27.812 2.291 1 97.62 144 ILE B CA 1
ATOM 2671 C C . ILE B 1 144 ? -12.625 -28.547 1.054 1 97.62 144 ILE B C 1
ATOM 2673 O O . ILE B 1 144 ? -12.578 -29.781 0.997 1 97.62 144 ILE B O 1
ATOM 2677 N N . ALA B 1 145 ? -13.039 -27.797 0.051 1 97.12 145 ALA B N 1
ATOM 2678 C CA . ALA B 1 145 ? -13.617 -28.375 -1.168 1 97.12 145 ALA B CA 1
ATOM 2679 C C . ALA B 1 145 ? -12.516 -28.859 -2.113 1 97.12 145 ALA B C 1
ATOM 2681 O O . ALA B 1 145 ? -12.805 -29.453 -3.154 1 97.12 145 ALA B O 1
ATOM 2682 N N . GLY B 1 146 ? -11.297 -28.531 -1.861 1 97.81 146 GLY B N 1
ATOM 2683 C CA . GLY B 1 146 ? -10.18 -28.953 -2.695 1 97.81 146 GLY B CA 1
ATOM 2684 C C . GLY B 1 146 ? -9.969 -28.047 -3.9 1 97.81 146 GLY B C 1
ATOM 2685 O O . GLY B 1 146 ? -9.266 -28.422 -4.844 1 97.81 146 GLY B O 1
ATOM 2686 N N . GLU B 1 147 ? -10.547 -26.812 -3.859 1 97.31 147 GLU B N 1
ATOM 2687 C CA . GLU B 1 147 ? -10.438 -25.828 -4.941 1 97.31 147 GLU B CA 1
ATOM 2688 C C . GLU B 1 147 ? -9.203 -24.953 -4.762 1 97.31 147 GLU B C 1
ATOM 2690 O O . GLU B 1 147 ? -8.672 -24.422 -5.734 1 97.31 147 GLU B O 1
ATOM 2695 N N . ILE B 1 148 ? -8.836 -24.781 -3.521 1 98.38 148 ILE B N 1
ATOM 2696 C CA . ILE B 1 148 ? -7.707 -23.953 -3.129 1 98.38 148 ILE B CA 1
ATOM 2697 C C . ILE B 1 148 ? -6.723 -24.781 -2.305 1 98.38 148 ILE B C 1
ATOM 2699 O O . ILE B 1 148 ? -7.125 -25.609 -1.491 1 98.38 148 ILE B O 1
ATOM 2703 N N . ARG B 1 149 ? -5.465 -24.562 -2.545 1 98.44 149 ARG B N 1
ATOM 2704 C CA . ARG B 1 149 ? -4.445 -25.281 -1.779 1 98.44 149 ARG B CA 1
ATOM 2705 C C . ARG B 1 149 ? -4.656 -25.094 -0.281 1 98.44 149 ARG B C 1
ATOM 2707 O O . ARG B 1 149 ? -5.074 -24.016 0.164 1 98.44 149 ARG B O 1
ATOM 2714 N N . ASP B 1 150 ? -4.281 -26.109 0.5 1 98.06 150 ASP B N 1
ATOM 2715 C CA . ASP B 1 150 ? -4.578 -26.062 1.929 1 98.06 150 ASP B CA 1
ATOM 2716 C C . ASP B 1 150 ? -3.299 -26.109 2.758 1 98.06 150 ASP B C 1
ATOM 2718 O O . ASP B 1 150 ? -3.348 -26.266 3.98 1 98.06 150 ASP B O 1
ATOM 2722 N N . ASP B 1 151 ? -2.109 -25.969 2.127 1 98.31 151 ASP B N 1
ATOM 2723 C CA . ASP B 1 151 ? -0.839 -25.969 2.846 1 98.31 151 ASP B CA 1
ATOM 2724 C C . ASP B 1 151 ? -0.479 -24.547 3.309 1 98.31 151 ASP B C 1
ATOM 2726 O O . ASP B 1 151 ? 0.536 -24.359 3.98 1 98.31 151 ASP B O 1
ATOM 2730 N N . ILE B 1 152 ? -1.302 -23.594 2.953 1 98.5 152 ILE B N 1
ATOM 2731 C CA . ILE B 1 152 ? -1.138 -22.203 3.398 1 98.5 152 ILE B CA 1
ATOM 2732 C C . ILE B 1 152 ? -2.389 -21.75 4.145 1 98.5 152 ILE B C 1
ATOM 2734 O O . ILE B 1 152 ? -3.512 -22 3.699 1 98.5 152 ILE B O 1
ATOM 2738 N N . ASP B 1 153 ? -2.188 -21.109 5.254 1 98.31 153 ASP B N 1
ATOM 2739 C CA . ASP B 1 153 ? -3.291 -20.641 6.086 1 98.31 153 ASP B CA 1
ATOM 2740 C C . ASP B 1 153 ? -4.191 -19.688 5.312 1 98.31 153 ASP B C 1
ATOM 2742 O O . ASP B 1 153 ? -3.705 -18.828 4.566 1 98.31 153 ASP B O 1
ATOM 2746 N N . ALA B 1 154 ? -5.484 -19.781 5.527 1 98.44 154 ALA B N 1
ATOM 2747 C CA . ALA B 1 154 ? -6.461 -18.969 4.801 1 98.44 154 ALA B CA 1
ATOM 2748 C C . ALA B 1 154 ? -6.207 -17.484 5.023 1 98.44 154 ALA B C 1
ATOM 2750 O O . ALA B 1 154 ? -6.418 -16.672 4.121 1 98.44 154 ALA B O 1
ATOM 2751 N N . ASP B 1 155 ? -5.758 -17.109 6.207 1 97.75 155 ASP B N 1
ATOM 2752 C CA . ASP B 1 155 ? -5.484 -15.703 6.5 1 97.75 155 ASP B CA 1
ATOM 2753 C C . ASP B 1 155 ? -4.277 -15.203 5.711 1 97.75 155 ASP B C 1
ATOM 2755 O O . ASP B 1 155 ? -4.227 -14.039 5.316 1 97.75 155 ASP B O 1
ATOM 2759 N N . GLU B 1 156 ? -3.311 -16.062 5.5 1 98.38 156 GLU B N 1
ATOM 2760 C CA . GLU B 1 156 ? -2.16 -15.695 4.684 1 98.38 156 GLU B CA 1
ATOM 2761 C C . GLU B 1 156 ? -2.553 -15.539 3.217 1 98.38 156 GLU B C 1
ATOM 2763 O O . GLU B 1 156 ? -2.053 -14.648 2.527 1 98.38 156 GLU B O 1
ATOM 2768 N N . ILE B 1 157 ? -3.471 -16.391 2.781 1 98.75 157 ILE B N 1
ATOM 2769 C CA . ILE B 1 157 ? -3.955 -16.281 1.409 1 98.75 157 ILE B CA 1
ATOM 2770 C C . ILE B 1 157 ? -4.77 -14.992 1.256 1 98.75 157 ILE B C 1
ATOM 2772 O O . ILE B 1 157 ? -4.715 -14.336 0.212 1 98.75 157 ILE B O 1
ATOM 2776 N N . PHE B 1 158 ? -5.504 -14.609 2.318 1 97.69 158 PHE B N 1
ATOM 2777 C CA . PHE B 1 158 ? -6.234 -13.344 2.303 1 97.69 158 PHE B CA 1
ATOM 2778 C C . PHE B 1 158 ? -5.285 -12.172 2.084 1 97.69 158 PHE B C 1
ATOM 2780 O O . PHE B 1 158 ? -5.566 -11.289 1.275 1 97.69 158 PHE B O 1
ATOM 2787 N N . VAL B 1 159 ? -4.16 -12.148 2.779 1 97.62 159 VAL B N 1
ATOM 2788 C CA . VAL B 1 159 ? -3.209 -11.047 2.664 1 97.62 159 VAL B CA 1
ATOM 2789 C C . VAL B 1 159 ? -2.662 -10.984 1.238 1 97.62 159 VAL B C 1
ATOM 2791 O O . VAL B 1 159 ? -2.521 -9.898 0.669 1 97.62 159 VAL B O 1
ATOM 2794 N N . GLN B 1 160 ? -2.398 -12.164 0.717 1 98 160 GLN B N 1
ATOM 2795 C CA . GLN B 1 160 ? -1.972 -12.219 -0.677 1 98 160 GLN B CA 1
ATOM 2796 C C . GLN B 1 160 ? -3.059 -11.688 -1.606 1 98 160 GLN B C 1
ATOM 2798 O O . GLN B 1 160 ? -2.766 -10.961 -2.562 1 98 160 GLN B O 1
ATOM 2803 N N . PHE B 1 161 ? -4.289 -12.055 -1.333 1 98.06 161 PHE B N 1
ATOM 2804 C CA . PHE B 1 161 ? -5.438 -11.586 -2.098 1 98.06 161 PHE B CA 1
ATOM 2805 C C . PHE B 1 161 ? -5.539 -10.062 -2.037 1 98.06 161 PHE B C 1
ATOM 2807 O O . PHE B 1 161 ? -5.742 -9.406 -3.062 1 98.06 161 PHE B O 1
ATOM 2814 N N . LEU B 1 162 ? -5.387 -9.5 -0.911 1 96.44 162 LEU B N 1
ATOM 2815 C CA . LEU B 1 162 ? -5.414 -8.055 -0.691 1 96.44 162 LEU B CA 1
ATOM 2816 C C . LEU B 1 162 ? -4.375 -7.352 -1.557 1 96.44 162 LEU B C 1
ATOM 2818 O O . LEU B 1 162 ? -4.656 -6.305 -2.141 1 96.44 162 LEU B O 1
ATOM 2822 N N . GLY B 1 163 ? -3.238 -7.93 -1.663 1 97.31 163 GLY B N 1
ATOM 2823 C CA . GLY B 1 163 ? -2.148 -7.34 -2.424 1 97.31 163 GLY B CA 1
ATOM 2824 C C . GLY B 1 163 ? -2.441 -7.238 -3.908 1 97.31 163 GLY B C 1
ATOM 2825 O O . GLY B 1 163 ? -1.832 -6.434 -4.613 1 97.31 163 GLY B O 1
ATOM 2826 N N . GLN B 1 164 ? -3.42 -8.031 -4.414 1 97.81 164 GLN B N 1
ATOM 2827 C CA . GLN B 1 164 ? -3.701 -8.086 -5.844 1 97.81 164 GLN B CA 1
ATOM 2828 C C . GLN B 1 164 ? -4.312 -6.781 -6.336 1 97.81 164 GLN B C 1
ATOM 2830 O O . GLN B 1 164 ? -4.148 -6.418 -7.504 1 97.81 164 GLN B O 1
ATOM 2835 N N . PHE B 1 165 ? -4.977 -6.082 -5.488 1 96.56 165 PHE B N 1
ATOM 2836 C CA . PHE B 1 165 ? -5.574 -4.828 -5.941 1 96.56 165 PHE B CA 1
ATOM 2837 C C . PHE B 1 165 ? -4.969 -3.643 -5.199 1 96.56 165 PHE B C 1
ATOM 2839 O O . PHE B 1 165 ? -5.055 -2.504 -5.668 1 96.56 165 PHE B O 1
ATOM 2846 N N . LEU B 1 166 ? -4.336 -3.893 -4.051 1 96.44 166 LEU B N 1
ATOM 2847 C CA . LEU B 1 166 ? -3.74 -2.809 -3.277 1 96.44 166 LEU B CA 1
ATOM 2848 C C . LEU B 1 166 ? -2.57 -2.184 -4.031 1 96.44 166 LEU B C 1
ATOM 2850 O O . LEU B 1 166 ? -2.438 -0.959 -4.074 1 96.44 166 LEU B O 1
ATOM 2854 N N . THR B 1 167 ? -1.759 -3.021 -4.645 1 96.56 167 THR B N 1
ATOM 2855 C CA . THR B 1 167 ? -0.616 -2.516 -5.398 1 96.56 167 THR B CA 1
ATOM 2856 C C . THR B 1 167 ? -1.078 -1.682 -6.59 1 96.56 167 THR B C 1
ATOM 2858 O O . THR B 1 167 ? -0.506 -0.627 -6.875 1 96.56 167 THR B O 1
ATOM 2861 N N . ILE B 1 168 ? -2.123 -2.09 -7.219 1 97 168 ILE B N 1
ATOM 2862 C CA . ILE B 1 168 ? -2.705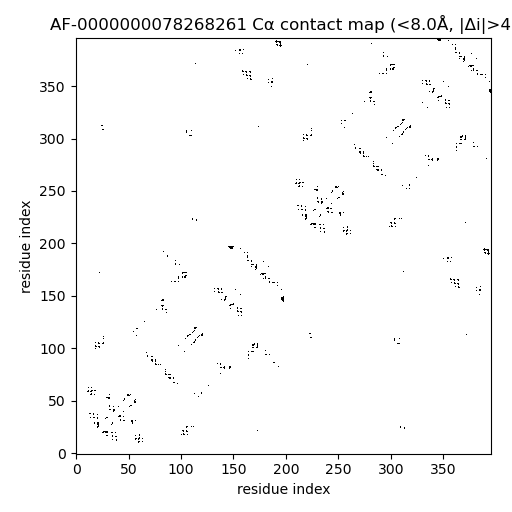 -1.345 -8.328 1 97 168 ILE B CA 1
ATOM 2863 C C . ILE B 1 168 ? -3.215 0.006 -7.832 1 97 168 ILE B C 1
ATOM 2865 O O . ILE B 1 168 ? -2.926 1.044 -8.438 1 97 168 ILE B O 1
ATOM 2869 N N . ALA B 1 169 ? -3.891 -0.059 -6.715 1 95.62 169 ALA B N 1
ATOM 2870 C CA . ALA B 1 169 ? -4.48 1.155 -6.156 1 95.62 169 ALA B CA 1
ATOM 2871 C C . ALA B 1 169 ? -3.402 2.178 -5.809 1 95.62 169 ALA B C 1
ATOM 2873 O O . ALA B 1 169 ? -3.539 3.363 -6.117 1 95.62 169 ALA B O 1
ATOM 2874 N N . ILE B 1 170 ? -2.33 1.705 -5.23 1 95.31 170 ILE B N 1
ATOM 2875 C CA . ILE B 1 170 ? -1.25 2.582 -4.789 1 95.31 170 ILE B CA 1
ATOM 2876 C C . ILE B 1 170 ? -0.557 3.197 -6.004 1 95.31 170 ILE B C 1
ATOM 2878 O O . ILE B 1 170 ? -0.39 4.418 -6.078 1 95.31 170 ILE B O 1
ATOM 2882 N N . LEU B 1 171 ? -0.231 2.43 -6.98 1 94.75 171 LEU B N 1
ATOM 2883 C CA . LEU B 1 171 ? 0.467 2.945 -8.156 1 94.75 171 LEU B CA 1
ATOM 2884 C C . LEU B 1 171 ? -0.442 3.859 -8.969 1 94.75 171 LEU B C 1
ATOM 2886 O O . LEU B 1 171 ? 0.004 4.891 -9.484 1 94.75 171 LEU B O 1
ATOM 2890 N N . TYR B 1 172 ? -1.699 3.498 -9.047 1 94.25 172 TYR B N 1
ATOM 2891 C CA . TYR B 1 172 ? -2.664 4.285 -9.805 1 94.25 172 TYR B CA 1
ATOM 2892 C C . TYR B 1 172 ? -2.896 5.641 -9.148 1 94.25 172 TYR B C 1
ATOM 2894 O O . TYR B 1 172 ? -3.123 6.641 -9.836 1 94.25 172 TYR B O 1
ATOM 2902 N N . SER B 1 173 ? -2.811 5.699 -7.84 1 91.81 173 SER B N 1
ATOM 2903 C CA . SER B 1 173 ? -3.109 6.922 -7.102 1 91.81 173 SER B CA 1
ATOM 2904 C C . SER B 1 173 ? -1.966 7.926 -7.207 1 91.81 173 SER B C 1
ATOM 2906 O O . SER B 1 173 ? -2.18 9.133 -7.086 1 91.81 173 SER B O 1
ATOM 2908 N N . ARG B 1 174 ? -0.706 7.5 -7.336 1 83.19 174 ARG B N 1
ATOM 2909 C CA . ARG B 1 174 ? 0.452 8.383 -7.289 1 83.19 174 ARG B CA 1
ATOM 2910 C C . ARG B 1 174 ? 0.616 9.148 -8.602 1 83.19 174 ARG B C 1
ATOM 2912 O O . ARG B 1 174 ? 0.859 10.352 -8.594 1 83.19 174 ARG B O 1
ATOM 2919 N N . ARG B 1 175 ? 0.641 8.297 -9.688 1 75.38 175 ARG B N 1
ATOM 2920 C CA . ARG B 1 175 ? 0.625 8.883 -11.023 1 75.38 175 ARG B CA 1
ATOM 2921 C C . ARG B 1 175 ? -0.217 8.039 -11.977 1 75.38 175 ARG B C 1
ATOM 2923 O O . ARG B 1 175 ? 0.063 6.859 -12.18 1 75.38 175 ARG B O 1
ATOM 2930 N N . GLY B 1 176 ? -1.167 8.602 -12.422 1 66.81 176 GLY B N 1
ATOM 2931 C CA . GLY B 1 176 ? -2.186 7.922 -13.211 1 66.81 176 GLY B CA 1
ATOM 2932 C C . GLY B 1 176 ? -1.616 7.16 -14.391 1 66.81 176 GLY B C 1
ATOM 2933 O O . GLY B 1 176 ? -2.271 6.27 -14.938 1 66.81 176 GLY B O 1
ATOM 2934 N N . ASP B 1 177 ? -0.358 7.406 -14.672 1 79.62 177 ASP B N 1
ATOM 2935 C CA . ASP B 1 177 ? 0.159 6.754 -15.875 1 79.62 177 ASP B CA 1
ATOM 2936 C C . ASP B 1 177 ? 1.215 5.707 -15.516 1 79.62 177 ASP B C 1
ATOM 2938 O O . ASP B 1 177 ? 1.909 5.195 -16.406 1 79.62 177 ASP B O 1
ATOM 2942 N N . MET B 1 178 ? 1.226 5.371 -14.227 1 85.12 178 MET B N 1
ATOM 2943 C CA . MET B 1 178 ? 2.223 4.387 -13.812 1 85.12 178 MET B CA 1
ATOM 2944 C C . MET B 1 178 ? 1.747 2.971 -14.117 1 85.12 178 MET B C 1
ATOM 2946 O O . MET B 1 178 ? 2.557 2.045 -14.203 1 85.12 178 MET B O 1
ATOM 2950 N N . ILE B 1 179 ? 0.364 2.908 -14.297 1 92 179 ILE B N 1
ATOM 2951 C CA . ILE B 1 179 ? -0.181 1.562 -14.438 1 92 179 ILE B CA 1
ATOM 2952 C C . ILE B 1 179 ? -1.538 1.626 -15.141 1 92 179 ILE B C 1
ATOM 2954 O O . ILE B 1 179 ? -2.266 2.613 -15 1 92 179 ILE B O 1
ATOM 2958 N N . ASP B 1 180 ? -1.83 0.707 -15.922 1 95.19 180 ASP B N 1
ATOM 2959 C CA . ASP B 1 180 ? -3.189 0.461 -16.391 1 95.19 180 ASP B CA 1
ATOM 2960 C C . ASP B 1 180 ? -3.914 -0.529 -15.484 1 95.19 180 ASP B C 1
ATOM 2962 O O . ASP B 1 180 ? -3.637 -1.73 -15.523 1 95.19 180 ASP B O 1
ATOM 2966 N N . PRO B 1 181 ? -4.895 -0.016 -14.703 1 96.38 181 PRO B N 1
ATOM 2967 C CA . PRO B 1 181 ? -5.488 -0.864 -13.672 1 96.38 181 PRO B CA 1
ATOM 2968 C C . PRO B 1 181 ? -6.117 -2.135 -14.234 1 96.38 181 PRO B C 1
ATOM 2970 O O . PRO B 1 181 ? -5.934 -3.221 -13.68 1 96.38 181 PRO B O 1
ATOM 2973 N N . LYS B 1 182 ? -6.789 -2.055 -15.344 1 96 182 LYS B N 1
ATOM 2974 C CA . LYS B 1 182 ? -7.504 -3.203 -15.898 1 96 182 LYS B CA 1
ATOM 2975 C C . LYS B 1 182 ? -6.531 -4.273 -16.391 1 96 182 LYS B C 1
ATOM 2977 O O . LYS B 1 182 ? -6.684 -5.453 -16.062 1 96 182 LYS B O 1
ATOM 2982 N N . THR B 1 183 ? -5.539 -3.834 -17.141 1 97.25 183 THR B N 1
ATOM 2983 C CA . THR B 1 183 ? -4.543 -4.766 -17.656 1 97.25 183 THR B CA 1
ATOM 2984 C C . THR B 1 183 ? -3.783 -5.438 -16.516 1 97.25 183 THR B C 1
ATOM 2986 O O . THR B 1 183 ? -3.609 -6.656 -16.516 1 97.25 183 THR B O 1
ATOM 2989 N N . GLN B 1 184 ? -3.402 -4.688 -15.562 1 98.19 184 GLN B N 1
ATOM 2990 C CA . GLN B 1 184 ? -2.662 -5.238 -14.43 1 98.19 184 GLN B CA 1
ATOM 2991 C C . GLN B 1 184 ? -3.539 -6.168 -13.594 1 98.19 184 GLN B C 1
ATOM 2993 O O . GLN B 1 184 ? -3.062 -7.18 -13.078 1 98.19 184 GLN B O 1
ATOM 2998 N N . ALA B 1 185 ? -4.801 -5.77 -13.469 1 98.5 185 ALA B N 1
ATOM 2999 C CA . ALA B 1 185 ? -5.719 -6.59 -12.688 1 98.5 185 ALA B CA 1
ATOM 3000 C C . ALA B 1 185 ? -5.859 -7.984 -13.289 1 98.5 185 ALA B C 1
ATOM 3002 O O . ALA B 1 185 ? -5.863 -8.984 -12.562 1 98.5 185 ALA B O 1
ATOM 3003 N N . GLU B 1 186 ? -5.961 -8.039 -14.57 1 98.5 186 GLU B N 1
ATOM 3004 C CA . GLU B 1 186 ? -6.094 -9.336 -15.234 1 98.5 186 GLU B CA 1
ATOM 3005 C C . GLU B 1 186 ? -4.832 -10.172 -15.055 1 98.5 186 GLU B C 1
ATOM 3007 O O . GLU B 1 186 ? -4.91 -11.375 -14.797 1 98.5 186 GLU B O 1
ATOM 3012 N N . ALA B 1 187 ? -3.701 -9.586 -15.172 1 98.56 187 ALA B N 1
ATOM 3013 C CA . ALA B 1 187 ? -2.436 -10.281 -14.961 1 98.56 187 ALA B CA 1
ATOM 3014 C C . ALA B 1 187 ? -2.32 -10.789 -13.531 1 98.56 187 ALA B C 1
ATOM 3016 O O . ALA B 1 187 ? -1.938 -11.945 -13.305 1 98.56 187 ALA B O 1
ATOM 3017 N N . ASN B 1 188 ? -2.666 -9.906 -12.547 1 98.75 188 ASN B N 1
ATOM 3018 C CA . ASN B 1 188 ? -2.609 -10.289 -11.141 1 98.75 188 ASN B CA 1
ATOM 3019 C C . ASN B 1 188 ? -3.516 -11.484 -10.844 1 98.75 188 ASN B C 1
ATOM 3021 O O . ASN B 1 188 ? -3.115 -12.414 -10.148 1 98.75 188 ASN B O 1
ATOM 3025 N N . TRP B 1 189 ? -4.707 -11.367 -11.398 1 98.5 189 TRP B N 1
ATOM 3026 C CA . TRP B 1 189 ? -5.664 -12.43 -11.133 1 98.5 189 TRP B CA 1
ATOM 3027 C C . TRP B 1 189 ? -5.172 -13.766 -11.68 1 98.5 189 TRP B C 1
ATOM 3029 O O . TRP B 1 189 ? -5.25 -14.797 -11 1 98.5 189 TRP B O 1
ATOM 3039 N N . LYS B 1 190 ? -4.645 -13.781 -12.906 1 98.12 190 LYS B N 1
ATOM 3040 C CA . LYS B 1 190 ? -4.121 -14.992 -13.531 1 98.12 190 LYS B CA 1
ATOM 3041 C C . LYS B 1 190 ? -3.027 -15.617 -12.672 1 98.12 190 LYS B C 1
ATOM 3043 O O . LYS B 1 190 ? -3.02 -16.828 -12.453 1 98.12 190 LYS B O 1
ATOM 3048 N N . MET B 1 191 ? -2.156 -14.859 -12.156 1 98.44 191 MET B N 1
ATOM 3049 C CA . MET B 1 191 ? -1.061 -15.352 -11.328 1 98.44 191 MET B CA 1
ATOM 3050 C C . MET B 1 191 ? -1.569 -15.805 -9.961 1 98.44 191 MET B C 1
ATOM 3052 O O . MET B 1 191 ? -1.121 -16.828 -9.438 1 98.44 191 MET B O 1
ATOM 3056 N N . PHE B 1 192 ? -2.543 -15.039 -9.375 1 98.69 192 PHE B N 1
ATOM 3057 C CA . PHE B 1 192 ? -3.096 -15.375 -8.062 1 98.69 192 PHE B CA 1
ATOM 3058 C C . PHE B 1 192 ? -3.783 -16.734 -8.102 1 98.69 192 PHE B C 1
ATOM 3060 O O . PHE B 1 192 ? -3.553 -17.578 -7.23 1 98.69 192 PHE B O 1
ATOM 3067 N N . VAL B 1 193 ? -4.605 -16.922 -9.133 1 98.06 193 VAL B N 1
ATOM 3068 C CA . VAL B 1 193 ? -5.363 -18.172 -9.266 1 98.06 193 VAL B CA 1
ATOM 3069 C C . VAL B 1 193 ? -4.402 -19.344 -9.359 1 98.06 193 VAL B C 1
ATOM 3071 O O . VAL B 1 193 ? -4.602 -20.375 -8.695 1 98.06 193 VAL B O 1
ATOM 3074 N N . ARG B 1 194 ? -3.355 -19.203 -10.117 1 97.81 194 ARG B N 1
ATOM 3075 C CA . ARG B 1 194 ? -2.352 -20.25 -10.211 1 97.81 194 ARG B CA 1
ATOM 3076 C C . ARG B 1 194 ? -1.663 -20.469 -8.867 1 97.81 194 ARG B C 1
ATOM 3078 O O . ARG B 1 194 ? -1.387 -21.609 -8.484 1 97.81 194 ARG B O 1
ATOM 3085 N N . GLY B 1 195 ? -1.393 -19.375 -8.156 1 98.06 195 GLY B N 1
ATOM 3086 C CA . GLY B 1 195 ? -0.696 -19.438 -6.883 1 98.06 195 GLY B CA 1
ATOM 3087 C C . GLY B 1 195 ? -1.49 -20.141 -5.801 1 98.06 195 GLY B C 1
ATOM 3088 O O . GLY B 1 195 ? -0.913 -20.719 -4.875 1 98.06 195 GLY B O 1
ATOM 3089 N N . VAL B 1 196 ? -2.832 -20.156 -5.961 1 98.12 196 VAL B N 1
ATOM 3090 C CA . VAL B 1 196 ? -3.639 -20.734 -4.887 1 98.12 196 VAL B CA 1
ATOM 3091 C C . VAL B 1 196 ? -4.254 -22.047 -5.344 1 98.12 196 VAL B C 1
ATOM 3093 O O . VAL B 1 196 ? -5 -22.688 -4.598 1 98.12 196 VAL B O 1
ATOM 3096 N N . SER B 1 197 ? -3.979 -22.406 -6.543 1 95.12 197 SER B N 1
ATOM 3097 C CA . SER B 1 197 ? -4.504 -23.672 -7.055 1 95.12 197 SER B CA 1
ATOM 3098 C C . SER B 1 197 ? -3.951 -24.859 -6.273 1 95.12 197 SER B C 1
ATOM 3100 O O . SER B 1 197 ? -2.828 -24.812 -5.77 1 95.12 197 SER B O 1
ATOM 3102 N N . PRO B 1 198 ? -4.734 -25.906 -6.207 1 94.12 198 PRO B N 1
ATOM 3103 C CA . PRO B 1 198 ? -4.293 -27.094 -5.488 1 94.12 198 PRO B CA 1
ATOM 3104 C C . PRO B 1 198 ? -3.035 -27.719 -6.09 1 94.12 198 PRO B C 1
ATOM 3106 O O . PRO B 1 198 ? -2.787 -27.578 -7.293 1 94.12 198 PRO B O 1
#

Nearest PDB structures (foldseek):
  4w97-assembly1_A  TM=8.025E-01  e=1.063E-06  Mycobacterium tuberculosis H37Rv
  5hsz-assembly1_B  TM=8.110E-01  e=1.827E-06  Klebsiella pneumoniae subsp. pneumoniae MGH 78578
  5hsz-assembly1_A  TM=8.231E-01  e=4.222E-06  Klebsiella pneumoniae subsp. pneumoniae MGH 78578
  4gck-assembly1_D  TM=8.243E-01  e=6.578E-06  Klebsiella pneumoniae 342
  3e7q-assembly1_A  TM=7.342E-01  e=4.278E-05  Pseudomonas aeruginosa

Foldseek 3Di:
DVVVVVLLVVLVLLLLLQLVQCLVPNNVCRWLCNSCVSSVHHSVVSCVSVVVISVSNLVSNVVVVCVQLVVQLVVLLPDDDALLSSLVSSLVSLLVVLVVRLSVCRSLVDCVQCPVDPVSNVVSVVSVVVQLVSSLVSQVVNCVVQFWPDPDRSSVLVVLSVCLQVVVSVQCSVPVPSDDSVVSSVVSSVVSSVVGGD/DVVVVVLLVVLVLLLLLQLVQCLVPNNVCRWLCNSCVSSVHHSVVSCVSVVVISVSNLVSNVVVVCVQLVVQLVVLLPDDDALLSSLVSSLVSLLVVLVVRLSVCRSLVDCVQCPVDPVSNVVSVVSVVVQLVSSLVSQVVNCVVQFWPDPDRSSVLVVLSVCLQVVVSVQCSVPVPSDDSVVSSVVSSVVSSVVGGD

Organism: Desulfomicrobium norvegicum (strain DSM 1741 / NCIMB 8310) (NCBI:txid52561)

Sequence (396 aa):
MAKRLTTIIRREQIAEAALALVADQGVGALTARNVARAVGVTAPALYRHFPGGKADILASVLDLLDDVKTEGIRQAIKEPGPALTKLRRCYDLHISVVERYRALPNLVLSDALWSDENHLRERLLKNHQRHQSEVAGIIRQGQIAGEIRDDIDADEIFVQFLGQFLTIAILYSRRGDMIDPKTQAEANWKMFVRGVSPMAKRLTTIIRREQIAEAALALVADQGVGALTARNVARAVGVTAPALYRHFPGGKADILASVLDLLDDVKTEGIRQAIKEPGPALTKLRRCYDLHISVVERYRALPNLVLSDALWSDENHLRERLLKNHQRHQSEVAGIIRQGQIAGEIRDDIDADEIFVQFLGQFLTIAILYSRRGDMIDPKTQAEANWKMFVRGVSP

InterPro domains:
  IPR001647 DNA-binding HTH domain, TetR-type [PF00440] (14-60)
  IPR001647 DNA-binding HTH domain, TetR-type [PR00455] (14-27)
  IPR001647 DNA-binding HTH domain, TetR-type [PR00455] (35-58)
  IPR001647 DNA-binding HTH domain, TetR-type [PS50977] (8-68)
  IPR009057 Homedomain-like superfamily [SSF46689] (4-77)
  IPR036271 Tetracyclin repressor-like, C-terminal domain superfamily [SSF48498] (82-197)
  IPR050109 HTH-type, TetR-like transcriptional regulator [PTHR30055] (4-197)

Radius of gyration: 22.13 Å; Cα contacts (8 Å, |Δi|>4): 473; chains: 2; bounding box: 76×57×43 Å

pLDDT: mean 90.02, std 10.21, range [37.0, 98.75]

Solvent-accessible surface area (backbone atoms only — not comparable to full-atom values): 20473 Å² total; per-residue (Å²): 115,66,65,58,50,50,46,48,52,45,45,52,49,48,26,51,44,43,41,50,40,29,59,76,62,30,67,86,54,58,36,48,57,52,41,14,56,72,73,71,46,52,51,68,62,45,35,73,77,24,73,67,31,47,62,41,48,52,50,42,36,52,49,54,50,47,55,61,47,49,54,49,42,54,51,26,68,69,46,86,71,57,41,67,59,31,50,48,47,40,49,52,51,51,48,51,47,36,70,72,40,41,30,47,53,61,50,74,68,25,51,72,33,66,67,72,29,67,71,51,30,52,48,51,52,49,50,49,51,51,49,48,53,54,52,19,48,40,44,43,52,16,27,75,71,60,62,24,42,71,92,55,58,38,63,53,51,39,52,53,55,52,20,52,50,46,44,48,31,49,44,35,45,76,40,68,83,73,46,57,63,68,65,45,42,54,53,34,50,58,24,48,54,49,26,40,37,99,114,66,65,57,49,50,46,48,52,44,45,52,49,49,26,50,44,41,40,50,41,28,59,75,62,30,68,86,52,57,36,48,58,53,43,15,57,71,75,71,47,52,50,70,62,46,34,72,78,24,74,65,31,45,62,42,48,52,49,41,36,52,51,54,50,47,54,59,48,52,54,50,41,53,51,26,67,69,47,87,71,56,41,66,59,31,50,47,47,39,48,52,51,52,50,52,47,37,69,71,40,43,32,47,54,60,51,74,69,25,52,71,34,65,66,73,29,67,72,51,29,53,48,52,51,50,51,50,50,51,51,47,54,53,54,20,47,41,44,44,52,14,27,76,71,60,62,24,40,71,94,54,57,37,66,54,52,40,51,52,54,52,19,53,49,48,44,48,33,49,43,34,45,76,40,68,83,73,45,58,63,68,66,45,41,54,54,36,46,58,25,49,54,48,28,39,39,99